Protein AF-A0A2X2L777-F1 (afdb_monomer_lite)

Foldseek 3Di:
DLQAAWDFDDPDDDPDDDDDGDTDGPLVVLVVLLVVLVVCLVPADQDDQAQDAHSLNSLVVNLLSCLLVLVLVSNLVSLVVLCVQQPQDLDADDPCNPPPLADNLLQCQAQCRVNPPPRSWFRHKDAADPPDPPHDWDQLLAAEPFQAQDQLQADPVGHRFADCDAAPPDDPCLQNCCQPQFHYQLNDYDFCLLQPVLCDPPFNCQFQLHPNRRSFKDWQQSHARGPNVCVVVVPPRHRHGGDDDPPQDLVCCRRHGDMGGRSNRQADAPVDSGGSGHIGMDGLGTSLVSLLSSLVSCVLVVNLQSSQVSLVSLCVSRVGDGDDSVRDFVVNSLSSCSSPQPVNDPNLSVQSSVQSSQQVSQAQHPVVPRQGEHPVQLVHPDDVPDFDQDPRRTRSNVVCCVRGCQDVVQDDDPPDRRHDTDSDHDPPDDDDD

Structure (mmCIF, N/CA/C/O backbone):
data_AF-A0A2X2L777-F1
#
_entry.id   AF-A0A2X2L777-F1
#
loop_
_atom_site.group_PDB
_atom_site.id
_atom_site.type_symbol
_atom_site.label_atom_id
_atom_site.label_alt_id
_atom_site.label_comp_id
_atom_site.label_asym_id
_atom_site.label_entity_id
_atom_site.label_seq_id
_atom_site.pdbx_PDB_ins_code
_atom_site.Cartn_x
_atom_site.Cartn_y
_atom_site.Cartn_z
_atom_site.occupancy
_atom_site.B_iso_or_equiv
_atom_site.auth_seq_id
_atom_site.auth_comp_id
_atom_site.auth_asym_id
_atom_site.auth_atom_id
_atom_site.pdbx_PDB_model_num
ATOM 1 N N . MET A 1 1 ? 13.282 11.428 -9.940 1.00 81.94 1 MET A N 1
ATOM 2 C CA . MET A 1 1 ? 12.924 11.214 -11.360 1.00 81.94 1 MET A CA 1
ATOM 3 C C . MET A 1 1 ? 11.463 10.816 -11.613 1.00 81.94 1 MET A C 1
ATOM 5 O O . MET A 1 1 ? 10.811 11.494 -12.384 1.00 81.94 1 MET A O 1
ATOM 9 N N . HIS A 1 2 ? 10.879 9.789 -10.978 1.00 84.75 2 HIS A N 1
ATOM 10 C CA . HIS A 1 2 ? 9.499 9.368 -11.306 1.00 84.75 2 HIS A CA 1
ATOM 11 C C . HIS A 1 2 ? 8.427 10.435 -11.021 1.00 84.75 2 HIS A C 1
ATOM 13 O O . HIS A 1 2 ? 7.390 10.442 -11.666 1.00 84.75 2 HIS A O 1
ATOM 19 N N . GLN A 1 3 ? 8.676 11.362 -10.096 1.00 82.94 3 GLN A N 1
ATOM 20 C CA . GLN A 1 3 ? 7.750 12.462 -9.797 1.00 82.94 3 GLN A CA 1
ATOM 21 C C . GLN A 1 3 ? 7.948 13.705 -10.677 1.00 82.94 3 GLN A C 1
ATOM 23 O O . GLN A 1 3 ? 7.009 14.471 -10.874 1.00 82.94 3 GLN A O 1
ATOM 28 N N . PHE A 1 4 ? 9.167 13.927 -11.175 1.00 81.00 4 PHE A N 1
ATOM 29 C CA . PHE A 1 4 ? 9.571 15.205 -11.776 1.00 81.00 4 PHE A CA 1
ATOM 30 C C . PHE A 1 4 ? 10.062 15.082 -13.227 1.00 81.00 4 PHE A C 1
ATOM 32 O O . PHE A 1 4 ? 10.213 16.097 -13.898 1.00 81.00 4 PHE A O 1
ATOM 39 N N . GLY A 1 5 ? 10.262 13.857 -13.721 1.00 80.19 5 GLY A N 1
ATOM 40 C CA . GLY A 1 5 ? 10.925 13.587 -14.991 1.00 80.19 5 GLY A CA 1
ATOM 41 C C . GLY A 1 5 ? 12.424 13.854 -14.890 1.00 80.19 5 GLY A C 1
ATOM 42 O O . GLY A 1 5 ? 13.088 13.320 -13.991 1.00 80.19 5 GLY A O 1
ATOM 43 N N . ASP A 1 6 ? 12.905 14.681 -15.811 1.00 85.38 6 ASP A N 1
ATOM 44 C CA . ASP A 1 6 ? 14.283 15.155 -15.894 1.00 85.38 6 ASP A CA 1
ATOM 45 C C . ASP A 1 6 ? 14.567 16.122 -14.740 1.00 85.38 6 ASP A C 1
ATOM 47 O O . ASP A 1 6 ? 13.755 16.992 -14.405 1.00 85.38 6 ASP A O 1
ATOM 51 N N . VAL A 1 7 ? 15.708 15.933 -14.083 1.00 88.38 7 VAL A N 1
ATOM 52 C CA . VAL A 1 7 ? 16.096 16.698 -12.892 1.00 88.38 7 VAL A CA 1
ATOM 53 C C . VAL A 1 7 ? 17.591 16.989 -12.916 1.00 88.38 7 VAL A C 1
ATOM 55 O O . VAL A 1 7 ? 18.343 16.238 -13.544 1.00 88.38 7 VAL A O 1
ATOM 58 N N . PRO A 1 8 ? 18.058 18.040 -12.220 1.00 90.44 8 PRO A N 1
ATOM 59 C CA . PRO A 1 8 ? 19.467 18.153 -11.881 1.00 90.44 8 PRO A CA 1
ATOM 60 C C . PRO A 1 8 ? 19.965 16.882 -11.198 1.00 90.44 8 PRO A C 1
ATOM 62 O O . PRO A 1 8 ? 19.312 16.363 -10.290 1.00 90.44 8 PRO A O 1
ATOM 65 N N . PHE A 1 9 ? 21.115 16.388 -11.643 1.00 89.19 9 PHE A N 1
ATOM 66 C CA . PHE A 1 9 ? 21.792 15.244 -11.054 1.00 89.19 9 PHE A CA 1
ATOM 67 C C . PHE A 1 9 ? 23.166 15.706 -10.586 1.00 89.19 9 PHE A C 1
ATOM 69 O O . PHE A 1 9 ? 23.957 16.220 -11.376 1.00 89.19 9 PHE A O 1
ATOM 76 N N . ILE A 1 10 ? 23.390 15.603 -9.281 1.00 88.94 10 ILE A N 1
ATOM 77 C CA . ILE A 1 10 ? 24.609 16.049 -8.613 1.00 88.94 10 ILE A CA 1
ATOM 78 C C . ILE A 1 10 ? 25.338 14.783 -8.182 1.00 88.94 10 ILE A C 1
ATOM 80 O O . ILE A 1 10 ? 24.871 14.076 -7.293 1.00 88.94 10 ILE A O 1
ATOM 84 N N . ASP A 1 11 ? 26.446 14.480 -8.848 1.00 85.88 11 ASP A N 1
ATOM 85 C CA . ASP A 1 11 ? 27.251 13.273 -8.635 1.00 85.88 11 ASP A CA 1
ATOM 86 C C . ASP A 1 11 ? 28.589 13.550 -7.936 1.00 85.88 11 ASP A C 1
ATOM 88 O O . ASP A 1 11 ? 29.390 12.640 -7.730 1.00 85.88 11 ASP A O 1
ATOM 92 N N . LYS A 1 12 ? 28.814 14.807 -7.549 1.00 87.12 12 LYS A N 1
ATOM 93 C CA . LYS A 1 12 ? 29.985 15.271 -6.811 1.00 87.12 12 LYS A CA 1
ATOM 94 C C . LYS A 1 12 ? 29.609 16.384 -5.844 1.00 87.12 12 LYS A C 1
ATOM 96 O O . LYS A 1 12 ? 28.607 17.073 -6.034 1.00 87.12 12 LYS A O 1
ATOM 101 N N . GLU A 1 13 ? 30.443 16.571 -4.832 1.00 90.31 13 GLU A N 1
ATOM 102 C CA . GLU A 1 13 ? 30.310 17.678 -3.892 1.00 90.31 13 GLU A CA 1
ATOM 103 C C . GLU A 1 13 ? 30.452 19.031 -4.605 1.00 90.31 13 GLU A C 1
ATOM 105 O O . GLU A 1 13 ? 31.247 19.192 -5.538 1.00 90.31 13 GLU A O 1
ATOM 110 N N . ILE A 1 14 ? 29.640 19.998 -4.180 1.00 91.00 14 ILE A N 1
ATOM 111 C CA . ILE A 1 14 ? 29.635 21.359 -4.709 1.00 91.00 14 ILE A CA 1
ATOM 112 C C . ILE A 1 14 ? 30.272 22.263 -3.660 1.00 91.00 14 ILE A C 1
ATOM 114 O O . ILE A 1 14 ? 29.683 22.502 -2.611 1.00 91.00 14 ILE A O 1
ATOM 118 N N . ASN A 1 15 ? 31.457 22.781 -3.975 1.00 93.69 15 ASN A N 1
ATOM 119 C CA . ASN A 1 15 ? 32.281 23.545 -3.032 1.00 93.69 15 ASN A CA 1
ATOM 120 C C . ASN A 1 15 ? 32.104 25.068 -3.147 1.00 93.69 15 ASN A C 1
ATOM 122 O O . ASN A 1 15 ? 32.779 25.824 -2.454 1.00 93.69 15 ASN A O 1
ATOM 126 N N . GLU A 1 16 ? 31.205 25.530 -4.016 1.00 92.69 16 GLU A N 1
ATOM 127 C CA . GLU A 1 16 ? 30.918 26.948 -4.240 1.00 92.69 16 GLU A CA 1
ATOM 128 C C . GLU A 1 16 ? 29.429 27.171 -4.562 1.00 92.69 16 GLU A C 1
ATOM 130 O O . GLU A 1 16 ? 28.775 26.268 -5.092 1.00 92.69 16 GLU A O 1
ATOM 135 N N . PRO A 1 17 ? 28.849 28.350 -4.266 1.00 91.44 17 PRO A N 1
ATOM 136 C CA . PRO A 1 17 ? 27.461 28.640 -4.609 1.00 91.44 17 PRO A CA 1
ATOM 137 C C . PRO A 1 17 ? 27.198 28.493 -6.113 1.00 91.44 17 PRO A C 1
ATOM 139 O O . PRO A 1 17 ? 27.717 29.255 -6.926 1.00 91.44 17 PRO A O 1
ATOM 142 N N . LYS A 1 18 ? 26.338 27.537 -6.475 1.00 88.38 18 LYS A N 1
ATOM 143 C CA . LYS A 1 18 ? 25.917 27.286 -7.855 1.00 88.38 18 LYS A CA 1
ATOM 144 C C . LYS A 1 18 ? 24.408 27.460 -7.995 1.00 88.38 18 LYS A C 1
ATOM 146 O O . LYS A 1 18 ? 23.644 26.894 -7.218 1.00 88.38 18 LYS A O 1
ATOM 151 N N . TYR A 1 19 ? 23.981 28.217 -9.005 1.00 86.69 19 TYR A N 1
ATOM 152 C CA . TYR A 1 19 ? 22.565 28.545 -9.239 1.00 86.69 19 TYR A CA 1
ATOM 153 C C . TYR A 1 19 ? 22.044 28.074 -10.608 1.00 86.69 19 TYR A C 1
ATOM 155 O O . TYR A 1 19 ? 20.839 28.084 -10.852 1.00 86.69 19 TYR A O 1
ATOM 163 N N . ASP A 1 20 ? 22.928 27.626 -11.498 1.00 87.81 20 ASP A N 1
ATOM 164 C CA . ASP A 1 20 ? 22.675 27.305 -12.906 1.00 87.81 20 ASP A CA 1
ATOM 165 C C . ASP A 1 20 ? 22.719 25.790 -13.179 1.00 87.81 20 ASP A C 1
ATOM 167 O O . ASP A 1 20 ? 23.436 25.286 -14.043 1.00 87.81 20 ASP A O 1
ATOM 171 N N . PHE A 1 21 ? 21.939 25.018 -12.423 1.00 88.31 21 PHE A N 1
ATOM 172 C CA . PHE A 1 21 ? 21.846 23.578 -12.655 1.00 88.31 21 PHE A CA 1
ATOM 173 C C . PHE A 1 21 ? 21.075 23.240 -13.934 1.00 88.31 21 PHE A C 1
ATOM 175 O O . PHE A 1 21 ? 19.923 23.642 -14.113 1.00 88.31 21 PHE A O 1
ATOM 182 N N . TYR A 1 22 ? 21.680 22.398 -14.769 1.00 85.81 22 TYR A N 1
ATOM 183 C CA . TYR A 1 22 ? 21.011 21.759 -15.898 1.00 85.81 22 TYR A CA 1
ATOM 184 C C . TYR A 1 22 ? 20.388 20.432 -15.470 1.00 85.81 22 TYR A C 1
ATOM 186 O O . TYR A 1 22 ? 20.867 19.765 -14.552 1.00 85.81 22 TYR A O 1
ATOM 194 N N . SER A 1 23 ? 19.288 20.062 -16.124 1.00 88.25 23 SER A N 1
ATOM 195 C CA . SER A 1 23 ? 18.655 18.763 -15.900 1.00 88.25 23 SER A CA 1
ATOM 196 C C . SER A 1 23 ? 19.263 17.702 -16.799 1.00 88.25 23 SER A C 1
ATOM 198 O O . SER A 1 23 ? 19.553 17.969 -17.962 1.00 88.25 23 SER A O 1
ATOM 200 N N . TYR A 1 24 ? 19.400 16.501 -16.254 1.00 89.56 24 TYR A N 1
ATOM 201 C CA . TYR A 1 24 ? 19.757 15.310 -17.007 1.00 89.56 24 TYR A CA 1
ATOM 202 C C . TYR A 1 24 ? 18.497 14.533 -17.341 1.00 89.56 24 TYR A C 1
ATOM 204 O O . TYR A 1 24 ? 17.531 14.525 -16.564 1.00 89.56 24 TYR A O 1
ATOM 212 N N . ASP A 1 25 ? 18.518 13.872 -18.494 1.00 89.56 25 ASP A N 1
ATOM 213 C CA . ASP A 1 25 ? 17.421 13.005 -18.865 1.00 89.56 25 ASP A CA 1
ATOM 214 C C . ASP A 1 25 ? 17.307 11.843 -17.872 1.00 89.56 25 ASP A C 1
ATOM 216 O O . ASP A 1 25 ? 18.287 11.319 -17.325 1.00 89.56 25 ASP A O 1
ATOM 220 N N . ARG A 1 26 ? 16.068 11.427 -17.638 1.00 91.25 26 ARG A N 1
ATOM 221 C CA . ARG A 1 26 ? 15.759 10.366 -16.681 1.00 91.25 26 ARG A CA 1
ATOM 222 C C . ARG A 1 26 ? 16.505 9.045 -16.940 1.00 91.25 26 ARG A C 1
ATOM 224 O O . ARG A 1 26 ? 16.707 8.281 -15.998 1.00 91.25 26 ARG A O 1
ATOM 231 N N . TRP A 1 27 ? 16.855 8.728 -18.185 1.00 92.75 27 TRP A N 1
ATOM 232 C CA . TRP A 1 27 ? 17.447 7.439 -18.539 1.00 92.75 27 TRP A CA 1
ATOM 233 C C . TRP A 1 27 ? 18.921 7.411 -18.174 1.00 92.75 27 TRP A C 1
ATOM 235 O O . TRP A 1 27 ? 19.348 6.462 -17.522 1.00 92.75 27 TRP A O 1
ATOM 245 N N . SER A 1 28 ? 19.651 8.486 -18.469 1.00 93.81 28 SER A N 1
ATOM 246 C CA . SER A 1 28 ? 21.041 8.649 -18.030 1.00 93.81 28 SER A CA 1
ATOM 247 C C . SER A 1 28 ? 21.172 8.572 -16.507 1.00 93.81 28 SER A C 1
ATOM 249 O O . SER A 1 28 ? 22.072 7.909 -15.990 1.00 93.81 28 SER A O 1
ATOM 251 N N . ILE A 1 29 ? 20.224 9.167 -15.772 1.00 94.44 29 ILE A N 1
ATOM 252 C CA . ILE A 1 29 ? 20.183 9.064 -14.305 1.00 94.44 29 ILE A CA 1
ATOM 253 C C . ILE A 1 29 ? 19.981 7.606 -13.861 1.00 94.44 29 ILE A C 1
ATOM 255 O O . ILE A 1 29 ? 20.703 7.136 -12.986 1.00 94.44 29 ILE A O 1
ATOM 259 N N . LEU A 1 30 ? 19.031 6.868 -14.454 1.00 95.88 30 LEU A N 1
ATOM 260 C CA . LEU A 1 30 ? 18.817 5.451 -14.111 1.00 95.88 30 LEU A CA 1
ATOM 261 C C . LEU A 1 30 ? 20.031 4.587 -14.413 1.00 95.88 30 LEU A C 1
ATOM 263 O O . LEU A 1 30 ? 20.349 3.709 -13.620 1.00 95.88 30 LEU A O 1
ATOM 267 N N . GLU A 1 31 ? 20.700 4.825 -15.537 1.00 96.50 31 GLU A N 1
ATOM 268 C CA . GLU A 1 31 ? 21.896 4.078 -15.915 1.00 96.50 31 GLU A CA 1
ATOM 269 C C . GLU A 1 31 ? 23.043 4.309 -14.929 1.00 96.50 31 GLU A C 1
ATOM 271 O O . GLU A 1 31 ? 23.703 3.358 -14.498 1.00 96.50 31 GLU A O 1
ATOM 276 N N . LYS A 1 32 ? 23.230 5.556 -14.478 1.00 95.75 32 LYS A N 1
ATOM 277 C CA . LYS A 1 32 ? 24.198 5.859 -13.420 1.00 95.75 32 LYS A CA 1
ATOM 278 C C . LYS A 1 32 ? 23.822 5.190 -12.097 1.00 95.75 32 LYS A C 1
ATOM 280 O O . LYS A 1 32 ? 24.676 4.558 -11.480 1.00 95.75 32 LYS A O 1
ATOM 285 N N . LEU A 1 33 ? 22.552 5.278 -11.692 1.00 96.75 33 LEU A N 1
ATOM 286 C CA . LEU A 1 33 ? 22.062 4.630 -10.473 1.00 96.75 33 LEU A CA 1
ATOM 287 C C . LEU A 1 33 ? 22.219 3.110 -10.532 1.00 96.75 33 LEU A C 1
ATOM 289 O O . LEU A 1 33 ? 22.603 2.512 -9.533 1.00 96.75 33 LEU A O 1
ATOM 293 N N . ARG A 1 34 ? 21.974 2.483 -11.690 1.00 98.19 34 ARG A N 1
ATOM 294 C CA . ARG A 1 34 ? 22.197 1.047 -11.891 1.00 98.19 34 ARG A CA 1
ATOM 295 C C . ARG A 1 34 ? 23.648 0.688 -11.587 1.00 98.19 34 ARG A C 1
ATOM 297 O O . ARG A 1 34 ? 23.878 -0.216 -10.797 1.00 98.19 34 ARG A O 1
ATOM 304 N N . LYS A 1 35 ? 24.616 1.424 -12.144 1.00 97.56 35 LYS A N 1
ATOM 305 C CA . LYS A 1 35 ? 26.048 1.187 -11.890 1.00 97.56 35 LYS A CA 1
ATOM 306 C C . LYS A 1 35 ? 26.397 1.277 -10.399 1.00 97.56 35 LYS A C 1
ATOM 308 O O . LYS A 1 35 ? 27.099 0.408 -9.886 1.00 97.56 35 LYS A O 1
ATOM 313 N N . ASP A 1 36 ? 25.899 2.299 -9.709 1.00 97.25 36 ASP A N 1
ATOM 314 C CA . ASP A 1 36 ? 26.188 2.500 -8.283 1.00 97.25 36 ASP A CA 1
ATOM 315 C C . ASP A 1 36 ? 25.530 1.426 -7.408 1.00 97.25 36 ASP A C 1
ATOM 317 O O . ASP A 1 36 ? 26.121 0.949 -6.440 1.00 97.25 36 ASP A O 1
ATOM 321 N N . LEU A 1 37 ? 24.318 1.004 -7.771 1.00 98.44 37 LEU A N 1
ATOM 322 C CA . LEU A 1 37 ? 23.581 -0.034 -7.059 1.00 98.44 37 LEU A CA 1
ATOM 323 C C . LEU A 1 37 ? 24.131 -1.438 -7.321 1.00 98.44 37 LEU A C 1
ATOM 325 O O . LEU A 1 37 ? 24.099 -2.251 -6.406 1.00 98.44 37 LEU A O 1
ATOM 329 N N . GLU A 1 38 ? 24.670 -1.723 -8.507 1.00 98.62 38 GLU A N 1
ATOM 330 C CA . GLU A 1 38 ? 25.406 -2.967 -8.779 1.00 98.62 38 GLU A CA 1
ATOM 331 C C . GLU A 1 38 ? 26.666 -3.059 -7.910 1.00 98.62 38 GLU A C 1
ATOM 333 O O . GLU A 1 38 ? 26.909 -4.082 -7.269 1.00 98.62 38 GLU A O 1
ATOM 338 N N . PHE A 1 39 ? 27.422 -1.959 -7.800 1.00 98.38 39 PHE A N 1
ATOM 339 C CA . PHE A 1 39 ? 28.550 -1.876 -6.871 1.00 98.38 39 PHE A CA 1
ATOM 340 C C . PHE A 1 39 ? 28.092 -2.104 -5.421 1.00 98.38 39 PHE A C 1
ATOM 342 O O . PHE A 1 39 ? 28.659 -2.933 -4.710 1.00 98.38 39 PHE A O 1
ATOM 349 N N . ALA A 1 40 ? 27.027 -1.430 -4.980 1.00 98.44 40 ALA A N 1
ATOM 350 C CA . ALA A 1 40 ? 26.501 -1.615 -3.630 1.00 98.44 40 ALA A CA 1
ATOM 351 C C . ALA A 1 40 ? 26.019 -3.056 -3.381 1.00 98.44 40 ALA A C 1
ATOM 353 O O . ALA A 1 40 ? 26.332 -3.637 -2.347 1.00 98.44 40 ALA A O 1
ATOM 354 N N . TYR A 1 41 ? 25.314 -3.666 -4.337 1.00 98.50 41 TYR A N 1
ATOM 355 C CA . TYR A 1 41 ? 24.828 -5.043 -4.243 1.00 98.50 41 TYR A CA 1
ATOM 356 C C . TYR A 1 41 ? 25.966 -6.071 -4.160 1.00 98.50 41 TYR A C 1
ATOM 358 O O . TYR A 1 41 ? 25.816 -7.121 -3.535 1.00 98.50 41 TYR A O 1
ATOM 366 N N . GLN A 1 42 ? 27.119 -5.772 -4.758 1.00 97.88 42 GLN A N 1
ATOM 367 C CA . GLN A 1 42 ? 28.308 -6.609 -4.646 1.00 97.88 42 GLN A CA 1
ATOM 368 C C . GLN A 1 42 ? 28.977 -6.497 -3.268 1.00 97.88 42 GLN A C 1
ATOM 370 O O . GLN A 1 42 ? 29.410 -7.516 -2.728 1.00 97.88 42 GLN A O 1
ATOM 375 N N . TRP A 1 43 ? 29.084 -5.284 -2.719 1.00 98.25 43 TRP A N 1
ATOM 376 C CA . TRP A 1 43 ? 30.015 -4.996 -1.619 1.00 98.25 43 TRP A CA 1
ATOM 377 C C . TRP A 1 43 ? 29.372 -4.736 -0.256 1.00 98.25 43 TRP A C 1
ATOM 379 O O . TRP A 1 43 ? 30.038 -4.904 0.766 1.00 98.25 43 TRP A O 1
ATOM 389 N N . VAL A 1 44 ? 28.101 -4.335 -0.200 1.00 98.25 44 VAL A N 1
ATOM 390 C CA . VAL A 1 44 ? 27.393 -4.180 1.078 1.00 98.25 44 VAL A CA 1
ATOM 391 C C . VAL A 1 44 ? 27.181 -5.572 1.691 1.00 98.25 44 VAL A C 1
ATOM 393 O O . VAL A 1 44 ? 26.813 -6.500 0.974 1.00 98.25 44 VAL A O 1
ATOM 396 N N . PRO A 1 45 ? 27.412 -5.769 3.000 1.00 97.69 45 PRO A N 1
ATOM 397 C CA . PRO A 1 45 ? 27.187 -7.060 3.643 1.00 97.69 45 PRO A CA 1
ATOM 398 C C . PRO A 1 45 ? 25.694 -7.405 3.745 1.00 97.69 45 PRO A C 1
ATOM 400 O O . PRO A 1 45 ? 24.836 -6.541 3.910 1.00 97.69 45 PRO A O 1
ATOM 403 N N . GLU A 1 46 ? 25.372 -8.698 3.687 1.00 96.56 46 GLU A N 1
ATOM 404 C CA . GLU A 1 46 ? 24.000 -9.184 3.895 1.00 96.56 46 GLU A CA 1
ATOM 405 C C . GLU A 1 46 ? 23.602 -9.149 5.378 1.00 96.56 46 GLU A C 1
ATOM 407 O O . GLU A 1 46 ? 22.527 -8.674 5.733 1.00 96.56 46 GLU A O 1
ATOM 412 N N . ARG A 1 47 ? 24.493 -9.614 6.263 1.00 94.38 47 ARG A N 1
ATOM 413 C CA . ARG A 1 47 ? 24.264 -9.611 7.711 1.00 94.38 47 ARG A CA 1
ATOM 414 C C . ARG A 1 47 ? 24.641 -8.254 8.291 1.00 94.38 47 ARG A C 1
ATOM 416 O O . ARG A 1 47 ? 25.820 -7.922 8.373 1.00 94.38 47 ARG A O 1
ATOM 423 N N . VAL A 1 48 ? 23.632 -7.498 8.701 1.00 93.88 48 VAL A N 1
ATOM 424 C CA . VAL A 1 48 ? 23.763 -6.184 9.337 1.00 93.88 48 VAL A CA 1
ATOM 425 C C . VAL A 1 48 ? 22.766 -6.060 10.483 1.00 93.88 48 VAL A C 1
ATOM 427 O O . VAL A 1 48 ? 21.777 -6.795 10.533 1.00 93.88 48 VAL A O 1
ATOM 430 N N . ASP A 1 49 ? 22.996 -5.102 11.378 1.00 91.12 49 ASP A N 1
ATOM 431 C CA . ASP A 1 49 ? 21.997 -4.730 12.377 1.00 91.12 49 ASP A CA 1
ATOM 432 C C . ASP A 1 49 ? 20.721 -4.238 11.689 1.00 91.12 49 ASP A C 1
ATOM 434 O O . ASP A 1 49 ? 20.767 -3.478 10.715 1.00 91.12 49 ASP A O 1
ATOM 438 N N . ARG A 1 50 ? 19.559 -4.645 12.204 1.00 88.19 50 ARG A N 1
ATOM 439 C CA . ARG A 1 50 ? 18.274 -4.224 11.642 1.00 88.19 50 ARG A CA 1
ATOM 440 C C . ARG A 1 50 ? 18.126 -2.708 11.682 1.00 88.19 50 ARG A C 1
ATOM 442 O O . ARG A 1 50 ? 18.240 -2.090 12.734 1.00 88.19 50 ARG A O 1
ATOM 449 N N . GLY A 1 51 ? 17.829 -2.132 10.521 1.00 86.62 51 GLY A N 1
ATOM 450 C CA . GLY A 1 51 ? 17.799 -0.683 10.313 1.00 86.62 51 GLY A CA 1
ATOM 451 C C . GLY A 1 51 ? 18.994 -0.162 9.516 1.00 86.62 51 GLY A C 1
ATOM 452 O O . GLY A 1 51 ? 18.884 0.889 8.891 1.00 86.62 51 GLY A O 1
ATOM 453 N N . ARG A 1 52 ? 20.103 -0.912 9.453 1.00 93.00 52 ARG A N 1
ATOM 454 C CA . ARG A 1 52 ? 21.197 -0.639 8.514 1.00 93.00 52 ARG A CA 1
ATOM 455 C C . ARG A 1 52 ? 20.879 -1.227 7.140 1.00 93.00 52 ARG A C 1
ATOM 457 O O . ARG A 1 52 ? 20.145 -2.205 7.016 1.00 93.00 52 ARG A O 1
ATOM 464 N N . THR A 1 53 ? 21.451 -0.630 6.101 1.00 95.88 53 THR A N 1
ATOM 465 C CA . THR A 1 53 ? 21.305 -1.112 4.724 1.00 95.88 53 THR A CA 1
ATOM 466 C C . THR A 1 53 ? 22.066 -2.426 4.536 1.00 95.88 53 THR A C 1
ATOM 468 O O . THR A 1 53 ? 23.277 -2.462 4.746 1.00 95.88 53 THR A O 1
ATOM 471 N N . SER A 1 54 ? 21.362 -3.482 4.124 1.00 97.25 54 SER A N 1
ATOM 472 C CA . SER A 1 54 ? 21.934 -4.782 3.749 1.00 97.25 54 SER A CA 1
ATOM 473 C C . SER A 1 54 ? 22.122 -4.916 2.235 1.00 97.25 54 SER A C 1
ATOM 475 O O . SER A 1 54 ? 21.544 -4.149 1.455 1.00 97.25 54 SER A O 1
ATOM 477 N N . LYS A 1 55 ? 22.861 -5.947 1.803 1.00 98.38 55 LYS A N 1
ATOM 478 C CA . LYS A 1 55 ? 22.925 -6.363 0.391 1.00 98.38 55 LYS A CA 1
ATOM 479 C C . LYS A 1 55 ? 21.530 -6.535 -0.211 1.00 98.38 55 LYS A C 1
ATOM 481 O O . LYS A 1 55 ? 21.243 -5.948 -1.253 1.00 98.38 55 LYS A O 1
ATOM 486 N N . SER A 1 56 ? 20.646 -7.282 0.448 1.00 98.25 56 SER A N 1
ATOM 487 C CA . SER A 1 56 ? 19.274 -7.480 -0.032 1.00 98.25 56 SER A CA 1
ATOM 488 C C . SER A 1 56 ? 18.488 -6.168 -0.144 1.00 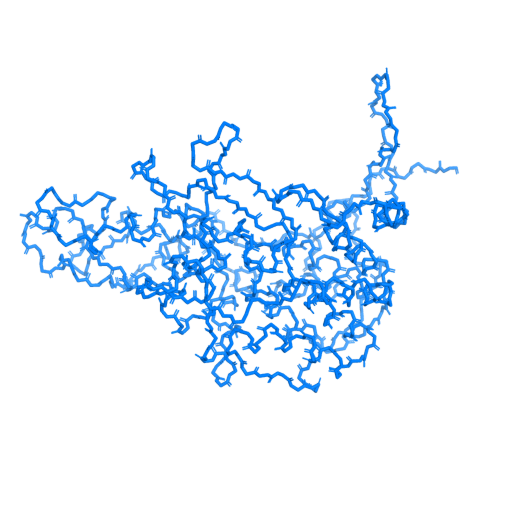98.25 56 SER A C 1
ATOM 490 O O . SER A 1 56 ? 17.768 -5.979 -1.123 1.00 98.25 56 SER A O 1
ATOM 492 N N . ALA A 1 57 ? 18.671 -5.211 0.774 1.00 98.12 57 ALA A N 1
ATOM 493 C CA . ALA A 1 57 ? 18.055 -3.884 0.664 1.00 98.12 57 ALA A CA 1
ATOM 494 C C . ALA A 1 57 ? 18.550 -3.102 -0.570 1.00 98.12 57 ALA A C 1
ATOM 496 O O . ALA A 1 57 ? 17.739 -2.510 -1.288 1.00 98.12 57 ALA A O 1
ATOM 497 N N . CYS A 1 58 ? 19.859 -3.140 -0.858 1.00 98.56 58 CYS A N 1
ATOM 498 C CA . CYS A 1 58 ? 20.415 -2.605 -2.107 1.00 98.56 58 CYS A CA 1
ATOM 499 C C . CYS A 1 58 ? 19.817 -3.312 -3.329 1.00 98.56 58 CYS A C 1
ATOM 501 O O . CYS A 1 58 ? 19.435 -2.652 -4.296 1.00 98.56 58 CYS A O 1
ATOM 503 N N . GLY A 1 59 ? 19.677 -4.637 -3.255 1.00 98.69 59 GLY A N 1
ATOM 504 C CA . GLY A 1 59 ? 19.103 -5.471 -4.305 1.00 98.69 59 GLY A CA 1
ATOM 505 C C . GLY A 1 59 ? 17.658 -5.102 -4.646 1.00 98.69 59 GLY A C 1
ATOM 506 O O . GLY A 1 59 ? 17.332 -4.990 -5.823 1.00 98.69 59 GLY A O 1
ATOM 507 N N . VAL A 1 60 ? 16.800 -4.809 -3.660 1.00 98.50 60 VAL A N 1
ATOM 508 C CA . VAL A 1 60 ? 15.415 -4.366 -3.933 1.00 98.50 60 VAL A CA 1
ATOM 509 C C . VAL A 1 60 ? 15.383 -3.040 -4.695 1.00 98.50 60 VAL A C 1
ATOM 511 O O . VAL A 1 60 ? 14.609 -2.884 -5.643 1.00 98.50 60 VAL A O 1
ATOM 514 N N . LEU A 1 61 ? 16.229 -2.074 -4.325 1.00 98.19 61 LEU A N 1
ATOM 515 C CA . LEU A 1 61 ? 16.301 -0.808 -5.057 1.00 98.19 61 LEU A CA 1
ATOM 516 C C . LEU A 1 61 ? 16.886 -1.004 -6.466 1.00 98.19 61 LEU A C 1
ATOM 518 O O . LEU A 1 61 ? 16.363 -0.435 -7.427 1.00 98.19 61 LEU A O 1
ATOM 522 N N . LEU A 1 62 ? 17.908 -1.855 -6.605 1.00 98.81 62 LEU A N 1
ATOM 523 C CA . LEU A 1 62 ? 18.481 -2.239 -7.896 1.00 98.81 62 LEU A CA 1
ATOM 524 C C . LEU A 1 62 ? 17.434 -2.897 -8.802 1.00 98.81 62 LEU A C 1
ATOM 526 O O . LEU A 1 62 ? 17.284 -2.481 -9.946 1.00 98.81 62 LEU A O 1
ATOM 530 N N . MET A 1 63 ? 16.632 -3.832 -8.280 1.00 98.75 63 MET A N 1
ATOM 531 C CA . MET A 1 63 ? 15.513 -4.448 -9.001 1.00 98.75 63 MET A CA 1
ATOM 532 C C . MET A 1 63 ? 14.569 -3.396 -9.586 1.00 98.75 63 MET A C 1
ATOM 534 O O . MET A 1 63 ? 14.223 -3.480 -10.764 1.00 98.75 63 MET A O 1
ATOM 538 N N . LYS A 1 64 ? 14.176 -2.387 -8.795 1.00 98.25 64 LYS A N 1
ATOM 539 C CA . LYS A 1 64 ? 13.282 -1.305 -9.247 1.00 98.25 64 LYS A CA 1
ATOM 540 C C . LYS A 1 64 ? 13.922 -0.446 -10.343 1.00 98.25 64 LYS A C 1
ATOM 542 O O . LYS A 1 64 ? 13.231 -0.062 -11.290 1.00 98.25 64 LYS A O 1
ATOM 547 N N . VAL A 1 65 ? 15.228 -0.175 -10.251 1.00 98.38 65 VAL A N 1
ATOM 548 C CA . VAL A 1 65 ? 15.991 0.545 -11.289 1.00 98.38 65 VAL A CA 1
ATOM 549 C C . VAL A 1 65 ? 16.099 -0.283 -12.574 1.00 98.38 65 VAL A C 1
ATOM 551 O O . VAL A 1 65 ? 15.790 0.236 -13.647 1.00 98.38 65 VAL A O 1
ATOM 554 N N . CYS A 1 66 ? 16.429 -1.573 -12.481 1.00 98.62 66 CYS A N 1
ATOM 555 C CA . CYS A 1 66 ? 16.451 -2.502 -13.615 1.00 98.62 66 CYS A CA 1
ATOM 556 C C . CYS A 1 66 ? 15.082 -2.581 -14.306 1.00 98.62 66 CYS A C 1
ATOM 558 O O . CYS A 1 66 ? 14.997 -2.403 -15.520 1.00 98.62 66 CYS A O 1
ATOM 560 N N . MET A 1 67 ? 13.984 -2.702 -13.550 1.00 98.25 67 MET A N 1
ATOM 561 C CA . MET A 1 67 ? 12.627 -2.677 -14.116 1.00 98.25 67 MET A CA 1
ATOM 562 C C . MET A 1 67 ? 12.300 -1.353 -14.810 1.00 98.25 67 MET A C 1
ATOM 564 O O . MET A 1 67 ? 11.659 -1.347 -15.862 1.00 98.25 67 MET A O 1
ATOM 568 N N . ALA A 1 68 ? 12.733 -0.219 -14.250 1.00 97.31 68 ALA A N 1
ATOM 569 C CA . ALA A 1 68 ? 12.566 1.080 -14.897 1.00 97.31 68 ALA A CA 1
ATOM 570 C C . ALA A 1 68 ? 13.367 1.176 -16.210 1.00 97.31 68 ALA A C 1
ATOM 572 O O . ALA A 1 68 ? 12.935 1.862 -17.136 1.00 97.31 68 ALA A O 1
ATOM 573 N N . LEU A 1 69 ? 14.495 0.468 -16.311 1.00 97.56 69 LEU A N 1
ATOM 574 C CA . LEU A 1 69 ? 15.294 0.327 -17.529 1.00 97.56 69 LEU A CA 1
ATOM 575 C C . LEU A 1 69 ? 14.791 -0.778 -18.476 1.00 97.56 69 LEU A C 1
ATOM 577 O O . LEU A 1 69 ? 15.260 -0.822 -19.612 1.00 97.56 69 LEU A O 1
ATOM 581 N N . ALA A 1 70 ? 13.778 -1.556 -18.078 1.00 97.69 70 ALA A N 1
ATOM 582 C CA . ALA A 1 70 ? 13.268 -2.749 -18.766 1.00 97.69 70 ALA A CA 1
ATOM 583 C C . ALA A 1 70 ? 14.264 -3.930 -18.829 1.00 97.69 70 ALA A C 1
ATOM 585 O O . ALA A 1 70 ? 14.163 -4.786 -19.703 1.00 97.69 70 ALA A O 1
ATOM 586 N N . ASP A 1 71 ? 15.199 -3.995 -17.881 1.00 98.44 71 ASP A N 1
ATOM 587 C CA . ASP A 1 71 ? 16.116 -5.121 -17.674 1.00 98.44 71 ASP A CA 1
ATOM 588 C C . ASP A 1 71 ? 15.490 -6.147 -16.712 1.00 98.44 71 ASP A C 1
ATOM 590 O O . ASP A 1 71 ? 15.841 -6.253 -15.534 1.00 98.44 71 ASP A O 1
ATOM 594 N N . PHE A 1 72 ? 14.475 -6.860 -17.205 1.00 98.75 72 PHE A N 1
ATOM 595 C CA . PHE A 1 72 ? 13.691 -7.790 -16.387 1.00 98.75 72 PHE A CA 1
ATOM 596 C C . PHE A 1 72 ? 14.470 -9.047 -15.994 1.00 98.75 72 PHE A C 1
ATOM 598 O O . PHE A 1 72 ? 14.207 -9.614 -14.937 1.00 98.75 72 PHE A O 1
ATOM 605 N N . ASP A 1 73 ? 15.438 -9.472 -16.807 1.00 98.75 73 ASP A N 1
ATOM 606 C CA . ASP A 1 73 ? 16.273 -10.635 -16.499 1.00 98.75 73 ASP A CA 1
ATOM 607 C C . ASP A 1 73 ? 17.163 -10.372 -15.288 1.00 98.75 73 ASP A C 1
ATOM 609 O O . ASP A 1 73 ? 17.213 -11.198 -14.369 1.00 98.75 73 ASP A O 1
ATOM 613 N N . ARG A 1 74 ? 17.787 -9.186 -15.219 1.00 98.69 74 ARG A N 1
ATOM 614 C CA . ARG A 1 74 ? 18.563 -8.800 -14.039 1.00 98.69 74 ARG A CA 1
ATOM 615 C C . ARG A 1 74 ? 17.680 -8.683 -12.801 1.00 98.69 74 ARG A C 1
ATOM 617 O O . ARG A 1 74 ? 18.062 -9.183 -11.742 1.00 98.69 74 ARG A O 1
ATOM 624 N N . THR A 1 75 ? 16.481 -8.108 -12.933 1.00 98.75 75 THR A N 1
ATOM 625 C CA . THR A 1 75 ? 15.500 -8.063 -11.837 1.00 98.75 75 THR A CA 1
ATOM 626 C C . THR A 1 75 ? 15.144 -9.462 -11.329 1.00 98.75 75 THR A C 1
ATOM 628 O O . THR A 1 75 ? 15.119 -9.674 -10.117 1.00 98.75 75 THR A O 1
ATOM 631 N N . ILE A 1 76 ? 14.888 -10.420 -12.225 1.00 98.94 76 ILE A N 1
ATOM 632 C CA . ILE A 1 76 ? 14.523 -11.794 -11.850 1.00 98.94 76 ILE A CA 1
ATOM 633 C C . ILE A 1 76 ? 15.674 -12.498 -11.130 1.00 98.94 76 ILE A C 1
ATOM 635 O O . ILE A 1 76 ? 15.435 -13.154 -10.116 1.00 98.94 76 ILE A O 1
ATOM 639 N N . ALA A 1 77 ? 16.909 -12.349 -11.617 1.00 98.88 77 ALA A N 1
ATOM 640 C CA . ALA A 1 77 ? 18.087 -12.935 -10.980 1.00 98.88 77 ALA A CA 1
ATOM 641 C C . ALA A 1 77 ? 18.250 -12.440 -9.532 1.00 98.88 77 ALA A C 1
ATOM 643 O O . ALA A 1 77 ? 18.294 -13.248 -8.606 1.00 98.88 77 ALA A O 1
ATOM 644 N N . ILE A 1 78 ? 18.228 -11.117 -9.331 1.00 98.88 78 ILE A N 1
ATOM 645 C CA . ILE A 1 78 ? 18.354 -10.503 -8.000 1.00 98.88 78 ILE A CA 1
ATOM 646 C C . ILE A 1 78 ? 17.185 -10.912 -7.098 1.00 98.88 78 ILE A C 1
ATOM 648 O O . ILE A 1 78 ? 17.384 -11.295 -5.948 1.00 98.88 78 ILE A O 1
ATOM 652 N N . GLY A 1 79 ? 15.954 -10.868 -7.616 1.00 98.81 79 GLY A N 1
ATOM 653 C CA . GLY A 1 79 ? 14.771 -11.209 -6.831 1.00 98.81 79 GLY A CA 1
ATOM 654 C C . GLY A 1 79 ? 14.795 -12.650 -6.326 1.00 98.81 79 GLY A C 1
ATOM 655 O O . GLY A 1 79 ? 14.447 -12.882 -5.171 1.00 98.81 79 GLY A O 1
ATOM 656 N N . LYS A 1 80 ? 15.259 -13.604 -7.148 1.00 98.81 80 LYS A N 1
ATOM 657 C CA . LYS A 1 80 ? 15.436 -15.010 -6.747 1.00 98.81 80 LYS A CA 1
ATOM 658 C C . LYS A 1 80 ? 16.453 -15.169 -5.618 1.00 98.81 80 LYS A C 1
ATOM 660 O O . LYS A 1 80 ? 16.184 -15.917 -4.682 1.00 98.81 80 LYS A O 1
ATOM 665 N N . GLU A 1 81 ? 17.583 -14.463 -5.686 1.00 98.62 81 GLU A N 1
ATOM 666 C CA . GLU A 1 81 ? 18.590 -14.466 -4.615 1.00 98.62 81 GLU A CA 1
ATOM 667 C C . GLU A 1 81 ? 18.000 -13.940 -3.298 1.00 98.62 81 GLU A C 1
ATOM 669 O O . GLU A 1 81 ? 18.168 -14.567 -2.253 1.00 98.62 81 GLU A O 1
ATOM 674 N N . ILE A 1 82 ? 17.249 -12.834 -3.347 1.00 98.75 82 ILE A N 1
ATOM 675 C CA . ILE A 1 82 ? 16.668 -12.217 -2.147 1.00 98.75 82 ILE A CA 1
ATOM 676 C C . ILE A 1 82 ? 15.618 -13.125 -1.499 1.00 98.75 82 ILE A C 1
ATOM 678 O O . ILE A 1 82 ? 15.695 -13.367 -0.296 1.00 98.75 82 ILE A O 1
ATOM 682 N N . VAL A 1 83 ? 14.646 -13.648 -2.257 1.00 98.56 83 VAL A N 1
ATOM 683 C CA . VAL A 1 83 ? 13.563 -14.465 -1.666 1.00 98.56 83 VAL A CA 1
ATOM 684 C C . VAL A 1 83 ? 14.043 -15.826 -1.158 1.00 98.56 83 VAL A C 1
ATOM 686 O O . VAL A 1 83 ? 13.398 -16.408 -0.290 1.00 98.56 83 VAL A O 1
ATOM 689 N N . ALA A 1 84 ? 15.180 -16.324 -1.656 1.00 98.12 84 ALA A N 1
ATOM 690 C CA . ALA A 1 84 ? 15.815 -17.528 -1.126 1.00 98.12 84 ALA A CA 1
ATOM 691 C C . ALA A 1 84 ? 16.390 -17.313 0.286 1.00 98.12 84 ALA A C 1
ATOM 693 O O . ALA A 1 84 ? 16.409 -18.243 1.089 1.00 98.12 84 ALA A O 1
ATOM 694 N N . ILE A 1 85 ? 16.847 -16.095 0.591 1.00 97.31 85 ILE A N 1
ATOM 695 C CA . ILE A 1 85 ? 17.407 -15.724 1.900 1.00 97.31 85 ILE A CA 1
ATOM 696 C C . ILE A 1 85 ? 16.302 -15.239 2.846 1.00 97.31 85 ILE A C 1
ATOM 698 O O . ILE A 1 85 ? 16.320 -15.550 4.036 1.00 97.31 85 ILE A O 1
ATOM 702 N N . HIS A 1 86 ? 15.329 -14.500 2.310 1.00 97.50 86 HIS A N 1
ATOM 703 C CA . HIS A 1 86 ? 14.270 -13.828 3.060 1.00 97.50 86 HIS A CA 1
ATOM 704 C C . HIS A 1 86 ? 12.889 -14.347 2.639 1.00 97.50 86 HIS A C 1
ATOM 706 O O . HIS A 1 86 ? 12.170 -13.656 1.909 1.00 97.50 86 HIS A O 1
ATOM 712 N N . PRO A 1 87 ? 12.497 -15.568 3.042 1.00 97.56 87 PRO A N 1
ATOM 713 C CA . PRO A 1 87 ? 11.198 -16.130 2.684 1.00 97.56 87 PRO A CA 1
ATOM 714 C C . PRO A 1 87 ? 10.044 -15.383 3.369 1.00 97.56 87 PRO A C 1
ATOM 716 O O . PRO A 1 87 ? 10.224 -14.708 4.385 1.00 97.56 87 PRO A O 1
ATOM 719 N N . LEU A 1 88 ? 8.826 -15.540 2.840 1.00 98.25 88 LEU A N 1
ATOM 720 C CA . LEU A 1 88 ? 7.621 -15.022 3.496 1.00 98.25 88 LEU A CA 1
ATOM 721 C C . LEU A 1 88 ? 7.382 -15.693 4.852 1.00 98.25 88 LEU A C 1
ATOM 723 O O . LEU A 1 88 ? 7.558 -16.905 4.999 1.00 98.25 88 LEU A O 1
ATOM 727 N N . MET A 1 89 ? 6.861 -14.925 5.807 1.00 97.44 89 MET A N 1
ATOM 728 C CA . MET A 1 89 ? 6.326 -15.474 7.044 1.00 97.44 89 MET A CA 1
ATOM 729 C C . MET A 1 89 ? 5.055 -16.260 6.721 1.00 97.44 89 MET A C 1
ATOM 731 O O . MET A 1 89 ? 4.117 -15.712 6.145 1.00 97.44 89 MET A O 1
ATOM 735 N N . LYS A 1 90 ? 5.012 -17.542 7.103 1.00 96.50 90 LYS A N 1
ATOM 736 C CA . LYS A 1 90 ? 3.838 -18.428 6.932 1.00 96.50 90 LYS A CA 1
ATOM 737 C C . LYS A 1 90 ? 3.169 -18.814 8.262 1.00 96.50 90 LYS A C 1
ATOM 739 O O . LYS A 1 90 ? 2.081 -19.378 8.257 1.00 96.50 90 LYS A O 1
ATOM 744 N N . SER A 1 91 ? 3.780 -18.454 9.393 1.00 95.12 91 SER A N 1
ATOM 745 C CA . SER A 1 91 ? 3.318 -18.796 10.743 1.00 95.12 91 SER A CA 1
ATOM 746 C C . SER A 1 91 ? 3.233 -17.560 11.634 1.00 95.12 91 SER A C 1
ATOM 748 O O . SER A 1 91 ? 4.049 -16.647 11.514 1.00 95.12 91 SER A O 1
ATOM 750 N N . ARG A 1 92 ? 2.260 -17.556 12.556 1.00 94.81 92 ARG A N 1
ATOM 751 C CA . ARG A 1 92 ? 2.115 -16.530 13.603 1.00 94.81 92 ARG A CA 1
ATOM 752 C C . ARG A 1 92 ? 3.382 -16.447 14.459 1.00 94.81 92 ARG A C 1
ATOM 754 O O . ARG A 1 92 ? 3.962 -17.480 14.798 1.00 94.81 92 ARG A O 1
ATOM 761 N N . PHE A 1 93 ? 3.776 -15.245 14.863 1.00 94.06 93 PHE A N 1
ATOM 762 C CA . PHE A 1 93 ? 4.995 -15.017 15.646 1.00 94.06 93 PHE A CA 1
ATOM 763 C C . PHE A 1 93 ? 4.824 -13.854 16.635 1.00 94.06 93 PHE A C 1
ATOM 765 O O . PHE A 1 93 ? 3.802 -13.171 16.633 1.00 94.06 93 PHE A O 1
ATOM 772 N N . THR A 1 94 ? 5.812 -13.646 17.512 1.00 88.50 94 THR A N 1
ATOM 773 C CA . THR A 1 94 ? 5.783 -12.679 18.635 1.00 88.50 94 THR A CA 1
ATOM 774 C C . THR A 1 94 ? 4.677 -12.929 19.675 1.00 88.50 94 THR A C 1
ATOM 776 O O . THR A 1 94 ? 4.043 -13.985 19.700 1.00 88.50 94 THR A O 1
ATOM 779 N N . VAL A 1 95 ? 4.457 -11.951 20.562 1.00 87.56 95 VAL A N 1
ATOM 780 C CA . VAL A 1 95 ? 3.400 -11.937 21.585 1.00 87.56 95 VAL A CA 1
ATOM 781 C C . VAL A 1 95 ? 1.988 -11.808 21.005 1.00 87.56 95 VAL A C 1
ATOM 783 O O . VAL A 1 95 ? 1.020 -12.156 21.675 1.00 87.56 95 VAL A O 1
ATOM 786 N N . ASN A 1 96 ? 1.844 -11.330 19.764 1.00 87.88 96 ASN A N 1
ATOM 787 C CA . ASN A 1 96 ? 0.530 -11.143 19.147 1.00 87.88 96 ASN A CA 1
ATOM 788 C C . ASN A 1 96 ? -0.137 -12.468 18.750 1.00 87.88 96 ASN A C 1
ATOM 790 O O . ASN A 1 96 ? -1.362 -12.524 18.690 1.00 87.88 96 ASN A O 1
ATOM 794 N N . LYS A 1 97 ? 0.623 -13.562 18.588 1.00 90.12 97 LYS A N 1
ATOM 795 C CA . LYS A 1 97 ? 0.087 -14.879 18.196 1.00 90.12 97 LYS A CA 1
ATOM 796 C C . LYS A 1 97 ? -1.003 -15.438 19.120 1.00 90.12 97 LYS A C 1
ATOM 798 O O . LYS A 1 97 ? -1.798 -16.258 18.675 1.00 90.12 97 LYS A O 1
ATOM 803 N N . SER A 1 98 ? -1.023 -15.027 20.389 1.00 89.44 98 SER A N 1
ATOM 804 C CA . SER A 1 98 ? -2.017 -15.443 21.388 1.00 89.44 98 SER A CA 1
ATOM 805 C C . SER A 1 98 ? -3.066 -14.370 21.693 1.00 89.44 98 SER A C 1
ATOM 807 O O . SER A 1 98 ? -3.960 -14.615 22.503 1.00 89.44 98 SER A O 1
ATOM 809 N N . ARG A 1 99 ? -2.984 -13.182 21.076 1.00 88.50 99 ARG A N 1
ATOM 810 C CA . ARG A 1 99 ? -3.964 -12.114 21.299 1.00 88.50 99 ARG A CA 1
ATOM 811 C C . ARG A 1 99 ? -5.251 -12.400 20.517 1.00 88.50 99 ARG A C 1
ATOM 813 O O . ARG A 1 99 ? -5.175 -12.732 19.330 1.00 88.50 99 ARG A O 1
ATOM 820 N N . PRO A 1 100 ? -6.433 -12.237 21.136 1.00 88.38 100 PRO A N 1
ATOM 821 C CA . PRO A 1 100 ? -7.699 -12.407 20.434 1.00 88.38 100 PRO A CA 1
ATOM 822 C C . PRO A 1 100 ? -7.837 -11.370 19.317 1.00 88.38 100 PRO A C 1
ATOM 824 O O . PRO A 1 100 ? -7.316 -10.260 19.423 1.00 88.38 100 PRO A O 1
ATOM 827 N N . ASN A 1 101 ? -8.581 -11.720 18.269 1.00 87.12 101 ASN A N 1
ATOM 828 C CA . ASN A 1 101 ? -8.864 -10.850 17.124 1.00 87.12 101 ASN A CA 1
ATOM 829 C C . ASN A 1 101 ? -7.604 -10.331 16.405 1.00 87.12 101 ASN A C 1
ATOM 831 O O . ASN A 1 101 ? -7.546 -9.177 15.978 1.00 87.12 101 ASN A O 1
ATOM 835 N N . THR A 1 102 ? -6.575 -11.175 16.305 1.00 91.38 102 THR A N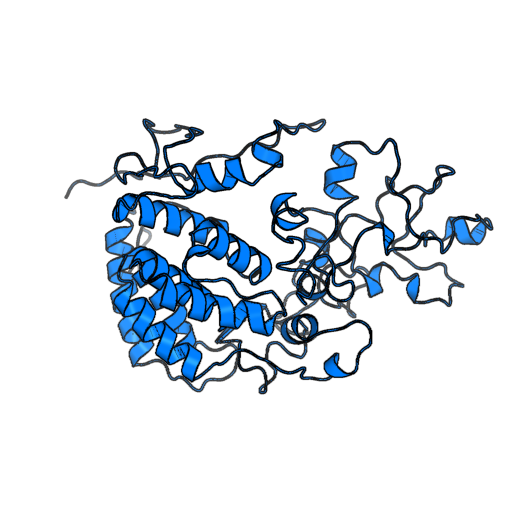 1
ATOM 836 C CA . THR A 1 102 ? -5.350 -10.893 15.551 1.00 91.38 102 THR A CA 1
ATOM 837 C C . THR A 1 102 ? -5.015 -12.065 14.636 1.00 91.38 102 THR A C 1
ATOM 839 O O . THR A 1 102 ? -5.337 -13.218 14.925 1.00 91.38 102 THR A O 1
ATOM 842 N N . ASN A 1 103 ? -4.311 -11.783 13.542 1.00 94.12 103 ASN A N 1
ATOM 843 C CA . ASN A 1 103 ? -3.827 -12.778 12.588 1.00 94.12 103 ASN A CA 1
ATOM 844 C C . ASN A 1 103 ? -2.371 -12.478 12.190 1.00 94.12 103 ASN A C 1
ATOM 846 O O . ASN A 1 103 ? -1.743 -11.567 12.726 1.00 94.12 103 ASN A O 1
ATOM 850 N N . LEU A 1 104 ? -1.828 -13.241 11.240 1.00 95.19 104 LEU A N 1
ATOM 851 C CA . LEU A 1 104 ? -0.444 -13.084 10.786 1.00 95.19 104 LEU A CA 1
ATOM 852 C C . LEU A 1 104 ? -0.131 -11.671 10.269 1.00 95.19 104 LEU A C 1
ATOM 854 O O . LEU A 1 104 ? 0.975 -11.177 10.460 1.00 95.19 104 LEU A O 1
ATOM 858 N N . MET A 1 105 ? -1.100 -11.002 9.642 1.00 94.69 105 MET A N 1
ATOM 859 C CA . MET A 1 105 ? -0.916 -9.641 9.136 1.00 94.69 105 MET A CA 1
ATOM 860 C C . MET A 1 105 ? -0.829 -8.634 10.280 1.00 94.69 105 MET A C 1
ATOM 862 O O . MET A 1 105 ? -0.060 -7.680 10.200 1.00 94.69 105 MET A O 1
ATOM 866 N N . PHE A 1 106 ? -1.569 -8.864 11.365 1.00 92.88 106 PHE A N 1
ATOM 867 C CA . PHE A 1 106 ? -1.416 -8.078 12.585 1.00 92.88 106 PHE A CA 1
ATOM 868 C C . PHE A 1 106 ? -0.022 -8.265 13.187 1.00 92.88 106 PHE A C 1
ATOM 870 O O . PHE A 1 106 ? 0.609 -7.273 13.540 1.00 92.88 106 PHE A O 1
ATOM 877 N N . ASP A 1 107 ? 0.484 -9.504 13.239 1.00 93.50 107 ASP A N 1
ATOM 878 C CA . ASP A 1 107 ? 1.851 -9.769 13.699 1.00 93.50 107 ASP A CA 1
ATOM 879 C C . ASP A 1 107 ? 2.842 -8.987 12.835 1.00 93.50 107 ASP A C 1
ATOM 881 O O . ASP A 1 107 ? 3.536 -8.128 13.352 1.00 93.50 107 ASP A O 1
ATOM 885 N N . LEU A 1 108 ? 2.841 -9.173 11.510 1.00 95.25 108 LEU A N 1
ATOM 886 C CA . LEU A 1 108 ? 3.776 -8.503 10.594 1.00 95.25 108 LEU A CA 1
ATOM 887 C C . LEU A 1 108 ? 3.806 -6.976 10.731 1.00 95.25 108 LEU A C 1
ATOM 889 O O . LEU A 1 108 ? 4.839 -6.364 10.450 1.00 95.25 108 LEU A O 1
ATOM 893 N N . HIS A 1 109 ? 2.700 -6.351 11.137 1.00 94.50 109 HIS A N 1
ATOM 894 C CA . HIS A 1 109 ? 2.569 -4.897 11.205 1.00 94.50 109 HIS A CA 1
ATOM 895 C C . HIS A 1 109 ? 2.507 -4.321 12.620 1.00 94.50 109 HIS A C 1
ATOM 897 O O . HIS A 1 109 ? 2.373 -3.101 12.759 1.00 94.50 109 HIS A O 1
ATOM 903 N N . SER A 1 110 ? 2.718 -5.132 13.657 1.00 92.06 110 SER A N 1
ATOM 904 C CA . SER A 1 110 ? 2.821 -4.648 15.035 1.00 92.06 110 SER A CA 1
ATOM 905 C C . SER A 1 110 ? 4.134 -3.894 15.290 1.00 92.06 110 SER A C 1
ATOM 907 O O . SER A 1 110 ? 5.030 -3.864 14.443 1.00 92.06 110 SER A O 1
ATOM 909 N N . VAL A 1 111 ? 4.258 -3.224 16.438 1.00 90.94 111 VAL A N 1
ATOM 910 C CA . VAL A 1 111 ? 5.507 -2.534 16.812 1.00 90.94 111 VAL A CA 1
ATOM 911 C C . VAL A 1 111 ? 6.604 -3.555 17.117 1.00 90.94 111 VAL A C 1
ATOM 913 O O . VAL A 1 111 ? 7.723 -3.430 16.630 1.00 90.94 111 VAL A O 1
ATOM 916 N N . GLU A 1 112 ? 6.249 -4.591 17.871 1.00 88.75 112 GLU A N 1
ATOM 917 C CA . GLU A 1 112 ? 7.153 -5.611 18.401 1.00 88.75 112 GLU A CA 1
ATOM 918 C C . GLU A 1 112 ? 7.743 -6.501 17.302 1.00 88.75 112 GLU A C 1
ATOM 920 O O . GLU A 1 112 ? 8.877 -6.946 17.408 1.00 88.75 112 GLU A O 1
ATOM 925 N N . ALA A 1 113 ? 6.989 -6.748 16.233 1.00 90.06 113 ALA A N 1
ATOM 926 C CA . ALA A 1 113 ? 7.329 -7.744 15.227 1.00 90.06 113 ALA A CA 1
ATOM 927 C C . ALA A 1 113 ? 8.191 -7.238 14.069 1.00 90.06 113 ALA A C 1
ATOM 929 O O . ALA A 1 113 ? 8.880 -8.025 13.415 1.00 90.06 113 ALA A O 1
ATOM 930 N N . LYS A 1 114 ? 8.158 -5.935 13.764 1.00 91.38 114 LYS A N 1
ATOM 931 C CA . LYS A 1 114 ? 8.824 -5.423 12.558 1.00 91.38 114 LYS A CA 1
ATOM 932 C C . LYS A 1 114 ? 10.336 -5.591 12.614 1.00 91.38 114 LYS A C 1
ATOM 934 O O . LYS A 1 114 ? 10.902 -6.027 11.621 1.00 91.38 114 LYS A O 1
ATOM 939 N N . LEU A 1 115 ? 10.992 -5.313 13.745 1.00 90.00 115 LEU A N 1
ATOM 940 C CA . LEU A 1 115 ? 12.423 -5.623 13.907 1.00 90.00 115 LEU A CA 1
ATOM 941 C C . LEU A 1 115 ? 12.697 -6.892 14.727 1.00 90.00 115 LEU A C 1
ATOM 943 O O . LEU A 1 115 ? 13.844 -7.121 15.097 1.00 90.00 115 LEU A O 1
ATOM 947 N N . ASP A 1 116 ? 11.688 -7.724 14.992 1.00 91.81 116 ASP A N 1
ATOM 948 C CA . ASP A 1 116 ? 11.903 -9.010 15.661 1.00 91.81 116 ASP A CA 1
ATOM 949 C C . ASP A 1 116 ? 12.792 -9.916 14.799 1.00 91.81 116 ASP A C 1
ATOM 951 O O . ASP A 1 116 ? 12.552 -10.068 13.601 1.00 91.81 116 ASP A O 1
ATOM 955 N N . GLY A 1 117 ? 13.814 -10.533 15.396 1.00 90.44 117 GLY A N 1
ATOM 956 C CA . GLY A 1 117 ? 14.783 -11.362 14.674 1.00 90.44 117 GLY A CA 1
ATOM 957 C C . GLY A 1 117 ? 14.170 -12.553 13.927 1.00 90.44 117 GLY A C 1
ATOM 958 O O . GLY A 1 117 ? 14.741 -12.982 12.927 1.00 90.44 117 GLY A O 1
ATOM 959 N N . ALA A 1 118 ? 13.005 -13.050 14.356 1.00 93.50 118 ALA A N 1
ATOM 960 C CA . ALA A 1 118 ? 12.289 -14.141 13.697 1.00 93.50 118 ALA A CA 1
ATOM 961 C C . ALA A 1 118 ? 11.511 -13.698 12.446 1.00 93.50 118 ALA A C 1
ATOM 963 O O . ALA A 1 118 ? 11.066 -14.547 11.678 1.00 93.50 118 ALA A O 1
ATOM 964 N N . ASN A 1 119 ? 11.325 -12.394 12.225 1.00 95.62 119 ASN A N 1
ATOM 965 C CA . ASN A 1 119 ? 10.631 -11.882 11.048 1.00 95.62 119 ASN A CA 1
ATOM 966 C C . ASN A 1 119 ? 11.517 -11.986 9.801 1.00 95.62 119 ASN A C 1
ATOM 968 O O . ASN A 1 119 ? 12.374 -11.136 9.578 1.00 95.62 119 ASN A O 1
ATOM 972 N N . THR A 1 120 ? 11.293 -12.981 8.956 1.00 96.06 120 THR A N 1
ATOM 973 C CA . THR A 1 120 ? 12.115 -13.214 7.760 1.00 96.06 120 THR A CA 1
ATOM 974 C C . THR A 1 120 ? 11.788 -12.297 6.583 1.00 96.06 120 THR A C 1
ATOM 976 O O . THR A 1 120 ? 12.454 -12.383 5.559 1.00 96.06 120 THR A O 1
ATOM 979 N N . GLU A 1 121 ? 10.767 -11.438 6.683 1.00 96.69 121 GLU A N 1
ATOM 980 C CA . GLU A 1 121 ? 10.314 -10.640 5.540 1.00 96.69 121 GLU A CA 1
ATOM 981 C C . GLU A 1 121 ? 10.983 -9.278 5.427 1.00 96.69 121 GLU A C 1
ATOM 983 O O . GLU A 1 121 ? 11.125 -8.775 4.318 1.00 96.69 121 GLU A O 1
ATOM 988 N N . GLY A 1 122 ? 11.305 -8.605 6.528 1.00 95.62 122 GLY A N 1
ATOM 989 C CA . GLY A 1 122 ? 11.687 -7.200 6.425 1.00 95.62 122 GLY A CA 1
ATOM 990 C C . GLY A 1 122 ? 13.170 -6.988 6.115 1.00 95.62 122 GLY A C 1
ATOM 991 O O . GLY A 1 122 ? 14.050 -7.484 6.817 1.00 95.62 122 GLY A O 1
ATOM 992 N N . LEU A 1 123 ? 13.424 -6.183 5.082 1.00 96.19 123 LEU A N 1
ATOM 993 C CA . LEU A 1 123 ? 14.736 -5.992 4.456 1.00 96.19 123 LEU A CA 1
ATOM 994 C C . LEU A 1 123 ? 15.338 -4.617 4.765 1.00 96.19 123 LEU A C 1
ATOM 996 O O . LEU A 1 123 ? 16.552 -4.476 4.872 1.00 96.19 123 LEU A O 1
ATOM 1000 N N . MET A 1 124 ? 14.494 -3.591 4.892 1.00 95.75 124 MET A N 1
ATOM 1001 C CA . MET A 1 124 ? 14.906 -2.226 5.215 1.00 95.75 124 MET A CA 1
ATOM 1002 C C . MET A 1 124 ? 13.772 -1.493 5.926 1.00 95.75 124 MET A C 1
ATOM 1004 O O . MET A 1 124 ? 12.600 -1.721 5.614 1.00 95.75 124 MET A O 1
ATOM 1008 N N . TYR A 1 125 ? 14.114 -0.597 6.852 1.00 94.50 125 TYR A N 1
ATOM 1009 C CA . TYR A 1 125 ? 13.148 0.036 7.742 1.00 94.50 125 TYR A CA 1
ATOM 1010 C C . TYR A 1 125 ? 13.448 1.513 7.964 1.00 94.50 125 TYR A C 1
ATOM 1012 O O . TYR A 1 125 ? 14.607 1.915 8.020 1.00 94.50 125 TYR A O 1
ATOM 1020 N N . VAL A 1 126 ? 12.395 2.291 8.193 1.00 93.44 126 VAL A N 1
ATOM 1021 C CA . VAL A 1 126 ? 12.489 3.468 9.059 1.00 93.44 126 VAL A CA 1
ATOM 1022 C C . VAL A 1 126 ? 12.489 2.948 10.494 1.00 93.44 126 VAL A C 1
ATOM 1024 O O . VAL A 1 126 ? 11.599 2.178 10.859 1.00 93.44 126 VAL A O 1
ATOM 1027 N N . VAL A 1 127 ? 13.485 3.326 11.292 1.00 92.56 127 VAL A N 1
ATOM 1028 C CA . VAL A 1 127 ? 13.611 2.890 12.690 1.00 92.56 127 VAL A CA 1
ATOM 1029 C C . VAL A 1 127 ? 13.062 3.984 13.600 1.00 92.56 127 VAL A C 1
ATOM 1031 O O . VAL A 1 127 ? 13.553 5.106 13.570 1.00 92.56 127 VAL A O 1
ATOM 1034 N N . SER A 1 128 ? 12.033 3.659 14.380 1.00 92.25 128 SER A N 1
ATOM 1035 C CA . SER A 1 128 ? 11.440 4.539 15.394 1.00 92.25 128 SER A CA 1
ATOM 1036 C C . SER A 1 128 ? 10.818 3.677 16.492 1.00 92.25 128 SER A C 1
ATOM 1038 O O . SER A 1 128 ? 10.140 2.694 16.178 1.00 92.25 128 SER A O 1
ATOM 1040 N N . TYR A 1 129 ? 11.066 4.014 17.759 1.00 86.38 129 TYR A N 1
ATOM 1041 C CA . TYR A 1 129 ? 10.613 3.242 18.916 1.00 86.38 129 TYR A CA 1
ATOM 1042 C C . TYR A 1 129 ? 10.205 4.105 20.105 1.00 86.38 129 TYR A C 1
ATOM 1044 O O . TYR A 1 129 ? 10.911 5.071 20.391 1.00 86.38 129 TYR A O 1
ATOM 1052 N N . PRO A 1 130 ? 9.175 3.666 20.863 1.00 82.75 130 PRO A N 1
ATOM 1053 C CA . PRO A 1 130 ? 8.785 4.278 22.126 1.00 82.75 130 PRO A CA 1
ATOM 1054 C C . PRO A 1 130 ? 9.980 4.539 23.047 1.00 82.75 130 PRO A C 1
ATOM 1056 O O . PRO A 1 130 ? 10.612 3.600 23.530 1.00 82.75 130 PRO A O 1
ATOM 1059 N N . GLY A 1 131 ? 10.256 5.816 23.312 1.00 80.19 131 GLY A N 1
ATOM 1060 C CA . GLY A 1 131 ? 11.242 6.241 24.314 1.00 80.19 131 GLY A CA 1
ATOM 1061 C C . GLY A 1 131 ? 12.707 6.171 23.873 1.00 80.19 131 GLY A C 1
ATOM 1062 O O . GLY A 1 131 ? 13.592 6.252 24.724 1.00 80.19 131 GLY A O 1
ATOM 1063 N N . VAL A 1 132 ? 12.977 6.033 22.572 1.00 87.00 132 VAL A N 1
ATOM 1064 C CA . VAL A 1 132 ? 14.335 6.117 22.010 1.00 87.00 132 VAL A CA 1
ATOM 1065 C C . VAL A 1 132 ? 14.570 7.511 21.436 1.00 87.00 132 VAL A C 1
ATOM 1067 O O . VAL A 1 132 ? 13.779 7.981 20.619 1.00 87.00 132 VAL A O 1
ATOM 1070 N N . ASP A 1 133 ? 15.674 8.154 21.825 1.00 88.88 133 ASP A N 1
ATOM 1071 C CA . ASP A 1 133 ? 16.028 9.489 21.332 1.00 88.88 133 ASP A CA 1
ATOM 1072 C C . ASP A 1 133 ? 16.132 9.524 19.797 1.00 88.88 133 ASP A C 1
ATOM 1074 O O . ASP A 1 133 ? 16.613 8.584 19.160 1.00 88.88 133 ASP A O 1
ATOM 1078 N N . GLY A 1 134 ? 15.621 10.597 19.194 1.00 87.38 134 GLY A N 1
ATOM 1079 C CA . GLY A 1 134 ? 15.481 10.728 17.741 1.00 87.38 134 GLY A CA 1
ATOM 1080 C C . GLY A 1 134 ? 14.325 9.939 17.103 1.00 87.38 134 GLY A C 1
ATOM 1081 O O . GLY A 1 134 ? 14.125 10.061 15.893 1.00 87.38 134 GLY A O 1
ATOM 1082 N N . SER A 1 135 ? 13.547 9.165 17.869 1.00 91.81 135 SER A N 1
ATOM 1083 C CA . SER A 1 135 ? 12.307 8.557 17.365 1.00 91.81 135 SER A CA 1
ATOM 1084 C C . SER A 1 135 ? 11.211 9.604 17.196 1.00 91.81 135 SER A C 1
ATOM 1086 O O . SER A 1 135 ? 11.117 10.566 17.955 1.00 91.81 135 SER A O 1
ATOM 1088 N N . ASP A 1 136 ? 10.362 9.401 16.193 1.00 92.50 136 ASP A N 1
ATOM 1089 C CA . ASP A 1 136 ? 9.170 10.218 15.982 1.00 92.50 136 ASP A CA 1
ATOM 1090 C C . ASP A 1 136 ? 7.964 9.330 15.670 1.00 92.50 136 ASP A C 1
ATOM 1092 O O . ASP A 1 136 ? 8.074 8.202 15.167 1.00 92.50 136 ASP A O 1
ATOM 1096 N N . ARG A 1 137 ? 6.788 9.861 15.979 1.00 93.19 137 ARG A N 1
ATOM 1097 C CA . ARG A 1 137 ? 5.510 9.186 15.824 1.00 93.19 137 ARG A CA 1
ATOM 1098 C C . ARG A 1 137 ? 5.054 9.195 14.379 1.00 93.19 137 ARG A C 1
ATOM 1100 O O . ARG A 1 137 ? 5.020 10.230 13.708 1.00 93.19 137 ARG A O 1
ATOM 1107 N N . ILE A 1 138 ? 4.558 8.052 13.921 1.00 93.88 138 ILE A N 1
ATOM 1108 C CA . ILE A 1 138 ? 3.779 8.023 12.687 1.00 93.88 138 ILE A CA 1
ATOM 1109 C C . ILE A 1 138 ? 2.390 8.617 12.949 1.00 93.88 138 ILE A C 1
ATOM 1111 O O . ILE A 1 138 ? 1.887 8.587 14.061 1.00 93.88 138 ILE A O 1
ATOM 1115 N N . ARG A 1 139 ? 1.715 9.147 11.925 1.00 94.88 139 ARG A N 1
ATOM 1116 C CA . ARG A 1 139 ? 0.318 9.616 12.043 1.00 94.88 139 ARG A CA 1
ATOM 1117 C C . ARG A 1 139 ? -0.652 8.798 11.195 1.00 94.88 139 ARG A C 1
ATOM 1119 O O . ARG A 1 139 ? -1.550 9.348 10.550 1.00 94.88 139 ARG A O 1
ATOM 1126 N N . THR A 1 140 ? -0.445 7.482 11.131 1.00 95.88 140 THR A N 1
ATOM 1127 C CA . THR A 1 140 ? -1.280 6.557 10.344 1.00 95.88 140 THR A CA 1
ATOM 1128 C C . THR A 1 140 ? -2.732 6.587 10.786 1.00 95.88 140 THR A C 1
ATOM 1130 O O . THR A 1 140 ? -3.599 6.736 9.926 1.00 95.88 140 THR A O 1
ATOM 1133 N N . MET A 1 141 ? -3.009 6.521 12.095 1.00 97.31 141 MET A N 1
ATOM 1134 C CA . MET A 1 141 ? -4.385 6.521 12.603 1.00 97.31 141 MET A CA 1
ATOM 1135 C C . MET A 1 141 ? -5.069 7.853 12.308 1.00 97.31 141 MET A C 1
ATOM 1137 O O . MET A 1 141 ? -6.121 7.869 11.673 1.00 97.31 141 MET A O 1
ATOM 1141 N N . ARG A 1 142 ? -4.420 8.983 12.624 1.00 96.44 142 ARG A N 1
ATOM 1142 C CA . ARG A 1 142 ? -4.943 10.324 12.310 1.00 96.44 142 ARG A CA 1
ATOM 1143 C C . ARG A 1 142 ? -5.312 10.464 10.837 1.00 96.44 142 ARG A C 1
ATOM 1145 O O . ARG A 1 142 ? -6.353 11.033 10.511 1.00 96.44 142 ARG A O 1
ATOM 1152 N N . ASN A 1 143 ? -4.464 9.975 9.939 1.00 96.25 143 ASN A N 1
ATOM 1153 C CA . ASN A 1 143 ? -4.687 10.153 8.512 1.00 96.25 143 ASN A CA 1
ATOM 1154 C C . ASN A 1 143 ? -5.693 9.151 7.926 1.00 96.25 143 ASN A C 1
ATOM 1156 O O . ASN A 1 143 ? -6.538 9.568 7.135 1.00 96.25 143 ASN A O 1
ATOM 1160 N N . GLY A 1 144 ? -5.598 7.870 8.290 1.00 95.88 144 GLY A N 1
ATOM 1161 C CA . GLY A 1 144 ? -6.296 6.766 7.624 1.00 95.88 144 GLY A CA 1
ATOM 1162 C C . GLY A 1 144 ? -7.521 6.203 8.353 1.00 95.88 144 GLY A C 1
ATOM 1163 O O . GLY A 1 144 ? -8.249 5.422 7.751 1.00 95.88 144 GLY A O 1
ATOM 1164 N N . VAL A 1 145 ? -7.773 6.579 9.612 1.00 97.25 145 VAL A N 1
ATOM 1165 C CA . VAL A 1 145 ? -8.996 6.198 10.347 1.00 97.25 145 VAL A CA 1
ATOM 1166 C C . VAL A 1 145 ? -10.074 7.279 10.135 1.00 97.25 145 VAL A C 1
ATOM 1168 O O . VAL A 1 145 ? -9.730 8.470 10.047 1.00 97.25 145 VAL A O 1
ATOM 1171 N N . PRO A 1 146 ? -11.372 6.920 10.027 1.00 96.62 146 PRO A N 1
ATOM 1172 C CA . PRO A 1 146 ? -12.453 7.899 9.942 1.00 96.62 146 PRO A CA 1
ATOM 1173 C C . PRO A 1 146 ? -12.469 8.860 11.130 1.00 96.62 146 PRO A C 1
ATOM 1175 O O . PRO A 1 146 ? -12.023 8.529 12.229 1.00 96.62 146 PRO A O 1
ATOM 1178 N N . PHE A 1 147 ? -13.016 10.057 10.925 1.00 96.31 147 PHE A N 1
ATOM 1179 C CA . PHE A 1 147 ? -13.155 11.057 11.984 1.00 96.31 147 PHE A CA 1
ATOM 1180 C C . PHE A 1 147 ? -14.349 10.732 12.902 1.00 96.31 147 PHE A C 1
ATOM 1182 O O . PHE A 1 147 ? -15.338 11.459 12.951 1.00 96.31 147 PHE A O 1
ATOM 1189 N N . TRP A 1 148 ? -14.277 9.597 13.597 1.00 95.88 148 TRP A N 1
ATOM 1190 C CA . TRP A 1 148 ? -15.391 8.999 14.337 1.00 95.88 148 TRP A CA 1
ATOM 1191 C C . TRP A 1 148 ? -15.848 9.804 15.561 1.00 95.88 148 TRP A C 1
ATOM 1193 O O . TRP A 1 148 ? -16.976 9.632 15.993 1.00 95.88 148 TRP A O 1
ATOM 1203 N N . ASN A 1 149 ? -15.028 10.704 16.108 1.00 94.62 149 ASN A N 1
ATOM 1204 C CA . ASN A 1 149 ? -15.415 11.617 17.194 1.00 94.62 149 ASN A CA 1
ATOM 1205 C C . ASN A 1 149 ? -15.835 13.008 16.686 1.00 94.62 149 ASN A C 1
ATOM 1207 O O . ASN A 1 149 ? -15.765 13.999 17.413 1.00 94.62 149 ASN A O 1
ATOM 1211 N N . ASN A 1 150 ? -16.206 13.118 15.409 1.00 94.12 150 ASN A N 1
ATOM 1212 C CA . ASN A 1 150 ? -16.733 14.353 14.847 1.00 94.12 150 ASN A CA 1
ATOM 1213 C C . ASN A 1 150 ? -18.206 14.561 15.243 1.00 94.12 150 ASN A C 1
ATOM 1215 O O . ASN A 1 150 ? -18.975 13.607 15.333 1.00 94.12 150 ASN A O 1
ATOM 1219 N N . GLY A 1 151 ? -18.632 15.821 15.377 1.00 90.12 151 GLY A N 1
ATOM 1220 C CA . GLY A 1 151 ? -20.020 16.174 15.698 1.00 90.12 151 GLY A CA 1
ATOM 1221 C C . GLY A 1 151 ? -21.073 15.689 14.689 1.00 90.12 151 GLY A C 1
ATOM 1222 O O . GLY A 1 151 ? -22.247 15.631 15.054 1.00 90.12 151 GLY A O 1
ATOM 1223 N N . GLY A 1 152 ? -20.679 15.321 13.463 1.00 90.31 152 GLY A N 1
ATOM 1224 C CA . GLY A 1 152 ? -21.534 14.674 12.460 1.00 90.31 152 GLY A CA 1
ATOM 1225 C C . GLY A 1 152 ? -21.856 13.201 12.748 1.00 90.31 152 GLY A C 1
ATOM 1226 O O . GLY A 1 152 ? -22.753 12.640 12.119 1.00 90.31 152 GLY A O 1
ATOM 1227 N N . ILE A 1 153 ? -21.180 12.568 13.713 1.00 94.12 153 ILE A N 1
ATOM 1228 C CA . ILE A 1 153 ? -21.565 11.249 14.223 1.00 94.12 153 ILE A CA 1
ATOM 1229 C C . ILE A 1 153 ? -22.707 11.432 15.220 1.00 94.12 153 ILE A C 1
ATOM 1231 O O . ILE A 1 153 ? -22.516 11.914 16.341 1.00 94.12 153 ILE A O 1
ATOM 1235 N N . LYS A 1 154 ? -23.913 11.066 14.783 1.00 94.25 154 LYS A N 1
ATOM 1236 C CA . LYS A 1 154 ? -25.152 11.206 15.548 1.00 94.25 154 LYS A CA 1
ATOM 1237 C C . LYS A 1 154 ? -25.770 9.853 15.879 1.00 94.25 154 LYS A C 1
ATOM 1239 O O . LYS A 1 154 ? -25.653 8.899 15.107 1.00 94.25 154 LYS A O 1
ATOM 1244 N N . THR A 1 155 ? -26.434 9.787 17.023 1.00 96.25 155 THR A N 1
ATOM 1245 C CA . THR A 1 155 ? -27.405 8.737 17.334 1.00 96.25 155 THR A CA 1
ATOM 1246 C C . THR A 1 155 ? -28.674 8.926 16.487 1.00 96.25 155 THR A C 1
ATOM 1248 O O . THR A 1 155 ? -28.926 10.035 16.001 1.00 96.25 155 THR A O 1
ATOM 1251 N N . PRO A 1 156 ? -29.506 7.886 16.303 1.00 95.69 156 PRO A N 1
ATOM 1252 C CA . PRO A 1 156 ? -30.779 8.010 15.586 1.00 95.69 156 PRO A CA 1
ATOM 1253 C C . PRO A 1 156 ? -31.767 9.030 16.174 1.00 95.69 156 PRO A C 1
ATOM 1255 O O . PRO A 1 156 ? -32.584 9.566 15.433 1.00 95.69 156 PRO A O 1
ATOM 1258 N N . ASP A 1 157 ? -31.669 9.361 17.465 1.00 95.50 157 ASP A N 1
ATOM 1259 C CA . ASP A 1 157 ? -32.433 10.440 18.117 1.00 95.50 157 ASP A CA 1
ATOM 1260 C C . ASP A 1 157 ? -31.732 11.820 18.058 1.00 95.50 157 ASP A C 1
ATOM 1262 O O . ASP A 1 157 ? -32.120 12.767 18.744 1.00 95.50 157 ASP A O 1
ATOM 1266 N N . GLY A 1 158 ? -30.690 11.958 17.231 1.00 94.06 158 GLY A N 1
ATOM 1267 C CA . GLY A 1 158 ? -30.063 13.236 16.880 1.00 94.06 158 GLY A CA 1
ATOM 1268 C C . GLY A 1 158 ? -29.036 13.775 17.883 1.00 94.06 158 GLY A C 1
ATOM 1269 O O . GLY A 1 158 ? -28.563 14.905 17.727 1.00 94.06 158 GLY A O 1
ATOM 1270 N N . LYS A 1 159 ? -28.653 13.002 18.905 1.00 95.81 159 LYS A N 1
ATOM 1271 C CA . LYS A 1 159 ? -27.620 13.389 19.881 1.00 95.81 159 LYS A CA 1
ATOM 1272 C C . LYS A 1 159 ? -26.218 13.098 19.347 1.00 95.81 159 LYS A C 1
ATOM 1274 O O . LYS A 1 159 ? -26.035 12.292 18.440 1.00 95.81 159 LYS A O 1
ATOM 1279 N N . THR A 1 160 ? -25.206 13.788 19.874 1.00 95.69 160 THR A N 1
ATOM 1280 C CA . THR A 1 160 ? -23.799 13.470 19.569 1.00 95.69 160 THR A CA 1
ATOM 1281 C C . THR A 1 160 ? -23.495 12.048 20.024 1.00 95.69 160 THR A C 1
ATOM 1283 O O . THR A 1 160 ? -23.826 11.680 21.147 1.00 95.69 160 THR A O 1
ATOM 1286 N N . GLY A 1 161 ? -22.918 11.251 19.126 1.00 95.69 161 GLY A N 1
ATOM 1287 C CA . GLY A 1 161 ? -22.799 9.812 19.318 1.00 95.69 161 GLY A CA 1
ATOM 1288 C C . GLY A 1 161 ? -21.491 9.346 19.952 1.00 95.69 161 GLY A C 1
ATOM 1289 O O . GLY A 1 161 ? -21.492 8.377 20.711 1.00 95.69 161 GLY A O 1
ATOM 1290 N N . ALA A 1 162 ? -20.379 10.004 19.632 1.00 96.44 162 ALA A N 1
ATOM 1291 C CA . ALA A 1 162 ? -19.057 9.522 20.004 1.00 96.44 162 ALA A CA 1
ATOM 1292 C C . ALA A 1 162 ? -18.171 10.626 20.581 1.00 96.44 162 ALA A C 1
ATOM 1294 O O . ALA A 1 162 ? -18.072 11.717 20.015 1.00 96.44 162 ALA A O 1
ATOM 1295 N N . GLY A 1 163 ? -17.486 10.272 21.665 1.00 95.06 163 GLY A N 1
ATOM 1296 C CA . GLY A 1 163 ? -16.589 11.127 22.422 1.00 95.06 163 GLY A CA 1
ATOM 1297 C C . GLY A 1 163 ? -15.180 10.552 22.461 1.00 95.06 163 GLY A C 1
ATOM 1298 O O . GLY A 1 163 ? -14.974 9.339 22.434 1.00 95.06 163 GLY A O 1
ATOM 1299 N N . LEU A 1 164 ? -14.183 11.438 22.513 1.00 94.25 164 LEU A N 1
ATOM 1300 C CA . LEU A 1 164 ? -12.780 11.025 22.592 1.00 94.25 164 LEU A CA 1
ATOM 1301 C C . LEU A 1 164 ? -12.469 10.298 23.907 1.00 94.25 164 LEU A C 1
ATOM 1303 O O . LEU A 1 164 ? -11.733 9.315 23.902 1.00 94.25 164 LEU A O 1
ATOM 1307 N N . SER A 1 165 ? -13.007 10.815 25.010 1.00 92.38 165 SER A N 1
ATOM 1308 C CA . SER A 1 165 ? -12.810 10.278 26.351 1.00 92.38 165 SER A CA 1
ATOM 1309 C C . SER A 1 165 ? -13.975 9.379 26.737 1.00 92.38 165 SER A C 1
ATOM 1311 O O . SER A 1 165 ? -15.128 9.682 26.426 1.00 92.38 165 SER A O 1
ATOM 1313 N N . LEU A 1 166 ? -13.666 8.314 27.472 1.00 93.69 166 LEU A N 1
ATOM 1314 C CA . LEU A 1 166 ? -14.665 7.520 28.178 1.00 93.69 166 LEU A CA 1
ATOM 1315 C C . LEU A 1 166 ? -15.452 8.371 29.185 1.00 93.69 166 LEU A C 1
ATOM 1317 O O . LEU A 1 166 ? -14.952 9.377 29.698 1.00 93.69 166 LEU A O 1
ATOM 1321 N N . ALA A 1 167 ? -16.676 7.939 29.500 1.00 94.31 167 ALA A N 1
ATOM 1322 C CA . ALA A 1 167 ? -17.390 8.471 30.655 1.00 94.31 167 ALA A CA 1
ATOM 1323 C C . ALA A 1 167 ? -16.615 8.133 31.942 1.00 94.31 167 ALA A C 1
ATOM 1325 O O . ALA A 1 167 ? -15.995 7.077 32.034 1.00 94.31 167 ALA A O 1
ATOM 1326 N N . ALA A 1 168 ? -16.629 9.037 32.926 1.00 93.31 168 ALA A N 1
ATOM 1327 C CA . ALA A 1 168 ? -15.779 8.929 34.117 1.00 93.31 168 ALA A CA 1
ATOM 1328 C C . ALA A 1 168 ? -16.049 7.671 34.966 1.00 93.31 168 ALA A C 1
ATOM 1330 O O . ALA A 1 168 ? -15.152 7.185 35.645 1.00 93.31 168 ALA A O 1
ATOM 1331 N N . ASP A 1 169 ? -17.275 7.155 34.916 1.00 93.81 169 ASP A N 1
ATOM 1332 C CA . ASP A 1 169 ? -17.753 5.959 35.609 1.00 93.81 169 ASP A CA 1
ATOM 1333 C C . ASP A 1 169 ? -17.841 4.732 34.677 1.00 93.81 169 ASP A C 1
ATOM 1335 O O . ASP A 1 169 ? -18.531 3.760 34.988 1.00 93.81 169 ASP A O 1
ATOM 1339 N N . GLU A 1 170 ? -17.242 4.786 33.480 1.00 95.19 170 GLU A N 1
ATOM 1340 C CA . GLU A 1 170 ? -17.257 3.669 32.533 1.00 95.19 170 GLU A CA 1
ATOM 1341 C C . GLU A 1 170 ? -16.237 2.592 32.891 1.00 95.19 170 GLU A C 1
ATOM 1343 O O . GLU A 1 170 ? -15.061 2.875 33.114 1.00 95.19 170 GLU A O 1
ATOM 1348 N N . THR A 1 171 ? -16.702 1.344 32.910 1.00 94.88 171 THR A N 1
ATOM 1349 C CA . THR A 1 171 ? -15.898 0.161 33.230 1.00 94.88 171 THR A CA 1
ATOM 1350 C C . THR A 1 171 ? -15.754 -0.777 32.031 1.00 94.88 171 THR A C 1
ATOM 1352 O O . THR A 1 171 ? -14.791 -1.544 31.980 1.00 94.88 171 THR A O 1
ATOM 1355 N N . ASP A 1 172 ? -16.635 -0.690 31.025 1.00 95.38 172 ASP A N 1
ATOM 1356 C CA . ASP A 1 172 ? -16.484 -1.389 29.747 1.00 95.38 172 ASP A CA 1
ATOM 1357 C C . ASP A 1 172 ? -15.438 -0.682 28.871 1.00 95.38 172 ASP A C 1
ATOM 1359 O O . ASP A 1 172 ? -15.725 0.232 28.092 1.00 95.38 172 ASP A O 1
ATOM 1363 N N . LEU A 1 173 ? -14.193 -1.156 28.957 1.00 94.25 173 LEU A N 1
ATOM 1364 C CA . LEU A 1 173 ? -13.079 -0.639 28.160 1.00 94.25 173 LEU A CA 1
ATOM 1365 C C . LEU A 1 173 ? -13.246 -0.860 26.647 1.00 94.25 173 LEU A C 1
ATOM 1367 O O . LEU A 1 173 ? -12.514 -0.239 25.874 1.00 94.25 173 LEU A O 1
ATOM 1371 N N . SER A 1 174 ? -14.213 -1.670 26.188 1.00 93.00 174 SER A N 1
ATOM 1372 C CA . SER A 1 174 ? -14.540 -1.763 24.756 1.00 93.00 174 SER A CA 1
ATOM 1373 C C . SER A 1 174 ? -15.149 -0.467 24.198 1.00 93.00 174 SER A C 1
ATOM 1375 O O . SER A 1 174 ? -15.164 -0.268 22.981 1.00 93.00 174 SER A O 1
ATOM 1377 N N . LEU A 1 175 ? -15.605 0.440 25.073 1.00 96.62 175 LEU A N 1
ATOM 1378 C CA . LEU A 1 175 ? -16.105 1.771 24.716 1.00 96.62 175 LEU A CA 1
ATOM 1379 C C . LEU A 1 175 ? -14.995 2.827 24.577 1.00 96.62 175 LEU A C 1
ATOM 1381 O O . LEU A 1 175 ? -15.277 3.952 24.149 1.00 96.62 175 LEU A O 1
ATOM 1385 N N . ASP A 1 176 ? -13.733 2.501 24.890 1.00 96.44 176 ASP A N 1
ATOM 1386 C CA . ASP A 1 176 ? -12.599 3.409 24.670 1.00 96.44 176 ASP A CA 1
ATOM 1387 C C . ASP A 1 176 ? -12.203 3.388 23.192 1.00 96.44 176 ASP A C 1
ATOM 1389 O O . ASP A 1 176 ? -11.268 2.702 22.770 1.00 96.44 176 ASP A O 1
ATOM 1393 N N . LEU A 1 177 ? -12.958 4.104 22.361 1.00 96.94 177 LEU A N 1
ATOM 1394 C CA . LEU A 1 177 ? -12.740 4.081 20.917 1.00 96.94 177 LEU A CA 1
ATOM 1395 C C . LEU A 1 177 ? -11.345 4.601 20.532 1.00 96.94 177 LEU A C 1
ATOM 1397 O O . LEU A 1 177 ? -10.759 4.134 19.557 1.00 96.94 177 LEU A O 1
ATOM 1401 N N . ASN A 1 178 ? -10.784 5.525 21.317 1.00 96.12 178 ASN A N 1
ATOM 1402 C CA . ASN A 1 178 ? -9.443 6.059 21.102 1.00 96.12 178 ASN A CA 1
ATOM 1403 C C . ASN A 1 178 ? -8.371 4.979 21.287 1.00 96.12 178 ASN A C 1
ATOM 1405 O O . ASN A 1 178 ? -7.522 4.827 20.410 1.00 96.12 178 ASN A O 1
ATOM 1409 N N . LYS A 1 179 ? -8.441 4.186 22.363 1.00 95.00 179 LYS A N 1
ATOM 1410 C CA . LYS A 1 179 ? -7.475 3.101 22.599 1.00 95.00 179 LYS A CA 1
ATOM 1411 C C . LYS A 1 179 ? -7.713 1.868 21.736 1.00 95.00 179 LYS A C 1
ATOM 1413 O O . LYS A 1 179 ? -6.750 1.200 21.389 1.00 95.00 179 LYS A O 1
ATOM 1418 N N . ASN A 1 180 ? -8.960 1.564 21.375 1.00 94.31 180 ASN A N 1
ATOM 1419 C CA . ASN A 1 180 ? -9.277 0.362 20.595 1.00 94.31 180 ASN A CA 1
ATOM 1420 C C . ASN A 1 180 ? -9.137 0.562 19.079 1.00 94.31 180 ASN A C 1
ATOM 1422 O O . ASN A 1 180 ? -8.838 -0.390 18.367 1.00 94.31 180 ASN A O 1
ATOM 1426 N N . TYR A 1 181 ? -9.353 1.779 18.569 1.00 95.62 181 TYR A N 1
ATOM 1427 C CA . TYR A 1 181 ? -9.368 2.047 17.123 1.00 95.62 181 TYR A CA 1
ATOM 1428 C C . TYR A 1 181 ? -8.394 3.141 16.676 1.00 95.62 181 TYR A C 1
ATOM 1430 O O . TYR A 1 181 ? -8.064 3.200 15.488 1.00 95.62 181 TYR A O 1
ATOM 1438 N N . GLY A 1 182 ? -7.916 3.979 17.600 1.00 96.69 182 GLY A N 1
ATOM 1439 C CA . GLY A 1 182 ? -7.138 5.175 17.292 1.00 96.69 182 GLY A CA 1
ATOM 1440 C C . GLY A 1 182 ? -8.006 6.359 16.887 1.00 96.69 182 GLY A C 1
ATOM 1441 O O . GLY A 1 182 ? -9.095 6.203 16.340 1.00 96.69 182 GLY A O 1
ATOM 1442 N N . ARG A 1 183 ? -7.516 7.578 17.101 1.00 96.00 183 ARG A N 1
ATOM 1443 C CA . ARG A 1 183 ? -8.201 8.820 16.734 1.00 96.00 183 ARG A CA 1
ATOM 1444 C C . ARG A 1 183 ? -7.875 9.238 15.301 1.00 96.00 183 ARG A C 1
ATOM 1446 O O . ARG A 1 183 ? -6.834 9.841 15.029 1.00 96.00 183 ARG A O 1
ATOM 1453 N N . GLY A 1 184 ? -8.819 8.992 14.400 1.00 96.31 184 GLY A N 1
ATOM 1454 C CA . GLY A 1 184 ? -8.771 9.432 13.009 1.00 96.31 184 GLY A CA 1
ATOM 1455 C C . GLY A 1 184 ? -9.313 10.839 12.768 1.00 96.31 184 GLY A C 1
ATOM 1456 O O . GLY A 1 184 ? -10.085 11.371 13.561 1.00 96.31 184 GLY A O 1
ATOM 1457 N N . ILE A 1 185 ? -8.932 11.440 11.636 1.00 95.06 185 ILE A N 1
ATOM 1458 C CA . ILE A 1 185 ? -9.600 12.619 11.054 1.00 95.06 185 ILE A CA 1
ATOM 1459 C C . ILE A 1 185 ? -9.896 12.463 9.549 1.00 95.06 185 ILE A C 1
ATOM 1461 O O . ILE A 1 185 ? -10.277 13.444 8.894 1.00 95.06 185 ILE A O 1
ATOM 1465 N N . GLY A 1 186 ? -9.699 11.260 8.995 1.00 93.25 186 GLY A N 1
ATOM 1466 C CA . GLY A 1 186 ? -10.033 10.905 7.614 1.00 93.25 186 GLY A CA 1
ATOM 1467 C C . GLY A 1 186 ? -9.366 11.775 6.545 1.00 93.25 186 GLY A C 1
ATOM 1468 O O . GLY A 1 186 ? -10.042 12.225 5.623 1.00 93.25 186 GLY A O 1
ATOM 1469 N N . ARG A 1 187 ? -8.062 12.071 6.674 1.00 91.56 187 ARG A N 1
ATOM 1470 C CA . ARG A 1 187 ? -7.311 12.849 5.660 1.00 91.56 187 ARG A CA 1
A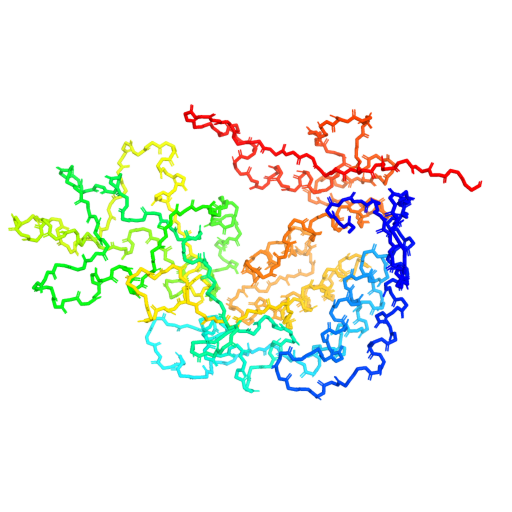TOM 1471 C C . ARG A 1 187 ? -7.012 12.044 4.398 1.00 91.56 187 ARG A C 1
ATOM 1473 O O . ARG A 1 187 ? -6.932 12.622 3.319 1.00 91.56 187 ARG A O 1
ATOM 1480 N N . LEU A 1 188 ? -6.838 10.734 4.539 1.00 91.44 188 LEU A N 1
ATOM 1481 C CA . LEU A 1 188 ? -6.472 9.810 3.473 1.00 91.44 188 LEU A CA 1
ATOM 1482 C C . LEU A 1 188 ? -7.493 8.668 3.443 1.00 91.44 188 LEU A C 1
ATOM 1484 O O . LEU A 1 188 ? -7.298 7.617 4.048 1.00 91.44 188 LEU A O 1
ATOM 1488 N N . ARG A 1 189 ? -8.616 8.901 2.758 1.00 89.31 189 ARG A N 1
ATOM 1489 C CA . ARG A 1 189 ? -9.662 7.892 2.563 1.00 89.31 189 ARG A CA 1
ATOM 1490 C C . ARG A 1 189 ? -9.297 6.947 1.410 1.00 89.31 189 ARG A C 1
ATOM 1492 O O . ARG A 1 189 ? -9.015 7.431 0.310 1.00 89.31 189 ARG A O 1
ATOM 1499 N N . PRO A 1 190 ? -9.406 5.622 1.596 1.00 90.88 190 PRO A N 1
ATOM 1500 C CA . PRO A 1 190 ? -9.311 4.680 0.490 1.00 90.88 190 PRO A CA 1
ATOM 1501 C C . PRO A 1 190 ? -10.431 4.832 -0.550 1.00 90.88 190 PRO A C 1
ATOM 1503 O O . PRO A 1 190 ? -11.573 5.164 -0.227 1.00 90.88 190 PRO A O 1
ATOM 1506 N N . THR A 1 191 ? -10.125 4.529 -1.811 1.00 91.75 191 THR A N 1
ATOM 1507 C CA . THR A 1 191 ? -11.118 4.515 -2.895 1.00 91.75 191 THR A CA 1
ATOM 1508 C C . THR A 1 191 ? -12.081 3.332 -2.768 1.00 91.75 191 THR A C 1
ATOM 1510 O O . THR A 1 191 ? -11.806 2.353 -2.066 1.00 91.75 191 THR A O 1
ATOM 1513 N N . TRP A 1 192 ? -13.204 3.385 -3.494 1.00 92.31 192 TRP A N 1
ATOM 1514 C CA . TRP A 1 192 ? -14.115 2.238 -3.589 1.00 92.31 192 TRP A CA 1
ATOM 1515 C C . TRP A 1 192 ? -13.410 1.001 -4.161 1.00 92.31 192 TRP A C 1
ATOM 1517 O O . TRP A 1 192 ? -13.632 -0.108 -3.686 1.00 92.31 192 TRP A O 1
ATOM 1527 N N . TYR A 1 193 ? -12.491 1.203 -5.111 1.00 95.12 193 TYR A N 1
ATOM 1528 C CA . TYR A 1 193 ? -11.642 0.140 -5.643 1.00 95.12 193 TYR A CA 1
ATOM 1529 C C . TYR A 1 193 ? -10.920 -0.630 -4.530 1.00 95.12 193 TYR A C 1
ATOM 1531 O O . TYR A 1 193 ? -11.031 -1.849 -4.464 1.00 95.12 193 TYR A O 1
ATOM 1539 N N . PHE A 1 194 ? -10.253 0.075 -3.611 1.00 94.38 194 PHE A N 1
ATOM 1540 C CA . PHE A 1 194 ? -9.497 -0.580 -2.544 1.00 94.38 194 PHE A CA 1
ATOM 1541 C C . PHE A 1 194 ? -10.385 -1.209 -1.469 1.00 94.38 194 PHE A C 1
ATOM 1543 O O . PHE A 1 194 ? -10.011 -2.205 -0.870 1.00 94.38 194 PHE A O 1
ATOM 1550 N N . THR A 1 195 ? -11.549 -0.625 -1.192 1.00 92.69 195 THR A N 1
ATOM 1551 C CA . THR A 1 195 ? -12.427 -1.067 -0.092 1.00 92.69 195 THR A CA 1
ATOM 1552 C C . THR A 1 195 ? -13.469 -2.090 -0.513 1.00 92.69 195 THR A C 1
ATOM 1554 O O . THR A 1 195 ? -14.134 -2.644 0.350 1.00 92.69 195 THR A O 1
ATOM 1557 N N . ASN A 1 196 ? -13.654 -2.320 -1.815 1.00 92.25 196 ASN A N 1
ATOM 1558 C CA . ASN A 1 196 ? -14.716 -3.182 -2.329 1.00 92.25 196 ASN A CA 1
ATOM 1559 C C . ASN A 1 196 ? -14.243 -3.978 -3.550 1.00 92.25 196 ASN A C 1
ATOM 1561 O O . ASN A 1 196 ? -14.213 -5.199 -3.502 1.00 92.25 196 ASN A O 1
ATOM 1565 N N . GLN A 1 197 ? -13.842 -3.299 -4.632 1.00 95.12 197 GLN A N 1
ATOM 1566 C CA . GLN A 1 197 ? -13.632 -3.949 -5.935 1.00 95.12 197 GLN A CA 1
ATOM 1567 C C . GLN A 1 197 ? -12.606 -5.088 -5.911 1.00 95.12 197 GLN A C 1
ATOM 1569 O O . GLN A 1 197 ? -12.797 -6.088 -6.595 1.00 95.12 197 GLN A O 1
ATOM 1574 N N . ILE A 1 198 ? -11.514 -4.917 -5.163 1.00 96.00 198 ILE A N 1
ATOM 1575 C CA . ILE A 1 198 ? -10.402 -5.877 -5.132 1.00 96.00 198 ILE A CA 1
ATOM 1576 C C . ILE A 1 198 ? -10.609 -7.035 -4.144 1.00 96.00 198 ILE A C 1
ATOM 1578 O O . ILE A 1 198 ? -9.715 -7.863 -3.999 1.00 96.00 198 ILE A O 1
ATOM 1582 N N . TRP A 1 199 ? -11.745 -7.089 -3.447 1.00 96.19 199 TRP A N 1
ATOM 1583 C CA . TRP A 1 199 ? -12.079 -8.154 -2.499 1.00 96.19 199 TRP A CA 1
A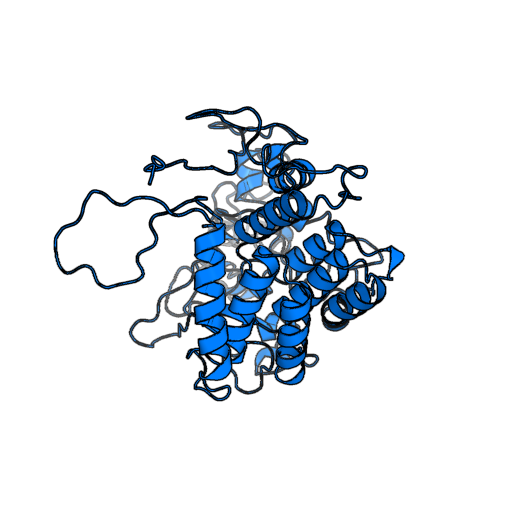TOM 1584 C C . TRP A 1 199 ? -13.236 -8.965 -3.072 1.00 96.19 199 TRP A C 1
ATOM 1586 O O . TRP A 1 199 ? -14.404 -8.675 -2.809 1.00 96.19 199 TRP A O 1
ATOM 1596 N N . ARG A 1 200 ? -12.915 -9.924 -3.944 1.00 96.06 200 ARG A N 1
ATOM 1597 C CA . ARG A 1 200 ? -13.915 -10.586 -4.782 1.00 96.06 200 ARG A CA 1
ATOM 1598 C C . ARG A 1 200 ? -14.426 -11.861 -4.107 1.00 96.06 200 ARG A C 1
ATOM 1600 O O . ARG A 1 200 ? -13.600 -12.660 -3.648 1.00 96.06 200 ARG A O 1
ATOM 1607 N N . PRO A 1 201 ? -15.750 -12.093 -4.124 1.00 93.94 201 PRO A N 1
ATOM 1608 C CA . PRO A 1 201 ? -16.324 -13.372 -3.724 1.00 93.94 201 PRO A CA 1
ATOM 1609 C C . PRO A 1 201 ? -15.652 -14.548 -4.446 1.00 93.94 201 PRO A C 1
ATOM 1611 O O . PRO A 1 201 ? -15.393 -14.473 -5.649 1.00 93.94 201 PRO A O 1
ATOM 1614 N N . GLY A 1 202 ? -15.334 -15.616 -3.717 1.00 94.00 202 GLY A N 1
ATOM 1615 C CA . GLY A 1 202 ? -14.674 -16.828 -4.219 1.00 94.00 202 GLY A CA 1
ATOM 1616 C C . GLY A 1 202 ? -13.158 -16.721 -4.433 1.00 94.00 202 GLY A C 1
ATOM 1617 O O . GLY A 1 202 ? -12.478 -17.745 -4.555 1.00 94.00 202 GLY A O 1
ATOM 1618 N N . LYS A 1 203 ? -12.590 -15.508 -4.468 1.00 96.00 203 LYS A N 1
ATOM 1619 C CA . LYS A 1 203 ? -11.142 -15.295 -4.657 1.00 96.00 203 LYS A CA 1
ATOM 1620 C C . LYS A 1 203 ? -10.440 -14.790 -3.403 1.00 96.00 203 LYS A C 1
ATOM 1622 O O . LYS A 1 203 ? -9.323 -15.221 -3.129 1.00 96.00 203 LYS A O 1
ATOM 1627 N N . GLU A 1 204 ? -11.069 -13.888 -2.655 1.00 97.12 204 GLU A N 1
ATOM 1628 C CA . GLU A 1 204 ? -10.479 -13.250 -1.472 1.00 97.12 204 GLU A CA 1
ATOM 1629 C C . GLU A 1 204 ? -11.298 -13.486 -0.183 1.00 97.12 204 GLU A C 1
ATOM 1631 O O . GLU A 1 204 ? -11.089 -12.796 0.813 1.00 97.12 204 GLU A O 1
ATOM 1636 N N . ASP A 1 205 ? -12.207 -14.468 -0.173 1.00 94.62 205 ASP A N 1
ATOM 1637 C CA . ASP A 1 205 ? -13.104 -14.747 0.967 1.00 94.62 205 ASP A CA 1
ATOM 1638 C C . ASP A 1 205 ? -12.348 -15.052 2.268 1.00 94.62 205 ASP A C 1
ATOM 1640 O O . ASP A 1 205 ? -12.714 -14.559 3.335 1.00 94.62 205 ASP A O 1
ATOM 1644 N N . ASN A 1 206 ? -11.264 -15.825 2.166 1.00 95.62 206 ASN A N 1
ATOM 1645 C CA . ASN A 1 206 ? -10.423 -16.233 3.295 1.00 95.62 206 ASN A CA 1
ATOM 1646 C C . ASN A 1 206 ? -9.161 -15.366 3.444 1.00 95.62 206 ASN A C 1
ATOM 1648 O O . ASN A 1 206 ? -8.262 -15.711 4.212 1.00 95.62 206 ASN A O 1
ATOM 1652 N N . ASP A 1 207 ? -9.067 -14.251 2.711 1.00 97.50 207 ASP A N 1
ATOM 1653 C CA . ASP A 1 207 ? -7.884 -13.396 2.745 1.00 97.50 207 ASP A CA 1
ATOM 1654 C C . ASP A 1 207 ? -7.739 -12.730 4.124 1.00 97.50 207 ASP A C 1
ATOM 1656 O O . ASP A 1 207 ? -8.576 -11.930 4.555 1.00 97.50 207 ASP A O 1
ATOM 1660 N N . LEU A 1 208 ? -6.640 -13.029 4.816 1.00 96.56 208 LEU A N 1
ATOM 1661 C CA . LEU A 1 208 ? -6.296 -12.495 6.130 1.00 96.56 208 LEU A CA 1
ATOM 1662 C C . LEU A 1 208 ? -6.179 -10.973 6.127 1.00 96.56 208 LEU A C 1
ATOM 1664 O O . LEU A 1 208 ? -6.346 -10.352 7.168 1.00 96.56 208 LEU A O 1
ATOM 1668 N N . ARG A 1 209 ? -5.892 -10.350 4.985 1.00 96.38 209 ARG A N 1
ATOM 1669 C CA . ARG A 1 209 ? -5.805 -8.891 4.841 1.00 96.38 209 ARG A CA 1
ATOM 1670 C C . ARG A 1 209 ? -7.149 -8.279 4.496 1.00 96.38 209 ARG A C 1
ATOM 1672 O O . ARG A 1 209 ? -7.214 -7.060 4.433 1.00 96.38 209 ARG A O 1
ATOM 1679 N N . GLY A 1 210 ? -8.157 -9.083 4.169 1.00 92.12 210 GLY A N 1
ATOM 1680 C CA . GLY A 1 210 ? -9.339 -8.649 3.441 1.00 92.12 210 GLY A CA 1
ATOM 1681 C C . GLY A 1 210 ? -10.430 -8.035 4.291 1.00 92.12 210 GLY A C 1
ATOM 1682 O O . GLY A 1 210 ? -10.509 -8.241 5.500 1.00 92.12 210 GLY A O 1
ATOM 1683 N N . ILE A 1 211 ? -11.318 -7.299 3.620 1.00 90.88 211 ILE A N 1
ATOM 1684 C CA . ILE A 1 211 ? -12.450 -6.628 4.264 1.00 90.88 211 ILE A CA 1
ATOM 1685 C C . ILE A 1 211 ? -13.369 -7.611 4.978 1.00 90.88 211 ILE A C 1
ATOM 1687 O O . ILE A 1 211 ? -14.020 -7.215 5.931 1.00 90.88 211 ILE A O 1
ATOM 1691 N N . PHE A 1 212 ? -13.443 -8.870 4.545 1.00 88.69 212 PHE A N 1
ATOM 1692 C CA . PHE A 1 212 ? -14.282 -9.893 5.170 1.00 88.69 212 PHE A CA 1
ATOM 1693 C C . PHE A 1 212 ? -13.711 -10.368 6.513 1.00 88.69 212 PHE A C 1
ATOM 1695 O O . PHE A 1 212 ? -14.477 -10.765 7.390 1.00 88.69 212 PHE A O 1
ATOM 1702 N N . ASN A 1 213 ? -12.401 -10.212 6.725 1.00 91.62 213 ASN A N 1
ATOM 1703 C CA . ASN A 1 213 ? -11.726 -10.537 7.971 1.00 91.62 213 ASN A CA 1
ATOM 1704 C C . ASN A 1 213 ? -11.829 -9.373 8.976 1.00 91.62 213 ASN A C 1
ATOM 1706 O O . ASN A 1 213 ? -11.173 -8.338 8.828 1.00 91.62 213 ASN A O 1
ATOM 1710 N N . ARG A 1 214 ? -12.640 -9.552 10.027 1.00 88.31 214 ARG A N 1
ATOM 1711 C CA . ARG A 1 214 ? -12.873 -8.523 11.056 1.00 88.31 214 ARG A CA 1
ATOM 1712 C C . ARG A 1 214 ? -11.699 -8.308 12.008 1.00 88.31 214 ARG A C 1
ATOM 1714 O O . ARG A 1 214 ? -11.670 -7.283 12.680 1.00 88.31 214 ARG A O 1
ATOM 1721 N N . ASP A 1 215 ? -10.722 -9.205 12.038 1.00 87.12 215 ASP A N 1
ATOM 1722 C CA . ASP A 1 215 ? -9.494 -9.011 12.818 1.00 87.12 215 ASP A CA 1
ATOM 1723 C C . ASP A 1 215 ? -8.573 -8.001 12.128 1.00 87.12 215 ASP A C 1
ATOM 1725 O O . ASP A 1 215 ? -7.901 -7.197 12.773 1.00 87.12 215 ASP A O 1
ATOM 1729 N N . SER A 1 216 ? -8.595 -7.995 10.794 1.00 91.62 216 SER A N 1
ATOM 1730 C CA . SER A 1 216 ? -7.807 -7.073 9.979 1.00 91.62 216 SER A CA 1
ATOM 1731 C C . SER A 1 216 ? -8.525 -5.771 9.666 1.00 91.62 216 SER A C 1
ATOM 1733 O O . SER A 1 216 ? -7.903 -4.708 9.691 1.00 91.62 216 SER A O 1
ATOM 1735 N N . TRP A 1 217 ? -9.818 -5.825 9.359 1.00 94.00 217 TRP A N 1
ATOM 1736 C CA . TRP A 1 217 ? -10.590 -4.665 8.927 1.00 94.00 217 TRP A CA 1
ATOM 1737 C C . TRP A 1 217 ? -11.662 -4.271 9.922 1.00 94.00 217 TRP A C 1
ATOM 1739 O O . TRP A 1 217 ? -12.404 -5.101 10.442 1.00 94.00 217 TRP A O 1
ATOM 1749 N N . ARG A 1 218 ? -11.808 -2.958 10.088 1.00 95.00 218 ARG A N 1
ATOM 1750 C CA . ARG A 1 218 ? -12.885 -2.359 10.871 1.00 95.00 218 ARG A CA 1
ATOM 1751 C C . ARG A 1 218 ? -13.755 -1.476 9.992 1.00 95.00 218 ARG A C 1
ATOM 1753 O O . ARG A 1 218 ? -13.306 -0.920 8.984 1.00 95.00 218 ARG A O 1
ATOM 1760 N N . LYS A 1 219 ? -15.024 -1.371 10.364 1.00 95.00 219 LYS A N 1
ATOM 1761 C CA . LYS A 1 219 ? -16.005 -0.437 9.803 1.00 95.00 219 LYS A CA 1
ATOM 1762 C C . LYS A 1 219 ? -16.590 0.415 10.925 1.00 95.00 219 LYS A C 1
ATOM 1764 O O . LYS A 1 219 ? -16.489 0.068 12.097 1.00 95.00 219 LYS A O 1
ATOM 1769 N N . MET A 1 220 ? -17.214 1.529 10.562 1.00 95.75 220 MET A N 1
ATOM 1770 C CA . MET A 1 220 ? -17.812 2.437 11.543 1.00 95.75 220 MET A CA 1
ATOM 1771 C C . MET A 1 220 ? -18.885 1.755 12.391 1.00 95.75 220 MET A C 1
ATOM 1773 O O . MET A 1 220 ? -18.997 2.032 13.576 1.00 95.75 220 MET A O 1
ATOM 1777 N N . GLU A 1 221 ? -19.619 0.812 11.814 1.00 95.75 221 GLU A N 1
ATOM 1778 C CA . GLU A 1 221 ? -20.650 0.035 12.496 1.00 95.75 221 GLU A CA 1
ATOM 1779 C C . GLU A 1 221 ? -20.080 -0.948 13.538 1.00 95.75 221 GLU A C 1
ATOM 1781 O O . GLU A 1 221 ? -20.841 -1.481 14.340 1.00 95.75 221 GLU A O 1
ATOM 1786 N N . ASP A 1 222 ? -18.763 -1.190 13.563 1.00 95.25 222 ASP A N 1
ATOM 1787 C CA . ASP A 1 222 ? -18.116 -1.982 14.621 1.00 95.25 222 ASP A CA 1
ATOM 1788 C C . ASP A 1 222 ? -17.898 -1.149 15.903 1.00 95.25 222 ASP A C 1
ATOM 1790 O O . ASP A 1 222 ? -17.749 -1.704 16.992 1.00 95.25 222 ASP A O 1
ATOM 1794 N N . LEU A 1 223 ? -17.888 0.185 15.789 1.00 97.00 223 LEU A N 1
ATOM 1795 C CA . LEU A 1 223 ? -17.750 1.099 16.924 1.00 97.00 223 LEU A CA 1
ATOM 1796 C C . LEU A 1 223 ? -19.090 1.212 17.656 1.00 97.00 223 LEU A C 1
ATOM 1798 O O . LEU A 1 223 ? -20.156 1.003 17.076 1.00 97.00 223 LEU A O 1
ATOM 1802 N N . LYS A 1 224 ? -19.036 1.593 18.932 1.00 97.88 224 LYS A N 1
ATOM 1803 C CA . LYS A 1 224 ? -20.211 1.822 19.779 1.00 97.88 224 LYS A CA 1
ATOM 1804 C C . LYS A 1 224 ? -20.337 3.299 20.141 1.00 97.88 224 LYS A C 1
ATOM 1806 O O . LYS A 1 224 ? -19.329 3.976 20.314 1.00 97.88 224 LYS A O 1
ATOM 1811 N N . TYR A 1 225 ? -21.560 3.790 20.297 1.00 98.19 225 TYR A N 1
ATOM 1812 C CA . TYR A 1 225 ? -21.811 5.121 20.843 1.00 98.19 225 TYR A CA 1
ATOM 1813 C C . TYR A 1 225 ? -21.260 5.204 22.272 1.00 98.19 225 TYR A C 1
ATOM 1815 O O . TYR A 1 225 ? -21.705 4.468 23.152 1.00 98.19 225 TYR A O 1
ATOM 1823 N N . ASN A 1 226 ? -20.287 6.087 22.494 1.00 97.75 226 ASN A N 1
ATOM 1824 C CA . ASN A 1 226 ? -19.558 6.204 23.760 1.00 97.75 226 ASN A CA 1
ATOM 1825 C C . ASN A 1 226 ? -19.567 7.631 24.339 1.00 97.75 226 ASN A C 1
ATOM 1827 O O . ASN A 1 226 ? -18.886 7.885 25.330 1.00 97.75 226 ASN A O 1
ATOM 1831 N N . GLU A 1 227 ? -20.323 8.561 23.746 1.00 97.75 227 GLU A N 1
ATOM 1832 C CA . GLU A 1 227 ? -20.375 9.950 24.211 1.00 97.75 227 GLU A CA 1
ATOM 1833 C C . GLU A 1 227 ? -20.846 10.036 25.682 1.00 97.75 227 GLU A C 1
ATOM 1835 O O . GLU A 1 227 ? -21.959 9.588 25.985 1.00 97.75 227 GLU A O 1
ATOM 1840 N N . PRO A 1 228 ? -20.068 10.640 26.607 1.00 97.12 228 PRO A N 1
ATOM 1841 C CA . PRO A 1 228 ? -20.386 10.635 28.039 1.00 97.12 228 PRO A CA 1
ATOM 1842 C C . PRO A 1 228 ? -21.763 11.205 28.398 1.00 97.12 228 PRO A C 1
ATOM 1844 O O . PRO A 1 228 ? -22.412 10.734 29.334 1.00 97.12 228 PRO A O 1
ATOM 1847 N N . ASN A 1 229 ? -22.251 12.195 27.643 1.00 96.94 229 ASN A N 1
ATOM 1848 C CA . ASN A 1 229 ? -23.567 12.778 27.901 1.00 96.94 229 ASN A CA 1
ATOM 1849 C C . ASN A 1 229 ? -24.725 11.798 27.622 1.00 96.94 229 ASN A C 1
ATOM 1851 O O . ASN A 1 229 ? -25.778 11.907 28.251 1.00 96.94 229 ASN A O 1
ATOM 1855 N N . LEU A 1 230 ? -24.545 10.824 26.722 1.00 97.62 230 LEU A N 1
ATOM 1856 C CA . LEU A 1 230 ? -25.546 9.779 26.485 1.00 97.62 230 LEU A CA 1
ATOM 1857 C C . LEU A 1 230 ? -25.707 8.897 27.728 1.00 97.62 230 LEU A C 1
ATOM 1859 O O . LEU A 1 230 ? -26.832 8.677 28.164 1.00 97.62 230 LEU A O 1
ATOM 1863 N N . LYS A 1 231 ? -24.598 8.480 28.353 1.00 96.94 231 LYS A N 1
ATOM 1864 C CA . LYS A 1 231 ? -24.630 7.717 29.609 1.00 96.94 231 LYS A CA 1
ATOM 1865 C C . LYS A 1 231 ? -25.255 8.524 30.742 1.00 96.94 231 LYS A C 1
ATOM 1867 O O . LYS A 1 231 ? -26.186 8.056 31.388 1.00 96.94 231 LYS A O 1
ATOM 1872 N N . LYS A 1 232 ? -24.804 9.774 30.920 1.00 96.69 232 LYS A N 1
ATOM 1873 C CA . LYS A 1 232 ? -25.311 10.690 31.957 1.00 96.69 232 LYS A CA 1
ATOM 1874 C C . LYS A 1 232 ? -26.830 10.877 31.895 1.00 96.69 232 LYS A C 1
ATOM 1876 O O . LYS A 1 232 ? -27.469 11.045 32.926 1.00 96.69 232 LYS A O 1
ATOM 1881 N N . THR A 1 233 ? -27.399 10.884 30.692 1.00 97.19 233 THR A N 1
ATOM 1882 C CA . THR A 1 233 ? -28.840 11.088 30.472 1.00 97.19 233 THR A CA 1
ATOM 1883 C C . THR A 1 233 ? -29.635 9.786 30.368 1.00 97.19 233 THR A C 1
ATOM 1885 O O . THR A 1 233 ? -30.836 9.841 30.120 1.00 97.19 233 THR A O 1
ATOM 1888 N N . GLY A 1 234 ? -28.996 8.622 30.543 1.00 97.00 234 GLY A N 1
ATOM 1889 C CA . GLY A 1 234 ? -29.650 7.320 30.389 1.00 97.00 234 GLY A CA 1
ATOM 1890 C C . GLY A 1 234 ? -30.150 7.058 28.965 1.00 97.00 234 GLY A C 1
ATOM 1891 O O . GLY A 1 234 ? -31.156 6.378 28.777 1.00 97.00 234 GLY A O 1
ATOM 1892 N N . ASN A 1 235 ? -29.494 7.633 27.953 1.00 98.06 235 ASN A N 1
ATOM 1893 C CA . ASN A 1 235 ? -29.931 7.515 26.569 1.00 98.06 235 ASN A CA 1
ATOM 1894 C C . ASN A 1 235 ? -29.821 6.053 26.078 1.00 98.06 235 ASN A C 1
ATOM 1896 O O . ASN A 1 235 ? -28.750 5.452 26.211 1.00 98.06 235 ASN A O 1
ATOM 1900 N N . PRO A 1 236 ? -30.871 5.489 25.447 1.00 98.06 236 PRO A N 1
ATOM 1901 C CA . PRO A 1 236 ? -30.908 4.078 25.046 1.00 98.06 236 PRO A CA 1
ATOM 1902 C C . PRO A 1 236 ? -29.876 3.695 23.972 1.00 98.06 236 PRO A C 1
ATOM 1904 O O . PRO A 1 236 ? -29.645 2.504 23.743 1.00 98.06 236 PRO A O 1
ATOM 1907 N N . TRP A 1 237 ? -29.263 4.676 23.304 1.00 98.00 237 TRP A N 1
ATOM 1908 C CA . TRP A 1 237 ? -28.228 4.448 22.299 1.00 98.00 237 TRP A CA 1
ATOM 1909 C C . TRP A 1 237 ? -26.827 4.274 22.883 1.00 98.00 237 TRP A C 1
ATOM 1911 O O . TRP A 1 237 ? -25.961 3.772 22.168 1.00 98.00 237 TRP A O 1
ATOM 1921 N N . TYR A 1 238 ? -26.576 4.643 24.146 1.00 97.94 238 TYR A N 1
ATOM 1922 C CA . TYR A 1 238 ? -25.254 4.447 24.749 1.00 97.94 238 TYR A CA 1
ATOM 1923 C C . TYR A 1 238 ? -24.852 2.965 24.721 1.00 97.94 238 TYR A C 1
ATOM 1925 O O . TYR A 1 238 ? -25.648 2.082 25.041 1.00 97.94 238 TYR A O 1
ATOM 1933 N N . GLY A 1 239 ? -23.627 2.682 24.279 1.00 97.62 239 GLY A N 1
ATOM 1934 C CA . GLY A 1 239 ? -23.102 1.325 24.136 1.00 97.62 239 GLY A CA 1
ATOM 1935 C C . GLY A 1 239 ? -23.657 0.518 22.953 1.00 97.62 239 GLY A C 1
ATOM 1936 O O . GLY A 1 239 ? -23.211 -0.610 22.733 1.00 97.62 239 GLY A O 1
ATOM 1937 N N . LYS A 1 240 ? -24.590 1.063 22.159 1.00 98.12 240 LYS A N 1
ATOM 1938 C CA . LYS A 1 240 ? -25.058 0.437 20.909 1.00 98.12 240 LYS A CA 1
ATOM 1939 C C . LYS A 1 240 ? -24.082 0.714 19.770 1.00 98.12 240 LYS A C 1
ATOM 1941 O O . LYS A 1 240 ? -23.415 1.745 19.762 1.00 98.12 240 LYS A O 1
ATOM 1946 N N . ASN A 1 241 ? -24.025 -0.184 18.790 1.00 98.00 241 ASN A N 1
ATOM 1947 C CA . ASN A 1 241 ? -23.238 0.013 17.575 1.00 98.00 241 ASN A CA 1
ATOM 1948 C C . ASN A 1 241 ? -23.654 1.286 16.822 1.00 98.00 241 ASN A C 1
ATOM 1950 O O . ASN A 1 241 ? -24.838 1.633 16.789 1.00 98.00 241 ASN A O 1
ATOM 1954 N N . LEU A 1 242 ? -22.684 1.963 16.199 1.00 97.69 242 LEU A N 1
ATOM 1955 C CA . LEU A 1 242 ? -22.959 3.142 15.383 1.00 97.69 242 LEU A CA 1
ATOM 1956 C C . LEU A 1 242 ? -23.855 2.767 14.197 1.00 97.69 242 LEU A C 1
ATOM 1958 O O . LEU A 1 242 ? -23.610 1.785 13.494 1.00 97.69 242 LEU A O 1
ATOM 1962 N N . VAL A 1 243 ? -24.857 3.602 13.932 1.00 96.25 243 VAL A N 1
ATOM 1963 C CA . VAL A 1 243 ? -25.740 3.475 12.770 1.00 96.25 243 VAL A CA 1
ATOM 1964 C C . VAL A 1 243 ? -25.443 4.612 11.806 1.00 96.25 243 VAL A C 1
ATOM 1966 O O . VAL A 1 243 ? -25.387 5.776 12.207 1.00 96.25 243 VAL A O 1
ATOM 1969 N N . LYS A 1 244 ? -25.254 4.286 10.523 1.00 93.19 244 LYS A N 1
ATOM 1970 C CA . LYS A 1 244 ? -24.999 5.297 9.495 1.00 93.19 244 LYS A CA 1
ATOM 1971 C C . LYS A 1 244 ? -26.203 6.239 9.375 1.00 93.19 244 LYS A C 1
ATOM 1973 O O . LYS A 1 244 ? -27.293 5.763 9.057 1.00 93.19 244 LYS A O 1
ATOM 1978 N N . PRO A 1 245 ? -26.029 7.562 9.545 1.00 86.62 245 PRO A N 1
ATOM 1979 C CA . PRO A 1 245 ? -27.113 8.513 9.333 1.00 86.62 245 PRO A CA 1
ATOM 1980 C C . PRO A 1 245 ? -27.629 8.464 7.887 1.00 86.62 245 PRO A C 1
ATOM 1982 O O . PRO A 1 245 ? -26.847 8.593 6.942 1.00 86.62 245 PRO A O 1
ATOM 1985 N N . VAL A 1 246 ? -28.948 8.322 7.713 1.00 82.75 246 VAL A N 1
ATOM 1986 C CA . VAL A 1 246 ? -29.602 8.227 6.389 1.00 82.75 246 VAL A CA 1
ATOM 1987 C C . VAL A 1 246 ? -29.352 9.484 5.543 1.00 82.75 246 VAL A C 1
ATOM 1989 O O . VAL A 1 246 ? -29.119 9.383 4.343 1.00 82.75 246 VAL A O 1
ATOM 1992 N N . GLY A 1 247 ? -29.336 10.663 6.173 1.00 80.19 247 GLY A N 1
ATOM 1993 C CA . GLY A 1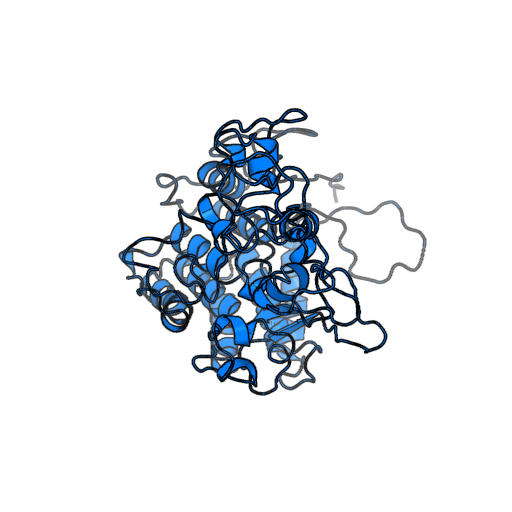 247 ? -29.111 11.959 5.521 1.00 80.19 247 GLY A CA 1
ATOM 1994 C C . GLY A 1 247 ? -27.660 12.454 5.529 1.00 80.19 247 GLY A C 1
ATOM 1995 O O . GLY A 1 247 ? -27.441 13.657 5.416 1.00 80.19 247 GLY A O 1
ATOM 1996 N N . MET A 1 248 ? -26.666 11.579 5.725 1.00 85.81 248 MET A N 1
ATOM 1997 C CA . MET A 1 248 ? -25.259 11.998 5.770 1.00 85.81 248 MET A CA 1
ATOM 1998 C C . MET A 1 248 ? -24.837 12.675 4.458 1.00 85.81 248 MET A C 1
ATOM 2000 O O . MET A 1 248 ? -24.991 12.102 3.378 1.00 85.81 248 MET A O 1
ATOM 2004 N N . SER A 1 249 ? -24.260 13.877 4.555 1.00 83.31 249 SER A N 1
ATOM 2005 C CA . SER A 1 249 ? -23.792 14.615 3.382 1.00 83.31 249 SER A CA 1
ATOM 2006 C C . SER A 1 249 ? -22.651 13.881 2.668 1.00 83.31 249 SER A C 1
ATOM 2008 O O . SER A 1 249 ? -21.946 13.059 3.259 1.00 83.31 249 SER A O 1
ATOM 2010 N N . VAL A 1 250 ? -22.416 14.196 1.389 1.00 77.94 250 VAL A N 1
ATOM 2011 C CA . VAL A 1 250 ? -21.271 13.635 0.647 1.00 77.94 250 VAL A CA 1
ATOM 2012 C C . VAL A 1 250 ? -19.952 13.974 1.349 1.00 77.94 250 VAL A C 1
ATOM 2014 O O . VAL A 1 250 ? -19.104 13.097 1.489 1.00 77.94 250 VAL A O 1
ATOM 2017 N N . GLU A 1 251 ? -19.803 15.205 1.844 1.00 79.31 251 GLU A N 1
ATOM 2018 C CA . GLU A 1 251 ? -18.619 15.665 2.579 1.00 79.31 251 GLU A CA 1
ATOM 2019 C C . GLU A 1 251 ? -18.380 14.837 3.849 1.00 79.31 251 GLU A C 1
ATOM 2021 O O . GLU A 1 251 ? -17.283 14.307 4.056 1.00 79.31 251 GLU A O 1
ATOM 2026 N N . ASP A 1 252 ? -19.431 14.633 4.640 1.00 81.81 252 ASP A N 1
ATOM 2027 C CA . ASP A 1 252 ? -19.364 13.823 5.854 1.00 81.81 252 ASP A CA 1
ATOM 2028 C C . ASP A 1 252 ? -19.083 12.356 5.522 1.00 81.81 252 ASP A C 1
ATOM 2030 O O . ASP A 1 252 ? -18.219 11.729 6.129 1.00 81.81 252 ASP A O 1
ATOM 2034 N N . SER A 1 253 ? -19.709 11.806 4.480 1.00 82.94 253 SER A N 1
ATOM 2035 C CA . SER A 1 253 ? -19.473 10.421 4.054 1.00 82.94 253 SER A CA 1
ATOM 2036 C C . SER A 1 253 ? -18.032 10.165 3.591 1.00 82.94 253 SER A C 1
ATOM 2038 O O . SER A 1 253 ? -17.584 9.019 3.561 1.00 82.94 253 SER A O 1
ATOM 2040 N N . ILE A 1 254 ? -17.294 11.218 3.216 1.00 86.38 254 ILE A N 1
ATOM 2041 C CA . ILE A 1 254 ? -15.885 11.131 2.826 1.00 86.38 254 ILE A CA 1
ATOM 2042 C C . ILE A 1 254 ? -14.961 11.069 4.031 1.00 86.38 254 ILE A C 1
ATOM 2044 O O . ILE A 1 254 ? -13.981 10.330 3.993 1.00 86.38 254 ILE A O 1
ATOM 2048 N N . ARG A 1 255 ? -15.245 11.807 5.100 1.00 89.94 255 ARG A N 1
ATOM 2049 C CA . ARG A 1 255 ? -14.325 11.881 6.245 1.00 89.94 255 ARG A CA 1
ATOM 2050 C C . ARG A 1 255 ? -14.754 11.035 7.432 1.00 89.94 255 ARG A C 1
ATOM 2052 O O . ARG A 1 255 ? -13.900 10.627 8.216 1.00 89.94 255 ARG A O 1
ATOM 2059 N N . LEU A 1 256 ? -16.053 10.798 7.572 1.00 93.31 256 LEU A N 1
ATOM 2060 C CA . LEU A 1 256 ? -16.653 10.224 8.771 1.00 93.31 256 LEU A CA 1
ATOM 2061 C C . LEU A 1 256 ? -17.028 8.749 8.602 1.00 93.31 256 LEU A C 1
ATOM 2063 O O . LEU A 1 256 ? -17.091 8.046 9.602 1.00 93.31 256 LEU A O 1
ATOM 2067 N N . TRP A 1 257 ? -17.280 8.270 7.373 1.00 93.50 257 TRP A N 1
ATOM 2068 C CA . TRP A 1 257 ? -17.874 6.941 7.171 1.00 93.50 257 TRP A CA 1
ATOM 2069 C C . TRP A 1 257 ? -17.218 6.104 6.066 1.00 93.50 257 TRP A C 1
ATOM 2071 O O . TRP A 1 257 ? -17.608 6.135 4.895 1.00 93.50 257 TRP A O 1
ATOM 2081 N N . PHE A 1 258 ? -16.213 5.316 6.448 1.00 93.62 258 PHE A N 1
ATOM 2082 C CA . PHE A 1 258 ? -15.571 4.315 5.594 1.00 93.62 258 PHE A CA 1
ATOM 2083 C C . PHE A 1 258 ? -14.894 3.225 6.439 1.00 93.62 258 PHE A C 1
ATOM 2085 O O . PHE A 1 258 ? -14.641 3.427 7.621 1.00 93.62 258 PHE A O 1
ATOM 2092 N N . SER A 1 259 ? -14.617 2.068 5.838 1.00 94.12 259 SER A N 1
ATOM 2093 C CA . SER A 1 259 ? -13.864 0.972 6.467 1.00 94.12 259 SER A CA 1
ATOM 2094 C C . SER A 1 259 ? -12.359 1.140 6.264 1.00 94.12 259 SER A C 1
ATOM 2096 O O . SER A 1 259 ? -11.937 1.745 5.276 1.00 94.12 259 SER A O 1
ATOM 2098 N N . TRP A 1 260 ? -11.548 0.579 7.161 1.00 95.62 260 TRP A N 1
ATOM 2099 C CA . TRP A 1 260 ? -10.090 0.697 7.102 1.00 95.62 260 TRP A CA 1
ATOM 2100 C C . TRP A 1 260 ? -9.364 -0.597 7.516 1.00 95.62 260 TRP A C 1
ATOM 2102 O O . TRP A 1 260 ? -9.885 -1.352 8.345 1.00 95.62 260 TRP A O 1
ATOM 2112 N N . PRO A 1 261 ? -8.151 -0.843 6.978 1.00 95.81 261 PRO A N 1
ATOM 2113 C CA . PRO A 1 261 ? -7.288 -1.944 7.401 1.00 95.81 261 PRO A CA 1
ATOM 2114 C C . PRO A 1 261 ? -6.648 -1.600 8.751 1.00 95.81 261 PRO A C 1
ATOM 2116 O O . PRO A 1 261 ? -5.605 -0.947 8.841 1.00 95.81 261 PRO A O 1
ATOM 2119 N N . HIS A 1 262 ? -7.311 -2.008 9.825 1.00 95.69 262 HIS A N 1
ATOM 2120 C CA . HIS A 1 262 ? -6.923 -1.708 11.196 1.00 95.69 262 HIS A CA 1
ATOM 2121 C C . HIS A 1 262 ? -5.569 -2.319 11.569 1.00 95.69 262 HIS A C 1
ATOM 2123 O O . HIS A 1 262 ? -4.749 -1.602 12.133 1.00 95.69 262 HIS A O 1
ATOM 2129 N N . TYR A 1 263 ? -5.279 -3.555 11.139 1.00 94.19 263 TYR A N 1
ATOM 2130 C CA . TYR A 1 263 ? -3.985 -4.224 11.379 1.00 94.19 263 TYR A CA 1
ATOM 2131 C C . TYR A 1 263 ? -2.765 -3.419 10.903 1.00 94.19 263 TYR A C 1
ATOM 2133 O O . TYR A 1 263 ? -1.659 -3.604 11.398 1.00 94.19 263 TYR A O 1
ATOM 2141 N N . LYS A 1 264 ? -2.961 -2.544 9.909 1.00 94.38 264 LYS A N 1
ATOM 2142 C CA . LYS A 1 264 ? -1.905 -1.744 9.288 1.00 94.38 264 LYS A CA 1
ATOM 2143 C C . LYS A 1 264 ? -1.802 -0.346 9.880 1.00 94.38 264 LYS A C 1
ATOM 2145 O O . LYS A 1 264 ? -0.712 0.203 10.000 1.00 94.38 264 LYS A O 1
ATOM 2150 N N . LEU A 1 265 ? -2.952 0.268 10.161 1.00 95.56 265 LEU A N 1
ATOM 2151 C CA . LEU A 1 265 ? -3.015 1.664 10.583 1.00 95.56 265 LEU A CA 1
ATOM 2152 C C . LEU A 1 265 ? -2.850 1.834 12.090 1.00 95.56 265 LEU A C 1
ATOM 2154 O O . LEU A 1 265 ? -2.366 2.886 12.509 1.00 95.56 265 LEU A O 1
ATOM 2158 N N . PHE A 1 266 ? -3.271 0.847 12.882 1.00 95.44 266 PHE A N 1
ATOM 2159 C CA . PHE A 1 266 ? -3.293 0.939 14.334 1.00 95.44 266 PHE A CA 1
ATOM 2160 C C . PHE A 1 266 ? -1.893 0.788 14.930 1.00 95.44 266 PHE A C 1
ATOM 2162 O O . PHE A 1 266 ? -1.261 -0.258 14.813 1.00 95.44 266 PHE A O 1
ATOM 2169 N N . VAL A 1 267 ? -1.419 1.851 15.577 1.00 95.50 267 VAL A N 1
ATOM 2170 C CA . VAL A 1 267 ? -0.106 1.904 16.230 1.00 95.50 267 VAL A CA 1
ATOM 2171 C C . VAL A 1 267 ? -0.299 2.522 17.615 1.00 95.50 267 VAL A C 1
ATOM 2173 O O . VAL A 1 267 ? -0.402 3.747 17.693 1.00 95.50 267 VAL A O 1
ATOM 2176 N N . PRO A 1 268 ? -0.388 1.719 18.690 1.00 93.25 268 PRO A N 1
ATOM 2177 C CA . PRO A 1 268 ? -0.602 2.222 20.045 1.00 93.25 268 PRO A CA 1
ATOM 2178 C C . PRO A 1 268 ? 0.350 3.363 20.416 1.00 93.25 268 PRO A C 1
ATOM 2180 O O . PRO A 1 268 ? 1.532 3.318 20.085 1.00 93.25 268 PRO A O 1
ATOM 2183 N N . ASP A 1 269 ? -0.166 4.370 21.121 1.00 93.00 269 ASP A N 1
ATOM 2184 C CA . ASP A 1 269 ? 0.601 5.554 21.531 1.00 93.00 269 ASP A CA 1
ATOM 2185 C C . ASP A 1 269 ? 0.356 5.861 23.019 1.00 93.00 269 ASP A C 1
ATOM 2187 O O . ASP A 1 269 ? -0.343 6.817 23.367 1.00 93.00 269 ASP A O 1
ATOM 2191 N N . PRO A 1 270 ? 0.866 5.016 23.935 1.00 88.31 270 PRO A N 1
ATOM 2192 C CA . PRO A 1 270 ? 0.564 5.126 25.363 1.00 88.31 270 PRO A CA 1
ATOM 2193 C C . PRO A 1 270 ? 1.095 6.417 26.000 1.00 88.31 270 PRO A C 1
ATOM 2195 O O . PRO A 1 270 ? 0.666 6.772 27.094 1.00 88.31 270 PRO A O 1
ATOM 2198 N N . LEU A 1 271 ? 1.993 7.135 25.321 1.00 88.88 271 LEU A N 1
ATOM 2199 C CA . LEU A 1 271 ? 2.570 8.396 25.786 1.00 88.88 271 LEU A CA 1
ATOM 2200 C C . LEU A 1 271 ? 1.636 9.595 25.560 1.00 88.88 271 LEU A C 1
ATOM 2202 O O . LEU A 1 271 ? 1.987 10.728 25.889 1.00 88.88 271 LEU A O 1
ATOM 2206 N N . GLN A 1 272 ? 0.479 9.381 24.929 1.00 91.19 272 GLN A N 1
ATOM 2207 C CA . GLN A 1 272 ? -0.363 10.450 24.404 1.00 91.19 272 GLN A CA 1
ATOM 2208 C C . GLN A 1 272 ? -1.831 10.196 24.735 1.00 91.19 272 GLN A C 1
ATOM 2210 O O . GLN A 1 272 ? -2.328 9.071 24.716 1.00 91.19 272 GLN A O 1
ATOM 2215 N N . THR A 1 273 ? -2.564 11.274 25.012 1.00 91.69 273 THR A N 1
ATOM 2216 C CA . THR A 1 273 ? -4.006 11.199 25.296 1.00 91.69 273 THR A CA 1
ATOM 2217 C C . THR A 1 273 ? -4.822 10.920 24.037 1.00 91.69 273 THR A C 1
ATOM 2219 O O . THR A 1 273 ? -5.870 10.286 24.099 1.00 91.69 273 THR A O 1
ATOM 2222 N N . GLN A 1 274 ? -4.338 11.368 22.878 1.00 93.69 274 GLN A N 1
ATOM 2223 C CA . GLN A 1 274 ? -4.945 11.141 21.569 1.00 93.69 274 GLN A CA 1
ATOM 2224 C C . GLN A 1 274 ? -4.079 10.179 20.768 1.00 93.69 274 GLN A C 1
ATOM 2226 O O . GLN A 1 274 ? -2.957 10.519 20.399 1.00 93.69 274 GLN A O 1
ATOM 2231 N N . TRP A 1 275 ? -4.614 8.997 20.470 1.00 95.88 275 TRP A N 1
ATOM 2232 C CA . TRP A 1 275 ? -3.873 7.951 19.772 1.00 95.88 275 TRP A CA 1
ATOM 2233 C C . TRP A 1 275 ? -3.934 8.199 18.268 1.00 95.88 275 TRP A C 1
ATOM 2235 O O . TRP A 1 275 ? -4.795 7.690 17.556 1.00 95.88 275 TRP A O 1
ATOM 2245 N N . GLU A 1 276 ? -3.030 9.043 17.781 1.00 96.25 276 GLU A N 1
ATOM 2246 C CA . GLU A 1 276 ? -2.943 9.450 16.371 1.00 96.25 276 GLU A CA 1
ATOM 2247 C C . GLU A 1 276 ? -2.013 8.559 15.528 1.00 96.25 276 GLU A C 1
ATOM 2249 O O . GLU A 1 276 ? 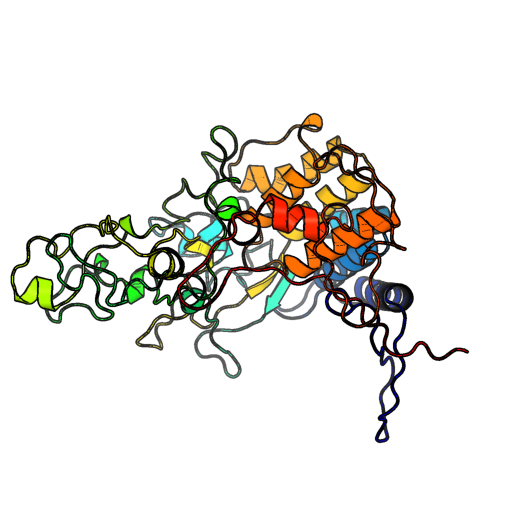-2.044 8.626 14.292 1.00 96.25 276 GLU A O 1
ATOM 2254 N N . GLY A 1 277 ? -1.235 7.717 16.204 1.00 96.00 277 GLY A N 1
ATOM 2255 C CA . GLY A 1 277 ? -0.138 6.904 15.692 1.00 96.00 277 GLY A CA 1
ATOM 2256 C C . GLY A 1 277 ? 1.060 7.077 16.623 1.00 96.00 277 GLY A C 1
ATOM 2257 O O . GLY A 1 277 ? 1.432 8.208 16.917 1.00 96.00 277 GLY A O 1
ATOM 2258 N N . GLY A 1 278 ? 1.598 5.974 17.139 1.00 95.00 278 GLY A N 1
ATOM 2259 C CA . GLY A 1 278 ? 2.766 5.985 18.019 1.00 95.00 278 GLY A CA 1
ATOM 2260 C C . GLY A 1 278 ? 4.096 5.913 17.270 1.00 95.00 278 GLY A C 1
ATOM 2261 O O . GLY A 1 278 ? 4.161 5.973 16.040 1.00 95.00 278 GLY A O 1
ATOM 2262 N N . GLU A 1 279 ? 5.173 5.758 18.028 1.00 94.56 279 GLU A N 1
ATOM 2263 C CA . GLU A 1 279 ? 6.497 5.422 17.505 1.00 94.56 279 GLU A CA 1
ATOM 2264 C C . GLU A 1 279 ? 6.520 3.942 17.100 1.00 94.56 279 GLU A C 1
ATOM 2266 O O . GLU A 1 279 ? 6.163 3.053 17.876 1.00 94.56 279 GLU A O 1
ATOM 2271 N N . THR A 1 280 ? 6.881 3.661 15.850 1.00 93.75 280 THR A N 1
ATOM 2272 C CA . THR A 1 280 ? 6.971 2.291 15.336 1.00 93.75 280 THR A CA 1
ATOM 2273 C C . THR A 1 280 ? 7.954 2.222 14.178 1.00 93.75 280 THR A C 1
ATOM 2275 O O . THR A 1 280 ? 8.005 3.159 13.372 1.00 93.75 280 THR A O 1
ATOM 2278 N N . PRO A 1 281 ? 8.679 1.102 14.013 1.00 94.06 281 PRO A N 1
ATOM 2279 C CA . PRO A 1 281 ? 9.392 0.864 12.776 1.00 94.06 281 PRO A CA 1
ATOM 2280 C C . PRO A 1 281 ? 8.412 0.837 11.600 1.00 94.06 281 PRO A C 1
ATOM 2282 O O . PRO A 1 281 ? 7.236 0.486 11.745 1.00 94.06 281 PRO A O 1
ATOM 2285 N N . TRP A 1 282 ? 8.892 1.154 10.406 1.00 94.81 282 TRP A N 1
ATOM 2286 C CA . TRP A 1 282 ? 8.092 1.045 9.189 1.00 94.81 282 TRP A CA 1
ATOM 2287 C C . TRP A 1 282 ? 8.890 0.365 8.095 1.00 94.81 282 TRP A C 1
ATOM 2289 O O . TRP A 1 282 ? 10.054 0.701 7.893 1.00 94.81 282 TRP A O 1
ATOM 2299 N N . TYR A 1 283 ? 8.283 -0.581 7.383 1.00 95.81 283 TYR A N 1
ATOM 2300 C CA . TYR A 1 283 ? 8.958 -1.228 6.266 1.00 95.81 283 TYR A CA 1
ATOM 2301 C C . TYR A 1 283 ? 9.207 -0.212 5.151 1.00 95.81 283 TYR A C 1
ATOM 2303 O O . TYR A 1 283 ? 8.287 0.461 4.689 1.00 95.81 283 TYR A O 1
ATOM 2311 N N . ILE A 1 284 ? 10.460 -0.136 4.713 1.00 95.94 284 ILE A N 1
ATOM 2312 C CA . ILE A 1 284 ? 10.834 0.460 3.429 1.00 95.94 284 ILE A CA 1
ATOM 2313 C C . ILE A 1 284 ? 10.777 -0.636 2.364 1.00 95.94 284 ILE A C 1
ATOM 2315 O O . ILE A 1 284 ? 10.139 -0.444 1.334 1.00 95.94 284 ILE A O 1
ATOM 2319 N N . TYR A 1 285 ? 11.382 -1.796 2.649 1.00 97.19 285 TYR A N 1
ATOM 2320 C CA . TYR A 1 285 ? 11.363 -2.980 1.789 1.00 97.19 285 TYR A CA 1
ATOM 2321 C C . TYR A 1 285 ? 11.086 -4.238 2.606 1.00 97.19 285 TYR A C 1
ATOM 2323 O O . TYR A 1 285 ? 11.589 -4.391 3.724 1.00 97.19 285 TYR A O 1
ATOM 2331 N N . ARG A 1 286 ? 10.335 -5.165 2.011 1.00 97.19 286 ARG A N 1
ATOM 2332 C CA . ARG A 1 286 ? 10.136 -6.516 2.538 1.00 97.19 286 ARG A CA 1
ATOM 2333 C C . ARG A 1 286 ? 9.888 -7.529 1.425 1.00 97.19 286 ARG A C 1
ATOM 2335 O O . ARG A 1 286 ? 9.474 -7.151 0.329 1.00 97.19 286 ARG A O 1
ATOM 2342 N N . SER A 1 287 ? 10.092 -8.807 1.711 1.00 98.00 287 SER A N 1
ATOM 2343 C CA . SER A 1 287 ? 10.092 -9.889 0.721 1.00 98.00 287 SER A CA 1
ATOM 2344 C C . SER A 1 287 ? 8.807 -10.017 -0.088 1.00 98.00 287 SER A C 1
ATOM 2346 O O . SER A 1 287 ? 8.873 -10.358 -1.265 1.00 98.00 287 SER A O 1
ATOM 2348 N N . ALA A 1 288 ? 7.638 -9.684 0.470 1.00 98.50 288 ALA A N 1
ATOM 2349 C CA . ALA A 1 288 ? 6.403 -9.698 -0.319 1.00 98.50 288 ALA A CA 1
ATOM 2350 C C . ALA A 1 288 ? 6.443 -8.722 -1.503 1.00 98.50 288 ALA A C 1
ATOM 2352 O O . ALA A 1 288 ? 5.926 -9.043 -2.570 1.00 98.50 288 ALA A O 1
ATOM 2353 N N . GLU A 1 289 ? 7.103 -7.566 -1.366 1.00 98.56 289 GLU A N 1
ATOM 2354 C CA . GLU A 1 289 ? 7.321 -6.678 -2.509 1.00 98.56 289 GLU A CA 1
ATOM 2355 C C . GLU A 1 289 ? 8.209 -7.350 -3.565 1.00 98.56 289 GLU A C 1
ATOM 2357 O O . GLU A 1 289 ? 7.927 -7.237 -4.754 1.00 98.56 289 GLU A O 1
ATOM 2362 N N . VAL A 1 290 ? 9.235 -8.094 -3.147 1.00 98.81 290 VAL A N 1
ATOM 2363 C CA . VAL A 1 290 ? 10.157 -8.799 -4.051 1.00 98.81 290 VAL A CA 1
ATOM 2364 C C . VAL A 1 290 ? 9.422 -9.854 -4.876 1.00 98.81 290 VAL A C 1
ATOM 2366 O O . VAL A 1 290 ? 9.567 -9.869 -6.096 1.00 98.81 290 VAL A O 1
ATOM 2369 N N . TYR A 1 291 ? 8.556 -10.662 -4.255 1.00 98.88 291 TYR A N 1
ATOM 2370 C CA . TYR A 1 291 ? 7.692 -11.607 -4.977 1.00 98.88 291 TYR A CA 1
ATOM 2371 C C . TYR A 1 291 ? 6.775 -10.910 -5.990 1.00 98.88 291 TYR A C 1
ATOM 2373 O O . TYR A 1 291 ? 6.611 -11.382 -7.115 1.00 98.88 291 TYR A O 1
ATOM 2381 N N . LEU A 1 292 ? 6.221 -9.750 -5.635 1.00 98.88 292 LEU A N 1
ATOM 2382 C CA . LEU A 1 292 ? 5.357 -8.986 -6.536 1.00 98.88 292 LEU A CA 1
ATOM 2383 C C . LEU A 1 292 ? 6.137 -8.311 -7.676 1.00 98.88 292 LEU A C 1
ATOM 2385 O O . LEU A 1 292 ? 5.604 -8.175 -8.776 1.00 98.88 292 LEU A O 1
ATOM 2389 N N . LEU A 1 293 ? 7.393 -7.911 -7.453 1.00 98.81 293 LEU A N 1
ATOM 2390 C CA . LEU A 1 293 ? 8.293 -7.426 -8.508 1.00 98.81 293 LEU A CA 1
ATOM 2391 C C . LEU A 1 293 ? 8.748 -8.569 -9.432 1.00 98.81 293 LEU A C 1
ATOM 2393 O O . LEU A 1 293 ? 8.863 -8.358 -10.640 1.00 98.81 293 LEU A O 1
ATOM 2397 N N . LEU A 1 294 ? 8.957 -9.779 -8.897 1.00 98.94 294 LEU A N 1
ATOM 2398 C CA . LEU A 1 294 ? 9.217 -10.988 -9.688 1.00 98.94 294 LEU A CA 1
ATOM 2399 C C . LEU A 1 294 ? 8.029 -11.310 -10.597 1.00 98.94 294 LEU A C 1
ATOM 2401 O O . LEU A 1 294 ? 8.208 -11.443 -11.806 1.00 98.94 294 LEU A O 1
ATOM 2405 N N . ALA A 1 295 ? 6.818 -11.364 -10.036 1.00 98.94 295 ALA A N 1
ATOM 2406 C CA . ALA A 1 295 ? 5.598 -11.619 -10.796 1.00 98.94 295 ALA A CA 1
ATOM 2407 C C . ALA A 1 295 ? 5.403 -10.592 -11.923 1.00 98.94 295 ALA A C 1
ATOM 2409 O O . ALA A 1 295 ? 5.117 -10.954 -13.064 1.00 98.94 295 ALA A O 1
ATOM 2410 N N . GLU A 1 296 ? 5.636 -9.310 -11.627 1.00 98.81 296 GLU A N 1
ATOM 2411 C CA . GLU A 1 296 ? 5.580 -8.248 -12.630 1.00 98.81 296 GLU A CA 1
ATOM 2412 C C . GLU A 1 296 ? 6.658 -8.405 -13.716 1.00 98.81 296 GLU A C 1
ATOM 2414 O O . GLU A 1 296 ? 6.368 -8.245 -14.900 1.00 98.81 296 GLU A O 1
ATOM 2419 N N . SER A 1 297 ? 7.888 -8.763 -13.348 1.00 98.88 297 SER A N 1
ATOM 2420 C CA . SER A 1 297 ? 8.979 -8.965 -14.313 1.00 98.88 297 SER A CA 1
ATOM 2421 C C . SER A 1 297 ? 8.698 -10.127 -15.269 1.00 98.88 297 SER A C 1
ATOM 2423 O O . SER A 1 297 ? 8.926 -10.000 -16.471 1.00 98.88 297 SER A O 1
ATOM 2425 N N . TYR A 1 298 ? 8.136 -11.228 -14.767 1.00 98.88 298 TYR A N 1
ATOM 2426 C CA . TYR A 1 298 ? 7.699 -12.345 -15.606 1.00 98.88 298 TYR A CA 1
ATOM 2427 C C . TYR A 1 298 ? 6.531 -11.972 -16.526 1.00 98.88 298 TYR A C 1
ATOM 2429 O O . TYR A 1 298 ? 6.548 -12.332 -17.704 1.00 98.88 298 TYR A O 1
ATOM 2437 N N . TYR A 1 299 ? 5.575 -11.171 -16.044 1.00 98.81 299 TYR A N 1
ATOM 2438 C CA . TYR A 1 299 ? 4.507 -10.618 -16.883 1.00 98.81 299 TYR A CA 1
ATOM 2439 C C . TYR A 1 299 ? 5.065 -9.803 -18.062 1.00 98.81 299 TYR A C 1
ATOM 2441 O O . TYR A 1 299 ? 4.635 -9.982 -19.205 1.00 98.81 299 TYR A O 1
ATOM 2449 N N . TRP A 1 300 ? 6.073 -8.957 -17.823 1.00 98.62 300 TRP A N 1
ATOM 2450 C CA . TRP A 1 300 ? 6.721 -8.196 -18.896 1.00 98.62 300 TRP A CA 1
ATOM 2451 C C . TRP A 1 300 ? 7.443 -9.080 -19.919 1.00 98.62 300 TRP A C 1
ATOM 2453 O O . TRP A 1 300 ? 7.528 -8.706 -21.089 1.00 98.62 300 TRP A O 1
ATOM 2463 N N . LYS A 1 301 ? 7.913 -10.260 -19.502 1.00 98.25 301 LYS A N 1
ATOM 2464 C CA . LYS A 1 301 ? 8.530 -11.272 -20.370 1.00 98.25 301 LYS A CA 1
ATOM 2465 C C . LYS A 1 301 ? 7.527 -12.220 -21.043 1.00 98.25 301 LYS A C 1
ATOM 2467 O O . LYS A 1 301 ? 7.956 -13.088 -21.795 1.00 98.25 301 LYS A O 1
ATOM 2472 N N . ASN A 1 302 ? 6.222 -12.047 -20.815 1.00 97.75 302 ASN A N 1
ATOM 2473 C CA . ASN A 1 302 ? 5.156 -12.960 -21.254 1.00 97.75 302 ASN A CA 1
ATOM 2474 C C . ASN A 1 302 ? 5.258 -14.385 -20.675 1.00 97.75 302 ASN A C 1
ATOM 2476 O O . ASN A 1 302 ? 4.668 -15.312 -21.222 1.00 97.75 302 ASN A O 1
ATOM 2480 N N . ASP A 1 303 ? 5.965 -14.565 -19.558 1.00 98.56 303 ASP A N 1
ATOM 2481 C CA . ASP A 1 303 ? 6.013 -15.838 -18.835 1.00 98.56 303 ASP A CA 1
ATOM 2482 C C . ASP A 1 303 ? 4.926 -15.852 -17.752 1.00 98.56 303 ASP A C 1
ATOM 2484 O O . ASP A 1 303 ? 5.170 -15.625 -16.564 1.00 98.56 303 ASP A O 1
ATOM 2488 N N . LEU A 1 304 ? 3.676 -16.043 -18.182 1.00 98.69 304 LEU A N 1
ATOM 2489 C CA . LEU A 1 304 ? 2.516 -15.959 -17.289 1.00 98.69 304 LEU A CA 1
ATOM 2490 C C . LEU A 1 304 ? 2.477 -17.098 -16.260 1.00 98.69 304 LEU A C 1
ATOM 2492 O O . LEU A 1 304 ? 1.945 -16.915 -15.165 1.00 98.69 304 LEU A O 1
ATOM 2496 N N . GLY A 1 305 ? 3.091 -18.245 -16.571 1.00 98.81 305 GLY A N 1
ATOM 2497 C CA . GLY A 1 305 ? 3.237 -19.359 -15.635 1.00 98.81 305 GLY A CA 1
ATOM 2498 C C . GLY A 1 305 ? 4.113 -18.980 -14.442 1.00 98.81 305 GLY A C 1
ATOM 2499 O O . GLY A 1 305 ? 3.683 -19.099 -13.293 1.00 98.81 305 GLY A O 1
ATOM 2500 N N . GLN A 1 306 ? 5.311 -18.442 -14.696 1.00 98.81 306 GLN A N 1
ATOM 2501 C CA . GLN A 1 306 ? 6.191 -17.967 -13.623 1.00 98.81 306 GLN A CA 1
ATOM 2502 C C . GLN A 1 306 ? 5.621 -16.743 -12.897 1.00 98.81 306 GLN A C 1
ATOM 2504 O O . GLN A 1 306 ? 5.784 -16.613 -11.681 1.00 98.81 306 GLN A O 1
ATOM 2509 N N . ALA A 1 307 ? 4.904 -15.868 -13.609 1.00 98.88 307 ALA A N 1
ATOM 2510 C CA . ALA A 1 307 ? 4.210 -14.748 -12.985 1.00 98.88 307 ALA A CA 1
ATOM 2511 C C . ALA A 1 307 ? 3.151 -15.226 -11.977 1.00 98.88 307 ALA A C 1
ATOM 2513 O O . ALA A 1 307 ? 3.118 -14.723 -10.850 1.00 98.88 307 ALA A O 1
ATOM 2514 N N . ALA A 1 308 ? 2.345 -16.231 -12.349 1.00 98.88 308 ALA A N 1
ATOM 2515 C CA . ALA A 1 308 ? 1.352 -16.853 -11.474 1.00 98.88 308 ALA A CA 1
ATOM 2516 C C . ALA A 1 308 ? 1.997 -17.516 -10.251 1.00 98.88 308 ALA A C 1
ATOM 2518 O O . ALA A 1 308 ? 1.547 -17.302 -9.127 1.00 98.88 308 ALA A O 1
ATOM 2519 N N . MET A 1 309 ? 3.091 -18.258 -10.437 1.00 98.88 309 MET A N 1
ATOM 2520 C CA . MET A 1 309 ? 3.825 -18.862 -9.319 1.00 98.88 309 MET A CA 1
ATOM 2521 C C . MET A 1 309 ? 4.313 -17.801 -8.321 1.00 98.88 309 MET A C 1
ATOM 2523 O O . MET A 1 309 ? 4.081 -17.930 -7.121 1.00 98.88 309 MET A O 1
ATOM 2527 N N . ALA A 1 310 ? 4.924 -16.716 -8.807 1.00 98.88 310 ALA A N 1
ATOM 2528 C CA . ALA A 1 310 ? 5.470 -15.667 -7.949 1.00 98.88 310 ALA A CA 1
ATOM 2529 C C . ALA A 1 310 ? 4.388 -14.887 -7.176 1.00 98.88 310 ALA A C 1
ATOM 2531 O O . ALA A 1 310 ? 4.548 -14.650 -5.978 1.00 98.88 310 ALA A O 1
ATOM 2532 N N . ILE A 1 311 ? 3.273 -14.508 -7.818 1.00 98.81 311 ILE A N 1
ATOM 2533 C CA . ILE A 1 311 ? 2.171 -13.815 -7.124 1.00 98.81 311 ILE A CA 1
ATOM 2534 C C . ILE A 1 311 ? 1.460 -14.738 -6.120 1.00 98.81 311 ILE A C 1
ATOM 2536 O O . ILE A 1 311 ? 1.019 -14.281 -5.061 1.00 98.81 311 ILE A O 1
ATOM 2540 N N . ASN A 1 312 ? 1.374 -16.038 -6.420 1.00 98.88 312 ASN A N 1
ATOM 2541 C CA . ASN A 1 312 ? 0.679 -16.998 -5.570 1.00 98.88 312 ASN A CA 1
ATOM 2542 C C . ASN A 1 312 ? 1.394 -17.278 -4.246 1.00 98.88 312 ASN A C 1
ATOM 2544 O O . ASN A 1 312 ? 0.705 -17.622 -3.290 1.00 98.88 312 ASN A O 1
ATOM 2548 N N . GLU A 1 313 ? 2.704 -17.041 -4.125 1.00 98.75 313 GLU A N 1
ATOM 2549 C CA . GLU A 1 313 ? 3.384 -17.086 -2.818 1.00 98.75 313 GLU A CA 1
ATOM 2550 C C . GLU A 1 313 ? 2.766 -16.083 -1.831 1.00 98.75 313 GLU A C 1
ATOM 2552 O O . GLU A 1 313 ? 2.492 -16.414 -0.675 1.00 98.75 313 GLU A O 1
ATOM 2557 N N . VAL A 1 314 ? 2.456 -14.870 -2.302 1.00 98.75 314 VAL A N 1
ATOM 2558 C CA . VAL A 1 314 ? 1.805 -13.834 -1.485 1.00 98.75 314 VAL A CA 1
ATOM 2559 C C . VAL A 1 314 ? 0.340 -14.186 -1.223 1.00 98.75 314 VAL A C 1
ATOM 2561 O O . VAL A 1 314 ? -0.118 -14.096 -0.079 1.00 98.75 314 VAL A O 1
ATOM 2564 N N . ARG A 1 315 ? -0.387 -14.627 -2.260 1.00 98.69 315 ARG A N 1
ATOM 2565 C CA . ARG A 1 315 ? -1.818 -14.967 -2.156 1.00 98.69 315 ARG A CA 1
ATOM 2566 C C . ARG A 1 315 ? -2.062 -16.145 -1.221 1.00 98.69 315 ARG A C 1
ATOM 2568 O O . ARG A 1 315 ? -2.907 -16.044 -0.336 1.00 98.69 315 ARG A O 1
ATOM 2575 N N . GLN A 1 316 ? -1.286 -17.218 -1.360 1.00 98.38 316 GLN A N 1
ATOM 2576 C CA . GLN A 1 316 ? -1.397 -18.408 -0.520 1.00 98.38 316 GLN A CA 1
ATOM 2577 C C . GLN A 1 316 ? -1.102 -18.075 0.944 1.00 98.38 316 GLN A C 1
ATOM 2579 O O . GLN A 1 316 ? -1.866 -18.474 1.819 1.00 98.38 316 GLN A O 1
ATOM 2584 N N . ARG A 1 317 ? -0.049 -17.290 1.219 1.00 98.19 317 ARG A N 1
ATOM 2585 C CA . ARG A 1 317 ? 0.269 -16.835 2.582 1.00 98.19 317 ARG A CA 1
ATOM 2586 C C . ARG A 1 317 ? -0.883 -16.043 3.195 1.00 98.19 317 ARG A C 1
ATOM 2588 O O . ARG A 1 317 ? -1.170 -16.182 4.380 1.00 98.19 317 ARG A O 1
ATOM 2595 N N . ALA A 1 318 ? -1.545 -15.217 2.391 1.00 97.56 318 ALA A N 1
ATOM 2596 C CA . ALA A 1 318 ? -2.698 -14.450 2.829 1.00 97.56 318 ALA A CA 1
ATOM 2597 C C . ALA A 1 318 ? -3.995 -15.272 2.926 1.00 97.56 318 ALA A C 1
ATOM 2599 O O . ALA A 1 318 ? -4.961 -14.750 3.458 1.00 97.56 318 ALA A O 1
ATOM 2600 N N . GLY A 1 319 ? -4.050 -16.520 2.448 1.00 97.38 319 GLY A N 1
ATOM 2601 C CA . GLY A 1 319 ? -5.281 -17.322 2.414 1.00 97.38 319 GLY A CA 1
ATOM 2602 C C . GLY A 1 319 ? -6.208 -17.017 1.230 1.00 97.38 319 GLY A C 1
ATOM 2603 O O . GLY A 1 319 ? -7.336 -17.500 1.196 1.00 97.38 319 GLY A O 1
ATOM 2604 N N . ALA A 1 320 ? -5.753 -16.234 0.248 1.00 98.12 320 ALA A N 1
ATOM 2605 C CA . ALA A 1 320 ? -6.500 -15.974 -0.978 1.00 98.12 320 ALA A CA 1
ATOM 2606 C C . ALA A 1 320 ? -6.376 -17.141 -1.974 1.00 98.12 320 ALA A C 1
ATOM 2608 O O . ALA A 1 320 ? -5.357 -17.834 -2.035 1.00 98.12 320 ALA A O 1
ATOM 2609 N N . THR A 1 321 ? -7.400 -17.323 -2.809 1.00 98.12 321 THR A N 1
ATOM 2610 C CA . THR A 1 321 ? -7.409 -18.333 -3.875 1.00 98.12 321 THR A CA 1
ATOM 2611 C C . THR A 1 321 ? -6.291 -18.051 -4.875 1.00 98.12 321 THR A C 1
ATOM 2613 O O . THR A 1 321 ? -6.118 -16.915 -5.321 1.00 98.12 321 THR A O 1
ATOM 2616 N N . GLN A 1 322 ? -5.542 -19.080 -5.259 1.00 98.56 322 GLN A N 1
ATOM 2617 C CA . GLN A 1 322 ? -4.462 -18.960 -6.238 1.00 98.56 322 GLN A CA 1
ATOM 2618 C C . GLN A 1 322 ? -4.996 -18.546 -7.620 1.00 98.56 322 GLN A C 1
ATOM 2620 O O . GLN A 1 322 ? -6.126 -18.874 -7.991 1.00 98.56 322 GLN A O 1
ATOM 2625 N N . LEU A 1 323 ? -4.186 -17.796 -8.364 1.00 98.44 323 LEU A N 1
ATOM 2626 C CA . LEU A 1 323 ? -4.447 -17.436 -9.756 1.00 98.44 323 LEU A CA 1
ATOM 2627 C C . LEU A 1 323 ? -3.787 -18.448 -10.690 1.00 98.44 323 LEU A C 1
ATOM 2629 O O . LEU A 1 323 ? -2.670 -18.903 -10.440 1.00 98.44 323 LEU A O 1
ATOM 2633 N N . THR A 1 324 ? -4.469 -18.778 -11.776 1.00 98.56 324 THR A N 1
ATOM 2634 C CA . THR A 1 324 ? -3.897 -19.524 -12.901 1.00 98.56 324 THR A CA 1
ATOM 2635 C C . THR A 1 324 ? -3.100 -18.592 -13.818 1.00 98.56 324 THR A C 1
ATOM 2637 O O . THR A 1 324 ? -3.218 -17.371 -13.719 1.00 98.56 324 THR A O 1
ATOM 2640 N N . ALA A 1 325 ? -2.288 -19.151 -14.721 1.00 98.56 325 ALA A N 1
ATOM 2641 C CA . ALA A 1 325 ? -1.518 -18.364 -15.689 1.00 98.56 325 ALA A CA 1
ATOM 2642 C C . ALA A 1 325 ? -2.416 -17.484 -16.579 1.00 98.56 325 ALA A C 1
ATOM 2644 O O . ALA A 1 325 ? -2.099 -16.317 -16.792 1.00 98.56 325 ALA A O 1
ATOM 2645 N N . ASP A 1 326 ? -3.564 -18.008 -17.017 1.00 98.19 326 ASP A N 1
ATOM 2646 C CA . ASP A 1 326 ? -4.509 -17.298 -17.894 1.00 98.19 326 ASP A CA 1
ATOM 2647 C C . ASP A 1 326 ? -5.220 -16.130 -17.196 1.00 98.19 326 ASP A C 1
ATOM 2649 O O . ASP A 1 326 ? -5.740 -15.223 -17.843 1.00 98.19 326 ASP A O 1
ATOM 2653 N N . GLU A 1 327 ? -5.234 -16.122 -15.862 1.00 98.00 327 GLU A N 1
ATOM 2654 C CA . GLU A 1 327 ? -5.778 -15.012 -15.081 1.00 98.00 327 GLU A CA 1
ATOM 2655 C C . GLU A 1 327 ? -4.767 -13.871 -14.911 1.00 98.00 327 GLU A C 1
ATOM 2657 O O . GLU A 1 327 ? -5.156 -12.760 -14.544 1.00 98.00 327 GLU A O 1
ATOM 2662 N N . ILE A 1 328 ? -3.477 -14.106 -15.177 1.00 98.62 328 ILE A N 1
ATOM 2663 C CA . ILE A 1 328 ? -2.441 -13.094 -14.978 1.00 98.62 328 ILE A CA 1
ATOM 2664 C C . ILE A 1 328 ? -2.550 -11.989 -16.022 1.00 98.62 328 ILE A C 1
ATOM 2666 O O . ILE A 1 328 ? -2.387 -12.186 -17.221 1.00 98.62 328 ILE A O 1
ATOM 2670 N N . ASN A 1 329 ? -2.733 -10.779 -15.513 1.00 98.50 329 ASN A N 1
ATOM 2671 C CA . ASN A 1 329 ? -2.656 -9.532 -16.254 1.00 98.50 329 ASN A CA 1
ATOM 2672 C C . ASN A 1 329 ? -2.100 -8.438 -15.327 1.00 98.50 329 ASN A C 1
ATOM 2674 O O . ASN A 1 329 ? -2.034 -8.606 -14.101 1.00 98.50 329 ASN A O 1
ATOM 2678 N N . ILE A 1 330 ? -1.730 -7.282 -15.883 1.00 98.56 330 ILE A N 1
ATOM 2679 C CA . ILE A 1 330 ? -1.221 -6.157 -15.081 1.00 98.56 330 ILE A CA 1
ATOM 2680 C C . ILE A 1 330 ? -2.238 -5.682 -14.033 1.00 98.56 330 ILE A C 1
ATOM 2682 O O . ILE A 1 330 ? -1.865 -5.128 -12.999 1.00 98.56 330 ILE A O 1
ATOM 2686 N N . GLY A 1 331 ? -3.533 -5.887 -14.288 1.00 98.25 331 GLY A N 1
ATOM 2687 C CA . GLY A 1 331 ? -4.608 -5.595 -13.352 1.00 98.25 331 GLY A CA 1
ATOM 2688 C C . GLY A 1 331 ? -4.519 -6.450 -12.093 1.00 98.25 331 GLY A C 1
ATOM 2689 O O . GLY A 1 331 ? -4.479 -5.872 -11.012 1.00 98.25 331 GLY A O 1
ATOM 2690 N N . GLU A 1 332 ? -4.413 -7.774 -12.222 1.00 98.31 332 GLU A N 1
ATOM 2691 C CA . GLU A 1 332 ? -4.273 -8.694 -11.080 1.00 98.31 332 GLU A CA 1
ATOM 2692 C C . GLU A 1 332 ? -3.014 -8.408 -10.259 1.00 98.31 332 GLU A C 1
ATOM 2694 O O . GLU A 1 332 ? -3.075 -8.352 -9.029 1.00 98.31 332 GLU A O 1
ATOM 2699 N N . LEU A 1 333 ? -1.885 -8.139 -10.925 1.00 98.69 333 LEU A N 1
ATOM 2700 C CA . LEU A 1 333 ? -0.645 -7.747 -10.248 1.00 98.69 333 LEU A CA 1
ATOM 2701 C C . LEU A 1 333 ? -0.837 -6.465 -9.431 1.00 98.69 333 LEU A C 1
ATOM 2703 O O . LEU A 1 333 ? -0.447 -6.381 -8.266 1.00 98.69 333 LEU A O 1
ATOM 2707 N N . LEU A 1 334 ? -1.468 -5.451 -10.025 1.00 98.56 334 LEU A N 1
ATOM 2708 C CA . LEU A 1 334 ? -1.746 -4.187 -9.351 1.00 98.56 334 LEU A CA 1
ATOM 2709 C C . LEU A 1 334 ? -2.770 -4.330 -8.225 1.00 98.56 334 LEU A C 1
ATOM 2711 O O . LEU A 1 334 ? -2.662 -3.597 -7.237 1.00 98.56 334 LEU A O 1
ATOM 2715 N N . ASP A 1 335 ? -3.751 -5.212 -8.369 1.00 98.44 335 ASP A N 1
ATOM 2716 C CA . ASP A 1 335 ? -4.738 -5.518 -7.339 1.00 98.44 335 ASP A CA 1
ATOM 2717 C C . ASP A 1 335 ? -4.048 -6.186 -6.137 1.00 98.44 335 ASP A C 1
ATOM 2719 O O . ASP A 1 335 ? -4.242 -5.748 -5.003 1.00 98.44 335 ASP A O 1
ATOM 2723 N N . GLU A 1 336 ? -3.149 -7.146 -6.373 1.00 98.75 336 GLU A N 1
ATOM 2724 C CA . GLU A 1 336 ? -2.406 -7.824 -5.305 1.00 98.75 336 GLU A CA 1
ATOM 2725 C C . GLU A 1 336 ? -1.415 -6.897 -4.601 1.00 98.75 336 GLU A C 1
ATOM 2727 O O . GLU A 1 336 ? -1.384 -6.847 -3.372 1.00 98.75 336 GLU A O 1
ATOM 2732 N N . ARG A 1 337 ? -0.685 -6.070 -5.361 1.00 98.50 337 ARG A N 1
ATOM 2733 C CA . ARG A 1 337 ? 0.168 -5.013 -4.794 1.00 98.50 337 ARG A CA 1
ATOM 2734 C C . ARG A 1 337 ? -0.628 -4.044 -3.926 1.00 98.50 337 ARG A C 1
ATOM 2736 O O . ARG A 1 337 ? -0.136 -3.623 -2.885 1.00 98.50 337 ARG A O 1
ATOM 2743 N N . ALA A 1 338 ? -1.857 -3.702 -4.324 1.00 97.56 338 ALA A N 1
ATOM 2744 C CA . ALA A 1 338 ? -2.705 -2.826 -3.524 1.00 97.56 338 ALA A CA 1
ATOM 2745 C C . ALA A 1 338 ? -3.087 -3.483 -2.189 1.00 97.56 338 ALA A C 1
ATOM 2747 O O . ALA A 1 338 ? -2.949 -2.829 -1.157 1.00 97.56 338 ALA A O 1
ATOM 2748 N N . ARG A 1 339 ? -3.528 -4.752 -2.202 1.00 97.75 339 ARG A N 1
ATOM 2749 C CA . ARG A 1 339 ? -3.881 -5.516 -0.988 1.00 97.75 339 ARG A CA 1
ATOM 2750 C C . ARG A 1 339 ? -2.691 -5.661 -0.038 1.00 97.75 339 ARG A C 1
ATOM 2752 O O . ARG A 1 339 ? -2.829 -5.430 1.159 1.00 97.75 339 ARG A O 1
ATOM 2759 N N . GLU A 1 340 ? -1.534 -6.027 -0.581 1.00 98.12 340 GLU A N 1
ATOM 2760 C CA . GLU A 1 340 ? -0.350 -6.382 0.199 1.00 98.12 340 GLU A CA 1
ATOM 2761 C C . GLU A 1 340 ? 0.398 -5.159 0.751 1.00 98.12 340 GLU A C 1
ATOM 2763 O O . GLU A 1 340 ? 0.756 -5.131 1.928 1.00 98.12 340 GLU A O 1
ATOM 2768 N N . LEU A 1 341 ? 0.620 -4.136 -0.082 1.00 97.44 341 LEU A N 1
ATOM 2769 C CA . LEU A 1 341 ? 1.566 -3.044 0.187 1.00 97.44 341 LEU A CA 1
ATOM 2770 C C . LEU A 1 341 ? 0.881 -1.714 0.550 1.00 97.44 341 LEU A C 1
ATOM 2772 O O . LEU A 1 341 ? 1.432 -0.630 0.326 1.00 97.44 341 LEU A O 1
ATOM 2776 N N . TYR A 1 342 ? -0.334 -1.759 1.103 1.00 95.06 342 TYR A N 1
ATOM 2777 C CA . TYR A 1 342 ? -1.058 -0.560 1.537 1.00 95.06 342 TYR A CA 1
ATOM 2778 C C . TYR A 1 342 ? -0.220 0.268 2.534 1.00 95.06 342 TYR A C 1
ATOM 2780 O O . TYR A 1 342 ? 0.204 -0.254 3.558 1.00 95.06 342 TYR A O 1
ATOM 2788 N N . TYR A 1 343 ? 0.020 1.557 2.250 1.00 92.38 343 TYR A N 1
ATOM 2789 C CA . TYR A 1 343 ? 0.912 2.459 3.018 1.00 92.38 343 TYR A CA 1
ATOM 2790 C C . TYR A 1 343 ? 2.408 2.067 3.063 1.00 92.38 343 TYR A C 1
ATOM 2792 O O . TYR A 1 343 ? 3.194 2.724 3.743 1.00 92.38 343 TYR A O 1
ATOM 2800 N N . GLU A 1 344 ? 2.830 1.042 2.325 1.00 93.62 344 GLU A N 1
ATOM 2801 C CA . GLU A 1 344 ? 4.245 0.654 2.188 1.00 93.62 344 GLU A CA 1
ATOM 2802 C C . GLU A 1 344 ? 4.780 0.985 0.796 1.00 93.62 344 GLU A C 1
ATOM 2804 O O . GLU A 1 344 ? 5.919 1.409 0.635 1.00 93.62 344 GLU A O 1
ATOM 2809 N N . GLU A 1 345 ? 3.937 0.838 -0.225 1.00 93.06 345 GLU A N 1
ATOM 2810 C CA . GLU A 1 345 ? 4.286 1.182 -1.593 1.00 93.06 345 GLU A CA 1
ATOM 2811 C C . GLU A 1 345 ? 4.007 2.660 -1.874 1.00 93.06 345 GLU A C 1
ATOM 2813 O O . GLU A 1 345 ? 2.894 3.165 -1.683 1.00 93.06 345 GLU A O 1
ATOM 2818 N N . ASN A 1 346 ? 4.984 3.335 -2.481 1.00 92.81 346 ASN A N 1
ATOM 2819 C CA . ASN A 1 346 ? 4.762 4.618 -3.138 1.00 92.81 346 ASN A CA 1
ATOM 2820 C C . ASN A 1 346 ? 3.940 4.418 -4.424 1.00 92.81 346 ASN A C 1
ATOM 2822 O O . ASN A 1 346 ? 4.454 4.534 -5.536 1.00 92.81 346 ASN A O 1
ATOM 2826 N N . ARG A 1 347 ? 2.639 4.131 -4.277 1.00 93.56 347 ARG A N 1
ATOM 2827 C CA . ARG A 1 347 ? 1.746 3.664 -5.353 1.00 93.56 347 ARG A CA 1
ATOM 2828 C C . ARG A 1 347 ? 1.772 4.534 -6.603 1.00 93.56 347 ARG A C 1
ATOM 2830 O O . ARG A 1 347 ? 1.733 4.031 -7.721 1.00 93.56 347 ARG A O 1
ATOM 2837 N N . HIS A 1 348 ? 1.829 5.852 -6.418 1.00 92.06 348 HIS A N 1
ATOM 2838 C CA . HIS A 1 348 ? 1.948 6.788 -7.530 1.00 92.06 348 HIS A CA 1
ATOM 2839 C C . HIS A 1 348 ? 3.231 6.532 -8.331 1.00 92.06 348 HIS A C 1
ATOM 2841 O O . HIS A 1 348 ? 3.169 6.434 -9.550 1.00 92.06 348 HIS A O 1
ATOM 2847 N N . ILE A 1 349 ? 4.374 6.397 -7.653 1.00 93.12 349 ILE A N 1
ATOM 2848 C CA . ILE A 1 349 ? 5.685 6.182 -8.278 1.00 93.12 349 ILE A CA 1
ATOM 2849 C C . ILE A 1 349 ? 5.698 4.866 -9.062 1.00 93.12 349 ILE A C 1
ATOM 2851 O O . ILE A 1 349 ? 6.153 4.859 -10.205 1.00 93.12 349 ILE A O 1
ATOM 2855 N N . GLU A 1 350 ? 5.133 3.794 -8.505 1.00 95.75 350 GLU A N 1
ATOM 2856 C CA . GLU A 1 350 ? 5.048 2.496 -9.189 1.00 95.75 350 GLU A CA 1
ATOM 2857 C C . GLU A 1 350 ? 4.158 2.551 -10.435 1.00 95.75 350 GLU A C 1
ATOM 2859 O O . GLU A 1 350 ? 4.564 2.118 -11.511 1.00 95.75 350 GLU A O 1
ATOM 2864 N N . LEU A 1 351 ? 2.977 3.168 -10.343 1.00 95.81 351 LEU A N 1
ATOM 2865 C CA . LEU A 1 351 ? 2.102 3.338 -11.507 1.00 95.81 351 LEU A CA 1
ATOM 2866 C C . LEU A 1 351 ? 2.746 4.216 -12.591 1.00 95.81 351 LEU A C 1
ATOM 2868 O O . LEU A 1 351 ? 2.571 3.953 -13.781 1.00 95.81 351 LEU A O 1
ATOM 2872 N N . VAL A 1 352 ? 3.513 5.239 -12.198 1.00 94.00 352 VAL A N 1
ATOM 2873 C CA . VAL A 1 352 ? 4.306 6.040 -13.136 1.00 94.00 352 VAL A CA 1
ATOM 2874 C C . VAL A 1 352 ? 5.389 5.185 -13.791 1.00 94.00 352 VAL A C 1
ATOM 2876 O O . VAL A 1 352 ? 5.535 5.237 -15.010 1.00 94.00 352 VAL A O 1
ATOM 2879 N N . ARG A 1 353 ? 6.152 4.394 -13.023 1.00 95.88 353 ARG A N 1
ATOM 2880 C CA . ARG A 1 353 ? 7.166 3.476 -13.567 1.00 95.88 353 ARG A CA 1
ATOM 2881 C C . ARG A 1 353 ? 6.539 2.549 -14.607 1.00 95.88 353 ARG A C 1
ATOM 2883 O O . ARG A 1 353 ? 7.030 2.527 -15.727 1.00 95.88 353 ARG A O 1
ATOM 2890 N N . ILE A 1 354 ? 5.420 1.902 -14.279 1.00 97.50 354 ILE A N 1
ATOM 2891 C CA . ILE A 1 354 ? 4.676 1.018 -15.191 1.00 97.50 354 ILE A CA 1
ATOM 2892 C C . ILE A 1 354 ? 4.227 1.760 -16.456 1.00 97.50 354 ILE A C 1
ATOM 2894 O O . ILE A 1 354 ? 4.339 1.218 -17.552 1.00 97.50 354 ILE A O 1
ATOM 2898 N N . ALA A 1 355 ? 3.780 3.016 -16.347 1.00 95.62 355 ALA A N 1
ATOM 2899 C CA . ALA A 1 355 ? 3.424 3.817 -17.517 1.00 95.62 355 ALA A CA 1
ATOM 2900 C C . ALA A 1 355 ? 4.612 4.073 -18.453 1.00 95.62 355 ALA A C 1
ATOM 2902 O O . ALA A 1 355 ? 4.464 3.967 -19.670 1.00 95.62 355 ALA A O 1
ATOM 2903 N N . TYR A 1 356 ? 5.795 4.353 -17.899 1.00 94.94 356 TYR A N 1
ATOM 2904 C CA . TYR A 1 356 ? 7.023 4.448 -18.690 1.00 94.94 356 TYR A CA 1
ATOM 2905 C C . TYR A 1 356 ? 7.452 3.093 -19.256 1.00 94.94 356 TYR A C 1
ATOM 2907 O O . TYR A 1 356 ? 7.907 3.051 -20.394 1.00 94.94 356 TYR A O 1
ATOM 2915 N N . THR A 1 357 ? 7.287 2.000 -18.507 1.00 97.06 357 THR A N 1
ATOM 2916 C CA . THR A 1 357 ? 7.594 0.648 -18.983 1.00 97.06 357 THR A CA 1
ATOM 2917 C C . THR A 1 357 ? 6.723 0.284 -20.182 1.00 97.06 357 THR A C 1
ATOM 2919 O O . THR A 1 357 ? 7.277 -0.049 -21.221 1.00 97.06 357 THR A O 1
ATOM 2922 N N . TYR A 1 358 ? 5.399 0.454 -20.101 1.00 97.94 358 TYR A N 1
ATOM 2923 C CA . TYR A 1 358 ? 4.490 0.259 -21.238 1.00 97.94 358 TYR A CA 1
ATOM 2924 C C . TYR A 1 358 ? 4.883 1.098 -22.455 1.00 97.94 358 TYR A C 1
ATOM 2926 O O . TYR A 1 358 ? 4.973 0.584 -23.566 1.00 97.94 358 TYR A O 1
ATOM 2934 N N . ALA A 1 359 ? 5.139 2.390 -22.243 1.00 95.38 359 ALA A N 1
ATOM 2935 C CA . ALA A 1 359 ? 5.512 3.302 -23.316 1.00 95.38 359 ALA A CA 1
ATOM 2936 C C . ALA A 1 359 ? 6.859 2.934 -23.967 1.00 95.38 359 ALA A C 1
ATOM 2938 O O . ALA A 1 359 ? 7.030 3.110 -25.173 1.00 95.38 359 ALA A O 1
ATOM 2939 N N . LYS A 1 360 ? 7.818 2.427 -23.178 1.00 95.25 360 LYS A N 1
ATOM 2940 C CA . LYS A 1 360 ? 9.152 2.015 -23.640 1.00 95.25 360 LYS A CA 1
ATOM 2941 C C . LYS A 1 360 ? 9.116 0.679 -24.380 1.00 95.25 360 LYS A C 1
ATOM 2943 O O . LYS A 1 360 ? 9.733 0.560 -25.431 1.00 95.25 360 LYS A O 1
ATOM 2948 N N . THR A 1 361 ? 8.413 -0.315 -23.841 1.00 96.69 361 THR A N 1
ATOM 2949 C CA . THR A 1 361 ? 8.347 -1.668 -24.419 1.00 96.69 361 THR A CA 1
ATOM 2950 C C . THR A 1 361 ? 7.338 -1.775 -25.555 1.00 96.69 361 THR A C 1
ATOM 2952 O O . THR A 1 361 ? 7.384 -2.738 -26.313 1.00 96.69 361 THR A O 1
ATOM 2955 N N . ARG A 1 362 ? 6.415 -0.809 -25.666 1.00 96.88 362 ARG A N 1
ATOM 2956 C CA . ARG A 1 362 ? 5.275 -0.829 -26.594 1.00 96.88 362 ARG A CA 1
ATOM 2957 C C . ARG A 1 362 ? 4.390 -2.073 -26.451 1.00 96.88 362 ARG A C 1
ATOM 2959 O O . ARG A 1 362 ? 3.646 -2.401 -27.373 1.00 96.88 362 ARG A O 1
ATOM 2966 N N . LYS A 1 363 ? 4.456 -2.765 -25.307 1.00 97.62 363 LYS A N 1
ATOM 2967 C CA . LYS A 1 363 ? 3.603 -3.923 -25.027 1.00 97.62 363 LYS A CA 1
ATOM 2968 C C . LYS A 1 363 ? 2.127 -3.479 -25.059 1.00 97.62 363 LYS A C 1
ATOM 2970 O O . LYS A 1 363 ? 1.803 -2.489 -24.397 1.00 97.62 363 LYS A O 1
ATOM 2975 N N . PRO A 1 364 ? 1.242 -4.178 -25.792 1.00 98.06 364 PRO A N 1
ATOM 2976 C CA . PRO A 1 364 ? -0.197 -3.944 -25.722 1.00 98.06 364 PRO A CA 1
ATOM 2977 C C . PRO A 1 364 ? -0.724 -4.154 -24.300 1.00 98.06 364 PRO A C 1
ATOM 2979 O O . PRO A 1 364 ? -0.347 -5.119 -23.633 1.00 98.06 364 PRO A O 1
ATOM 2982 N N . CYS A 1 365 ? -1.565 -3.239 -23.823 1.00 98.12 365 CYS A N 1
ATOM 2983 C CA . CYS A 1 365 ? -2.201 -3.332 -22.516 1.00 98.12 365 CYS A CA 1
ATOM 2984 C C . CYS A 1 365 ? -3.581 -3.985 -22.641 1.00 98.12 365 CYS A C 1
ATOM 2986 O O . CYS A 1 365 ? -4.576 -3.342 -22.986 1.00 98.12 365 CYS A O 1
ATOM 2988 N N . GLU A 1 366 ? -3.615 -5.261 -22.295 1.00 96.44 366 GLU A N 1
ATOM 2989 C CA . GLU A 1 366 ? -4.748 -6.177 -22.295 1.00 96.44 366 GLU A CA 1
ATOM 2990 C C . GLU A 1 366 ? -5.950 -5.639 -21.504 1.00 96.44 366 GLU A C 1
ATOM 2992 O O . GLU A 1 366 ? -7.090 -5.711 -21.959 1.00 96.44 366 GLU A O 1
ATOM 2997 N N . ILE A 1 367 ? -5.715 -4.985 -20.359 1.00 97.44 367 ILE A N 1
ATOM 2998 C CA . ILE A 1 367 ? -6.809 -4.448 -19.527 1.00 97.44 367 ILE A CA 1
ATOM 2999 C C . ILE A 1 367 ? -7.453 -3.171 -20.099 1.00 97.44 367 ILE A C 1
ATOM 3001 O O . ILE A 1 367 ? -8.421 -2.664 -19.528 1.00 97.44 367 ILE A O 1
ATOM 3005 N N . PHE A 1 368 ? -6.914 -2.639 -21.200 1.00 97.56 368 PHE A N 1
ATOM 3006 C CA . PHE A 1 368 ? -7.427 -1.469 -21.915 1.00 97.56 368 PHE A CA 1
ATOM 3007 C C . PHE A 1 368 ? -7.635 -1.737 -23.412 1.00 97.56 368 PHE A C 1
ATOM 3009 O O . PHE A 1 368 ? -7.529 -0.810 -24.218 1.00 97.56 368 PHE A O 1
ATOM 3016 N N . GLY A 1 369 ? -7.957 -2.984 -23.774 1.00 96.50 369 GLY A N 1
ATOM 3017 C CA . GLY A 1 369 ? -8.253 -3.374 -25.155 1.00 96.50 369 GLY A CA 1
ATOM 3018 C C . GLY A 1 369 ? -7.018 -3.305 -26.048 1.00 96.50 369 GLY A C 1
ATOM 3019 O O . GLY A 1 369 ? -7.049 -2.657 -27.090 1.00 96.50 369 GLY A O 1
ATOM 3020 N N . ASP A 1 370 ? -5.916 -3.895 -25.579 1.00 97.19 370 ASP A N 1
ATOM 3021 C CA . ASP A 1 370 ? -4.625 -3.980 -26.275 1.00 97.19 370 ASP A CA 1
ATOM 3022 C C . ASP A 1 370 ? -4.028 -2.627 -26.677 1.00 97.19 370 ASP A C 1
ATOM 3024 O O . ASP A 1 370 ? -3.259 -2.490 -27.630 1.00 97.19 370 ASP A O 1
ATOM 3028 N N . ARG A 1 371 ? -4.341 -1.594 -25.895 1.00 96.88 371 ARG A N 1
ATOM 3029 C CA . ARG A 1 371 ? -3.809 -0.250 -26.099 1.00 96.88 371 ARG A CA 1
ATOM 3030 C C . ARG A 1 371 ? -2.284 -0.239 -26.017 1.00 96.88 371 ARG A C 1
ATOM 3032 O O . ARG A 1 371 ? -1.709 -0.699 -25.033 1.00 96.88 371 ARG A O 1
ATOM 3039 N N . VAL A 1 372 ? -1.639 0.387 -26.998 1.00 97.56 372 VAL A N 1
ATOM 3040 C CA . VAL A 1 372 ? -0.185 0.600 -27.026 1.00 97.56 372 VAL A CA 1
ATOM 3041 C C . VAL A 1 372 ? 0.132 2.056 -26.692 1.00 97.56 372 VAL A C 1
ATOM 3043 O O . VAL A 1 372 ? -0.390 2.972 -27.322 1.00 97.56 372 VAL A O 1
ATOM 3046 N N . TYR A 1 373 ? 1.008 2.265 -25.711 1.00 95.00 373 TYR A N 1
ATOM 3047 C CA . TYR A 1 373 ? 1.472 3.590 -25.292 1.00 95.00 373 TYR A CA 1
ATOM 3048 C C . TYR A 1 373 ? 2.814 3.946 -25.948 1.00 95.00 373 TYR A C 1
ATOM 3050 O O . TYR A 1 373 ? 3.578 3.060 -26.331 1.00 95.00 373 TYR A O 1
ATOM 3058 N N . ASP A 1 374 ? 3.129 5.241 -26.047 1.00 92.44 374 ASP A N 1
ATOM 3059 C CA . ASP A 1 374 ? 4.344 5.739 -26.707 1.00 92.44 374 ASP A CA 1
ATOM 3060 C C . ASP A 1 374 ? 5.086 6.753 -25.827 1.00 92.44 374 ASP A C 1
ATOM 3062 O O . ASP A 1 374 ? 4.480 7.678 -25.284 1.00 92.44 374 ASP A O 1
ATOM 3066 N N . LEU A 1 375 ? 6.412 6.619 -25.707 1.00 89.56 375 LEU A N 1
ATOM 3067 C CA . LEU A 1 375 ? 7.249 7.557 -24.951 1.00 89.56 375 LEU A CA 1
ATOM 3068 C C . LEU A 1 375 ? 7.154 8.995 -25.475 1.00 89.56 375 LEU A C 1
ATOM 3070 O O . LEU A 1 375 ? 7.138 9.928 -24.674 1.00 89.56 375 LEU A O 1
ATOM 3074 N N . LYS A 1 376 ? 7.052 9.188 -26.795 1.00 86.62 376 LYS A N 1
ATOM 3075 C CA . LYS A 1 376 ? 6.927 10.516 -27.418 1.00 86.62 376 LYS A CA 1
ATOM 3076 C C . LYS A 1 376 ? 5.627 11.209 -27.021 1.00 86.62 376 LYS A C 1
ATOM 3078 O O . LYS A 1 376 ? 5.584 12.434 -26.973 1.00 86.62 376 LYS A O 1
ATOM 3083 N N . GLN A 1 377 ? 4.588 10.430 -26.726 1.00 83.50 377 GLN A N 1
ATOM 3084 C CA . GLN A 1 377 ? 3.258 10.918 -26.374 1.00 83.50 377 GLN A CA 1
ATOM 3085 C C . GLN A 1 377 ? 2.902 10.676 -24.906 1.00 83.50 377 GLN A C 1
ATOM 3087 O O . GLN A 1 377 ? 1.782 10.972 -24.519 1.00 83.50 377 GLN A O 1
ATOM 3092 N N . ILE A 1 378 ? 3.818 10.203 -24.052 1.00 84.06 378 ILE A N 1
ATOM 3093 C CA . ILE A 1 378 ? 3.498 9.829 -22.658 1.00 84.06 378 ILE A CA 1
ATOM 3094 C C . ILE A 1 378 ? 2.947 11.003 -21.831 1.00 84.06 378 ILE A C 1
ATOM 3096 O O . ILE A 1 378 ? 2.241 10.820 -20.836 1.00 84.06 378 ILE A O 1
ATOM 3100 N N . SER A 1 379 ? 3.251 12.222 -22.277 1.00 78.25 379 SER A N 1
ATOM 3101 C CA . SER A 1 379 ? 2.754 13.484 -21.732 1.00 78.25 379 SER A CA 1
ATOM 3102 C C . SER A 1 379 ? 1.796 14.207 -22.689 1.00 78.25 379 SER A C 1
ATOM 3104 O O . SER A 1 379 ? 1.697 15.426 -22.657 1.00 78.25 379 SER A O 1
ATOM 3106 N N . GLY A 1 380 ? 1.098 13.477 -23.556 1.00 77.00 380 GLY A N 1
ATOM 3107 C CA . GLY A 1 380 ? 0.093 13.999 -24.479 1.00 77.00 380 GLY A CA 1
ATOM 3108 C C . GLY A 1 380 ? 0.614 15.050 -25.470 1.00 77.00 380 GLY A C 1
ATOM 3109 O O . GLY A 1 380 ? 1.818 15.271 -25.578 1.00 77.00 380 GLY A O 1
ATOM 3110 N N . PRO A 1 381 ? -0.288 15.731 -26.195 1.00 67.75 381 PRO A N 1
ATOM 3111 C CA . PRO A 1 381 ? 0.057 16.755 -27.190 1.00 67.75 381 PRO A CA 1
ATOM 3112 C C . PRO A 1 381 ? 0.545 18.089 -26.576 1.00 67.75 381 PRO A C 1
ATOM 3114 O O . PRO A 1 381 ? 0.555 19.118 -27.244 1.00 67.75 381 PRO A O 1
ATOM 3117 N N . GLY A 1 382 ? 0.870 18.117 -25.282 1.00 62.00 382 GLY A N 1
ATOM 3118 C CA . GLY A 1 382 ? 0.967 19.339 -24.488 1.00 62.00 382 GLY A CA 1
ATOM 3119 C C . GLY A 1 382 ? 2.323 20.060 -24.495 1.00 62.00 382 GLY A C 1
ATOM 3120 O O . GLY A 1 382 ? 3.373 19.427 -24.519 1.00 62.00 382 GLY A O 1
ATOM 3121 N N . GLY A 1 383 ? 2.288 21.396 -24.381 1.00 55.31 383 GLY A N 1
ATOM 3122 C CA . GLY A 1 383 ? 3.435 22.276 -24.092 1.00 55.31 383 GLY A CA 1
ATOM 3123 C C . GLY A 1 383 ? 3.515 22.720 -22.619 1.00 55.31 383 GLY A C 1
ATOM 3124 O O . GLY A 1 383 ? 2.870 22.141 -21.743 1.00 55.31 383 GLY A O 1
ATOM 3125 N N . THR A 1 384 ? 4.296 23.766 -22.323 1.00 51.00 384 THR A N 1
ATOM 3126 C CA . THR A 1 384 ? 4.413 24.348 -20.971 1.00 51.00 384 THR A CA 1
ATOM 3127 C C . THR A 1 384 ? 3.021 24.671 -20.404 1.00 51.00 384 THR A C 1
ATOM 3129 O O . THR A 1 384 ? 2.276 25.429 -21.013 1.00 51.00 384 THR A O 1
ATOM 3132 N N . ASN A 1 385 ? 2.674 24.101 -19.241 1.00 54.38 385 ASN A N 1
ATOM 3133 C CA . ASN A 1 385 ? 1.363 24.180 -18.558 1.00 54.38 385 ASN A CA 1
ATOM 3134 C C . ASN A 1 385 ? 0.228 23.280 -19.093 1.00 54.38 385 ASN A C 1
ATOM 3136 O O . ASN A 1 385 ? -0.908 23.399 -18.626 1.00 54.38 385 ASN A O 1
ATOM 3140 N N . ALA A 1 386 ? 0.493 22.356 -20.019 1.00 57.38 386 ALA A N 1
ATOM 3141 C CA . ALA A 1 386 ? -0.540 21.439 -20.490 1.00 57.38 386 ALA A CA 1
ATOM 3142 C C . ALA A 1 386 ? -0.997 20.466 -19.392 1.00 57.38 386 ALA A C 1
ATOM 3144 O O . ALA A 1 386 ? -0.203 19.718 -18.828 1.00 57.38 386 ALA A O 1
ATOM 3145 N N . ASN A 1 387 ? -2.305 20.444 -19.123 1.00 62.91 387 ASN A N 1
ATOM 3146 C CA . ASN A 1 387 ? -2.913 19.529 -18.163 1.00 62.91 387 ASN A CA 1
ATOM 3147 C C . ASN A 1 387 ? -3.478 18.306 -18.889 1.00 62.91 387 ASN A C 1
ATOM 3149 O O . ASN A 1 387 ? -4.633 18.308 -19.316 1.00 62.91 387 ASN A O 1
ATOM 3153 N N . ILE A 1 388 ? -2.650 17.277 -19.065 1.00 65.88 388 ILE A N 1
ATOM 3154 C CA . ILE A 1 388 ? -3.035 16.108 -19.860 1.00 65.88 388 ILE A CA 1
ATOM 3155 C C . ILE A 1 388 ? -4.006 15.229 -19.072 1.00 65.88 388 ILE A C 1
ATOM 3157 O O . ILE A 1 388 ? -3.626 14.500 -18.157 1.00 65.88 388 ILE A O 1
ATOM 3161 N N . LYS A 1 389 ? -5.282 15.332 -19.442 1.00 75.69 389 LYS A N 1
ATOM 3162 C CA . LYS A 1 389 ? -6.413 14.594 -18.866 1.00 75.69 389 LYS A CA 1
ATOM 3163 C C . LYS A 1 389 ? -7.097 13.746 -19.933 1.00 75.69 389 LYS A C 1
ATOM 3165 O O . LYS A 1 389 ? -8.303 13.836 -20.138 1.00 75.69 389 LYS A O 1
ATOM 3170 N N . GLN A 1 390 ? -6.294 13.018 -20.694 1.00 82.75 390 GLN A N 1
ATOM 3171 C CA . GLN A 1 390 ? -6.748 12.310 -21.879 1.00 82.75 390 GLN A CA 1
ATOM 3172 C C . GLN A 1 390 ? -6.528 10.821 -21.678 1.00 82.75 390 GLN A C 1
ATOM 3174 O O . GLN A 1 390 ? -5.402 10.364 -21.471 1.00 82.75 390 GLN A O 1
ATOM 3179 N N . THR A 1 391 ? -7.629 10.083 -21.748 1.00 89.44 391 THR A N 1
ATOM 3180 C CA . THR A 1 391 ? -7.589 8.627 -21.818 1.00 89.44 391 THR A CA 1
ATOM 3181 C C . THR A 1 391 ? -6.817 8.231 -23.074 1.00 89.44 391 THR A C 1
ATOM 3183 O O . THR A 1 391 ? -7.041 8.806 -24.136 1.00 89.44 391 THR A O 1
ATOM 3186 N N . GLY A 1 392 ? -5.909 7.269 -22.963 1.00 90.69 392 GLY A N 1
ATOM 3187 C CA . GLY A 1 392 ? -5.119 6.777 -24.093 1.00 90.69 392 GLY A CA 1
ATOM 3188 C C . GLY A 1 392 ? -3.681 7.260 -24.128 1.00 90.69 392 GLY A C 1
ATOM 3189 O O . GLY A 1 392 ? -2.862 6.662 -24.814 1.00 90.69 392 GLY A O 1
ATOM 3190 N N . VAL A 1 393 ? -3.352 8.297 -23.359 1.00 89.81 393 VAL A N 1
ATOM 3191 C CA . VAL A 1 393 ? -2.021 8.912 -23.395 1.00 89.81 393 VAL A CA 1
ATOM 3192 C C . VAL A 1 393 ? -0.986 8.103 -22.619 1.00 89.81 393 VAL A C 1
ATOM 3194 O O . VAL A 1 393 ? 0.116 7.857 -23.105 1.00 89.81 393 VAL A O 1
ATOM 3197 N N . ASN A 1 394 ? -1.305 7.717 -21.385 1.00 91.19 394 ASN A N 1
ATOM 3198 C CA . ASN A 1 394 ? -0.414 6.918 -20.556 1.00 91.19 394 ASN A CA 1
ATOM 3199 C C . ASN A 1 394 ? -1.211 6.017 -19.614 1.00 91.19 394 ASN A C 1
ATOM 3201 O O . ASN A 1 394 ? -2.301 6.366 -19.155 1.00 91.19 394 ASN A O 1
ATOM 3205 N N . PHE A 1 395 ? -0.613 4.873 -19.288 1.00 95.12 395 PHE A N 1
ATOM 3206 C CA . PHE A 1 395 ? -1.220 3.869 -18.422 1.00 95.12 395 PHE A CA 1
ATOM 3207 C C . PHE A 1 395 ? -1.589 4.408 -17.036 1.00 95.12 395 PHE A C 1
ATOM 3209 O O . PHE A 1 395 ? -2.612 4.019 -16.483 1.00 95.12 395 PHE A O 1
ATOM 3216 N N . TRP A 1 396 ? -0.778 5.300 -16.453 1.00 93.50 396 TRP A N 1
ATOM 3217 C CA . TRP A 1 396 ? -1.031 5.837 -15.113 1.00 93.50 396 TRP A CA 1
ATOM 3218 C C . TRP A 1 396 ? -2.376 6.571 -15.058 1.00 93.50 396 TRP A C 1
ATOM 3220 O O . TRP A 1 396 ? -3.189 6.293 -14.175 1.00 93.50 396 TRP A O 1
ATOM 3230 N N . TYR A 1 397 ? -2.632 7.463 -16.018 1.00 91.94 397 TYR A N 1
ATOM 3231 C CA . TYR A 1 397 ? -3.883 8.211 -16.090 1.00 91.94 397 TYR A CA 1
ATOM 3232 C C . TYR A 1 397 ? -5.061 7.266 -16.334 1.00 91.94 397 TYR A C 1
ATOM 3234 O O . TYR A 1 397 ? -6.032 7.298 -15.576 1.00 91.94 397 TYR A O 1
ATOM 3242 N N . ASP A 1 398 ? -4.930 6.368 -17.316 1.00 94.06 398 ASP A N 1
ATOM 3243 C CA . ASP A 1 398 ? -5.962 5.382 -17.649 1.00 94.06 398 ASP A CA 1
ATOM 3244 C C . ASP A 1 398 ? -6.319 4.510 -16.439 1.00 94.06 398 ASP A C 1
ATOM 3246 O O . ASP A 1 398 ? -7.490 4.375 -16.087 1.00 94.06 398 ASP A O 1
ATOM 3250 N N . ARG A 1 399 ? -5.316 3.979 -15.728 1.00 95.00 399 ARG A N 1
ATOM 3251 C CA . ARG A 1 399 ? -5.507 3.134 -14.541 1.00 95.00 399 ARG A CA 1
ATOM 3252 C C . ARG A 1 399 ? -6.155 3.889 -13.393 1.00 95.00 399 ARG A C 1
ATOM 3254 O O . ARG A 1 399 ? -7.079 3.364 -12.768 1.00 95.00 399 ARG A O 1
ATOM 3261 N N . VAL A 1 400 ? -5.678 5.094 -13.090 1.00 92.81 400 VAL A N 1
ATOM 3262 C CA . VAL A 1 400 ? -6.194 5.862 -11.954 1.00 92.81 400 VAL A CA 1
ATOM 3263 C C . VAL A 1 400 ? -7.627 6.328 -12.214 1.00 92.81 400 VAL A C 1
ATOM 3265 O O . VAL A 1 400 ? -8.468 6.203 -11.323 1.00 92.81 400 VAL A O 1
ATOM 3268 N N . VAL A 1 401 ? -7.937 6.798 -13.425 1.00 91.94 401 VAL A N 1
ATOM 3269 C CA . VAL A 1 401 ? -9.301 7.201 -13.794 1.00 91.94 401 VAL A CA 1
ATOM 3270 C C . VAL A 1 401 ? -10.225 5.989 -13.889 1.00 91.94 401 VAL A C 1
ATOM 3272 O O . VAL A 1 401 ? -11.327 6.038 -13.354 1.00 91.94 401 VAL A O 1
ATOM 3275 N N . ALA A 1 402 ? -9.793 4.863 -14.458 1.00 94.00 402 ALA A N 1
ATOM 3276 C CA . ALA A 1 402 ? -10.639 3.671 -14.547 1.00 94.00 402 ALA A CA 1
ATOM 3277 C C . ALA A 1 402 ? -11.041 3.112 -13.169 1.00 94.00 402 ALA A C 1
ATOM 3279 O O . ALA A 1 402 ? -12.155 2.617 -13.009 1.00 94.00 402 ALA A O 1
ATOM 3280 N N . LYS A 1 403 ? -10.159 3.191 -12.160 1.00 93.56 403 LYS A N 1
ATOM 3281 C CA . LYS A 1 403 ? -10.393 2.576 -10.838 1.00 93.56 403 LYS A CA 1
ATOM 3282 C C . LYS A 1 403 ? -10.874 3.542 -9.750 1.00 93.56 403 LYS A C 1
ATOM 3284 O O . LYS A 1 403 ? -11.480 3.105 -8.774 1.00 93.56 403 LYS A O 1
ATOM 3289 N N . SER A 1 404 ? -10.616 4.843 -9.864 1.00 90.62 404 SER A N 1
ATOM 3290 C CA . SER A 1 404 ? -10.969 5.800 -8.809 1.00 90.62 404 SER A CA 1
ATOM 3291 C C . SER A 1 404 ? -12.337 6.433 -9.038 1.00 90.62 404 SER A C 1
ATOM 3293 O O . SER A 1 404 ? -12.499 7.329 -9.869 1.00 90.62 404 SER A O 1
ATOM 3295 N N . ASN A 1 405 ? -13.305 6.050 -8.202 1.00 87.44 405 ASN A N 1
ATOM 3296 C CA . ASN A 1 405 ? -14.640 6.649 -8.183 1.00 87.44 405 ASN A CA 1
ATOM 3297 C C . ASN A 1 405 ? -14.628 8.160 -7.889 1.00 87.44 405 ASN A C 1
ATOM 3299 O O . ASN A 1 405 ? -15.561 8.858 -8.272 1.00 87.44 405 ASN A O 1
ATOM 3303 N N . PHE A 1 406 ? -13.582 8.677 -7.237 1.00 87.19 406 PHE A N 1
ATOM 3304 C CA . PHE A 1 406 ? -13.439 10.114 -7.003 1.00 87.19 406 PHE A CA 1
ATOM 3305 C C . PHE A 1 406 ? -13.170 10.893 -8.290 1.00 87.19 406 PHE A C 1
ATOM 3307 O O . PHE A 1 406 ? -13.649 12.012 -8.423 1.00 87.19 406 PHE A O 1
ATOM 3314 N N . TYR A 1 407 ? -12.433 10.305 -9.236 1.00 87.69 407 TYR A N 1
ATOM 3315 C CA . TYR A 1 407 ? -11.998 11.001 -10.448 1.00 87.69 407 TYR A CA 1
ATOM 3316 C C . TYR A 1 407 ? -12.899 10.731 -11.654 1.00 87.69 407 TYR A C 1
ATOM 3318 O O . TYR A 1 407 ? -12.971 11.578 -12.538 1.00 87.69 407 TYR A O 1
ATOM 3326 N N . ASN A 1 408 ? -13.593 9.587 -11.699 1.00 86.50 408 ASN A N 1
ATOM 3327 C CA . ASN A 1 408 ? -14.413 9.202 -12.855 1.00 86.50 408 ASN A CA 1
ATOM 3328 C C . ASN A 1 408 ? -15.924 9.426 -12.694 1.00 86.50 408 ASN A C 1
ATOM 3330 O O . ASN A 1 408 ? -16.647 9.313 -13.678 1.00 86.50 408 ASN A O 1
ATOM 3334 N N . LYS A 1 409 ? -16.410 9.772 -11.492 1.00 87.38 409 LYS A N 1
ATOM 3335 C CA . LYS A 1 409 ? -17.840 10.052 -11.245 1.00 87.38 409 LYS A CA 1
ATOM 3336 C C . LYS A 1 409 ? -18.165 11.532 -11.025 1.00 87.38 409 LYS A C 1
ATOM 3338 O O . LYS A 1 409 ? -19.278 11.843 -10.619 1.00 87.38 409 LYS A O 1
ATOM 3343 N N . GLY A 1 410 ? -17.205 12.440 -11.231 1.00 85.25 410 GLY A N 1
ATOM 3344 C CA . GLY A 1 410 ? -17.411 13.879 -11.018 1.00 85.25 410 GLY A CA 1
ATOM 3345 C C . GLY A 1 410 ? -17.833 14.216 -9.583 1.00 85.25 410 GLY A C 1
ATOM 3346 O O . GLY A 1 410 ? -18.745 15.016 -9.380 1.00 85.25 410 GLY A O 1
ATOM 3347 N N . VAL A 1 411 ? -17.217 13.566 -8.585 1.00 86.38 411 VAL A N 1
ATOM 3348 C CA . VAL A 1 411 ? -17.585 13.733 -7.170 1.00 86.38 411 VAL A CA 1
ATOM 3349 C C . VAL A 1 411 ? -17.306 15.169 -6.730 1.00 86.38 411 VAL A C 1
ATOM 3351 O O . VAL A 1 411 ? -16.165 15.636 -6.766 1.00 86.38 411 VAL A O 1
ATOM 3354 N N . LYS A 1 412 ? -18.356 15.854 -6.272 1.00 87.06 412 LYS A N 1
ATOM 3355 C CA . LYS A 1 412 ? -18.318 17.234 -5.780 1.00 87.06 412 LYS A CA 1
ATOM 3356 C C . LYS A 1 412 ? -18.688 17.282 -4.305 1.00 87.06 412 LYS A C 1
ATOM 3358 O O . LYS A 1 412 ? -19.575 16.562 -3.854 1.00 87.06 412 LYS A O 1
ATOM 3363 N N . HIS A 1 413 ? -18.020 18.160 -3.574 1.00 81.06 413 HIS A N 1
ATOM 3364 C CA . HIS A 1 413 ? -18.451 18.614 -2.258 1.00 81.06 413 HIS A CA 1
ATOM 3365 C C . HIS A 1 413 ? -18.574 20.142 -2.275 1.00 81.06 413 HIS A C 1
ATOM 3367 O O . HIS A 1 413 ? -18.298 20.776 -3.294 1.00 81.06 413 HIS A O 1
ATOM 3373 N N . LYS A 1 414 ? -18.985 20.746 -1.155 1.00 82.06 414 LYS A N 1
ATOM 3374 C CA . LYS A 1 414 ? -19.302 22.181 -1.068 1.00 82.06 414 LYS A CA 1
ATOM 3375 C C . LYS A 1 414 ? -18.197 23.117 -1.590 1.00 82.06 414 LYS A C 1
ATOM 3377 O O . LYS A 1 414 ? -18.515 24.191 -2.085 1.00 82.06 414 LYS A O 1
ATOM 3382 N N . TRP A 1 415 ? -16.925 22.721 -1.488 1.00 83.00 415 TRP A N 1
ATOM 3383 C CA . TRP A 1 415 ? -15.776 23.592 -1.778 1.00 83.00 415 TRP A CA 1
ATOM 3384 C C . TRP A 1 415 ? -15.014 23.235 -3.055 1.00 83.00 415 TRP A C 1
ATOM 3386 O O . TRP A 1 415 ? -14.286 24.076 -3.576 1.00 83.00 415 TRP A O 1
ATOM 3396 N N . ALA A 1 416 ? -15.131 21.999 -3.546 1.00 83.12 416 ALA A N 1
ATOM 3397 C CA . ALA A 1 416 ? -14.364 21.544 -4.698 1.00 83.12 416 ALA A CA 1
ATOM 3398 C C . ALA A 1 416 ? -14.961 20.298 -5.365 1.00 83.12 416 ALA A C 1
ATOM 3400 O O . ALA A 1 416 ? -15.812 19.585 -4.829 1.00 83.12 416 ALA A O 1
ATOM 3401 N N . GLU A 1 417 ? -14.442 20.020 -6.556 1.00 85.69 417 GLU A N 1
ATOM 3402 C CA . GLU A 1 417 ? -14.613 18.761 -7.271 1.00 85.69 417 GLU A CA 1
ATOM 3403 C C . GLU A 1 417 ? -13.312 17.960 -7.190 1.00 85.69 417 GLU A C 1
ATOM 3405 O O . GLU A 1 417 ? -12.226 18.510 -7.403 1.00 85.69 417 GLU A O 1
ATOM 3410 N N . TYR A 1 418 ? -13.411 16.658 -6.929 1.00 85.56 418 TYR A N 1
ATOM 3411 C CA . TYR A 1 418 ? -12.248 15.778 -6.927 1.00 85.56 418 TYR A CA 1
ATOM 3412 C C . TYR A 1 418 ? -11.731 15.588 -8.353 1.00 85.56 418 TYR A C 1
ATOM 3414 O O . TYR A 1 418 ? -12.312 14.878 -9.168 1.00 85.56 418 TYR A O 1
ATOM 3422 N N . LYS A 1 419 ? -10.597 16.225 -8.649 1.00 82.56 419 LYS A N 1
ATOM 3423 C CA . LYS A 1 419 ? -9.914 16.142 -9.944 1.00 82.56 419 LYS A CA 1
ATOM 3424 C C . LYS A 1 419 ? -8.517 15.577 -9.768 1.00 82.56 419 LYS A C 1
ATOM 3426 O O . LYS A 1 419 ? -7.893 15.730 -8.721 1.00 82.56 419 LYS A O 1
ATOM 3431 N N . ILE A 1 420 ? -8.014 14.967 -10.832 1.00 81.31 420 ILE A N 1
ATOM 3432 C CA . ILE A 1 420 ? -6.627 14.528 -10.929 1.00 81.31 420 ILE A CA 1
ATOM 3433 C C . ILE A 1 420 ? -5.849 15.448 -11.875 1.00 81.31 420 ILE A C 1
ATOM 3435 O O . ILE A 1 420 ? -6.390 15.941 -12.870 1.00 81.31 420 ILE A O 1
ATOM 3439 N N . SER A 1 421 ? -4.590 15.718 -11.530 1.00 70.06 421 SER A N 1
ATOM 3440 C CA . SER A 1 421 ? -3.642 16.462 -12.368 1.00 70.06 421 SER A CA 1
ATOM 3441 C C . SER A 1 421 ? -2.587 15.515 -12.922 1.00 70.06 421 SER A C 1
ATOM 3443 O O . SER A 1 421 ? -2.292 14.507 -12.292 1.00 70.06 421 SER A O 1
ATOM 3445 N N . HIS A 1 422 ? -2.071 15.818 -14.107 1.00 65.06 422 HIS A N 1
ATOM 3446 C CA . HIS A 1 422 ? -1.228 14.921 -14.892 1.00 65.06 422 HIS A CA 1
ATOM 3447 C C . HIS A 1 422 ? 0.139 14.583 -14.267 1.00 65.06 422 HIS A C 1
ATOM 3449 O O . HIS A 1 422 ? 0.661 15.264 -13.382 1.00 65.06 422 HIS A O 1
ATOM 3455 N N . LEU A 1 423 ? 0.752 13.552 -14.845 1.00 61.62 423 LEU A N 1
ATOM 3456 C CA . LEU A 1 423 ? 2.167 13.210 -14.741 1.00 61.62 423 LEU A CA 1
ATOM 3457 C C . LEU A 1 423 ? 2.981 14.362 -15.364 1.00 61.62 423 LEU A C 1
ATOM 3459 O O . LEU A 1 423 ? 2.876 14.594 -16.569 1.00 61.62 423 LEU A O 1
ATOM 3463 N N . ARG A 1 424 ? 3.707 15.164 -14.571 1.00 55.31 424 ARG A N 1
ATOM 3464 C CA . ARG A 1 424 ? 4.452 16.323 -15.103 1.00 55.31 424 ARG A CA 1
ATOM 3465 C C . ARG A 1 424 ? 5.742 15.874 -15.796 1.00 55.31 424 ARG A C 1
ATOM 3467 O O . ARG A 1 424 ? 6.607 15.331 -15.113 1.00 55.31 424 ARG A O 1
ATOM 3474 N N . PRO A 1 425 ? 5.961 16.204 -17.079 1.00 46.41 425 PRO A N 1
ATOM 3475 C CA . PRO A 1 425 ? 7.310 16.376 -17.591 1.00 46.41 425 PRO A CA 1
ATOM 3476 C C . PRO A 1 425 ? 7.755 17.810 -17.273 1.00 46.41 425 PRO A C 1
ATOM 3478 O O . PRO A 1 425 ? 7.227 18.773 -17.830 1.00 46.41 425 PRO A O 1
ATOM 3481 N N . LYS A 1 426 ? 8.720 18.015 -16.373 1.00 43.84 426 LYS A N 1
ATOM 3482 C CA . LYS A 1 426 ? 9.476 19.272 -16.424 1.00 43.84 426 LYS A CA 1
ATOM 3483 C C . LYS A 1 426 ? 10.575 19.092 -17.468 1.00 43.84 426 LYS A C 1
ATOM 3485 O O . LYS A 1 426 ? 11.597 18.493 -17.176 1.00 43.84 426 LYS A O 1
ATOM 3490 N N . ARG A 1 427 ? 10.395 19.670 -18.662 1.00 42.97 427 ARG A N 1
ATOM 3491 C CA . ARG A 1 427 ? 11.551 20.194 -19.403 1.00 42.97 427 ARG A CA 1
ATOM 3492 C C . ARG A 1 427 ? 12.007 21.446 -18.659 1.00 42.97 427 ARG A C 1
ATOM 3494 O O . ARG A 1 427 ? 11.489 22.536 -18.886 1.00 42.97 427 ARG A O 1
ATOM 3501 N N . LEU A 1 428 ? 12.925 21.287 -17.712 1.00 38.34 428 LEU A N 1
ATOM 3502 C CA . LEU A 1 428 ? 13.853 22.375 -17.407 1.00 38.34 428 LEU A CA 1
ATOM 3503 C C . LEU A 1 428 ? 14.791 22.487 -18.614 1.00 38.34 428 LEU A C 1
ATOM 3505 O O . LEU A 1 428 ? 15.093 21.468 -19.229 1.00 38.34 428 LEU A O 1
ATOM 3509 N N . LYS A 1 429 ? 15.142 23.719 -19.007 1.00 36.91 429 LYS A N 1
ATOM 3510 C CA . LYS A 1 429 ? 15.891 24.043 -20.234 1.00 36.91 429 LYS A CA 1
ATOM 3511 C C . LYS A 1 429 ? 16.955 22.977 -20.531 1.00 36.91 429 LYS A C 1
ATOM 3513 O O . LYS A 1 429 ? 17.917 22.846 -19.780 1.00 36.91 429 LYS A O 1
ATOM 3518 N N . SER A 1 430 ? 16.771 22.225 -21.614 1.00 39.06 430 SER A N 1
ATOM 3519 C CA . SER A 1 430 ? 17.831 21.398 -22.180 1.00 39.06 430 SER A CA 1
ATOM 3520 C C . SER A 1 430 ? 18.906 22.355 -22.687 1.00 39.06 430 SER A C 1
ATOM 3522 O O . SER A 1 430 ? 18.672 23.064 -23.667 1.00 39.06 430 SER A O 1
ATOM 3524 N N . GLY A 1 431 ? 20.036 22.438 -21.987 1.00 36.47 431 GLY A N 1
ATOM 3525 C CA . GLY A 1 431 ? 21.237 23.029 -22.562 1.00 36.47 431 GLY A CA 1
ATOM 3526 C C . GLY A 1 431 ? 21.661 22.135 -23.719 1.00 36.47 431 GLY A C 1
ATOM 3527 O O . GLY A 1 431 ? 21.865 20.940 -23.514 1.00 36.47 431 GLY A O 1
ATOM 3528 N N . GLY A 1 432 ? 21.693 22.684 -24.933 1.00 34.00 432 GLY A N 1
ATOM 3529 C CA . GLY A 1 432 ? 22.415 22.042 -26.023 1.00 34.00 432 GLY A CA 1
ATOM 3530 C C . GLY A 1 432 ? 23.876 21.918 -25.608 1.00 34.00 432 GLY A C 1
ATOM 3531 O O . GLY A 1 432 ? 24.426 22.870 -25.051 1.00 34.00 432 GLY A O 1
ATOM 3532 N N . VAL A 1 433 ? 24.445 20.731 -25.810 1.00 32.56 433 VAL A N 1
ATOM 3533 C CA . VAL A 1 433 ? 25.900 20.560 -25.850 1.00 32.56 433 VAL A CA 1
ATOM 3534 C C . VAL A 1 433 ? 26.387 21.088 -27.187 1.00 32.56 433 VAL A C 1
ATOM 3536 O O . VAL A 1 433 ? 25.718 20.765 -28.198 1.00 32.56 433 VAL A O 1
#

Radius of gyration: 23.69 Å; chains: 1; bounding box: 65×48×63 Å

Organism: Sphingobacterium multivorum (NCBI:txid28454)

InterPro domains:
  IPR011990 Tetratricopeptide-like helical domain superfamily [SSF48452] (2-365)
  IPR012944 RagB/SusD domain [PF07980] (178-377)

pLDDT: mean 91.84, std 10.6, range [32.56, 98.94]

Secondary structure (DSSP, 8-state):
-TTTSSB----S---S----PPPBPHHHHHHHHHHHHHHHHHHS-SS--BTBPPHHHHHHHHHHHHHHHT-HHHHHHHHHHHHHHSPPP-S--TGGGGSTT--HHHHHHSHHHHT-TT--SEEEEE---TT-TT--B--HHHHHS--TTSTT-B-TTSSB---SSPPTT---GGG-HHHHH-----SSPPPHIIIIITS-TTTSTT-TTSTT-TTTEE-GGGSB---HHHHHTT-TTTTSBP---TT--HHHHHHTS--EEHHHH----TT-SS-S--B--EEEEEHHHHHHHHHHHHHHTT-HHHHHHHHHHHHHHHTPPPPPGGG--HHHHHHHHHHH-TTTS-HHHHHHHHHHHHHHH---BGGGTSB---GGGTTTT--TT-----TTS-HHHHHHHHH-HHHHTT-B-SS-B----------------

Sequence (433 aa):
MHQFGDVPFIDKEINEPKYDFYSYDRWSILEKLRKDLEFAYQWVPERVDRGRTSKSACGVLLMKVCMALADFDRTIAIGKEIVAIHPLMKSRFTVNKSRPNTNLMFDLHSVEAKLDGANTEGLMYVVSYPGVDGSDRIRTMRNGVPFWNNGGIKTPDGKTGAGLSLAADETDLSLDLNKNYGRGIGRLRPTWYFTNQIWRPGKEDNDLRGIFNRDSWRKMEDLKYNEPNLKKTGNPWYGKNLVKPVGMSVEDSIRLWFSWPHYKLFVPDPLQTQWEGGETPWYIYRSAEVYLLLAESYYWKNDLGQAAMAINEVRQRAGATQLTADEINIGELLDERARELYYEENRHIELVRIAYTYAKTRKPCEIFGDRVYDLKQISGPGGTNANIKQTGVNFWYDRVVAKSNFYNKGVKHKWAEYKISHLRPKRLKSGGV